Protein AF-A0A223N2N7-F1 (afdb_monomer)

Nearest PDB structures (foldseek):
  2rij-assembly1_A  TM=3.324E-01  e=2.758E+00  Campylobacter jejuni
  6ysg-assembly1_A  TM=4.809E-01  e=8.703E+00  Synechocystis sp. PCC 6803 substr. Kazusa
  4ni7-assembly1_A  TM=2.070E-01  e=6.449E+00  Homo sapiens

Radius of gyration: 27.51 Å; Cα contacts (8 Å, |Δi|>4): 503; chains: 1; bounding box: 69×51×81 Å

Solvent-accessible surface area (backbone atoms only — not comparable to full-atom values): 23650 Å² total; per-residue (Å²): 136,85,80,81,85,88,74,90,76,66,65,64,53,52,58,48,43,53,50,43,67,74,44,69,86,68,84,90,72,80,96,74,79,92,68,76,76,78,53,50,77,78,46,76,67,55,51,52,45,53,54,43,50,53,46,51,50,42,31,44,39,36,15,76,70,52,70,54,73,61,34,51,50,55,52,50,52,51,49,51,52,53,54,70,58,35,46,90,43,76,65,59,76,66,64,70,92,67,82,62,64,54,70,70,54,51,49,58,48,53,70,70,54,77,91,78,63,68,72,65,52,55,52,53,48,51,53,43,48,47,54,81,74,59,81,48,74,25,36,33,37,34,53,31,37,49,55,29,50,74,70,73,38,80,78,64,72,36,33,30,34,43,87,58,83,84,63,70,57,40,91,28,28,38,60,41,51,79,92,49,89,57,85,55,57,38,65,90,67,50,54,74,78,37,55,22,29,65,37,76,47,27,73,78,46,82,57,27,36,35,31,41,53,70,50,59,76,37,72,58,62,75,42,42,58,60,50,52,52,55,49,48,34,46,67,51,21,30,35,34,41,37,39,27,46,42,46,81,60,59,79,70,62,67,86,79,86,78,81,74,89,74,84,80,93,73,84,77,87,66,86,73,79,83,81,82,72,58,80,50,78,57,72,55,98,82,76,41,47,44,41,43,34,45,83,69,72,50,67,51,77,69,51,55,60,64,33,74,83,50,56,67,66,59,51,51,36,72,72,36,69,51,35,57,65,33,70,70,50,40,49,53,49,49,58,49,66,40,93,78,67,55,62,50,53,76,48,78,44,74,32,56,68,60,40,50,43,48,53,49,39,54,44,34,48,74,41,59,69,48,95,72,55,72,67,58,51,54,48,52,55,58,47,48,67,69,48,65,41,65,27,29,27,39,37,41,30,37,75,77,134

InterPro domains:
  IPR007486 Inner membrane protein YebE [PF04391] (9-108)
  IPR029024 TerB-like [SSF158682] (45-150)

pLDDT: mean 73.12, std 20.54, range [23.78, 95.56]

Mean predicted aligned error: 13.57 Å

Organism: NCBI:txid2025808

Sequence (401 aa):
MPLPLIAAAGVGAGLVAAYNYFMNDEDKMNDKAEVRPKKPQLTKAKQKELDFMVKLATAAAYADGNISEEEENVINGYIESQVSKYEESDFLRNLQIEAPCSMDELHRRWEAINDCAHESWNKIVEDIIGADNQHTECEKAFLYRCNLMFQGVPDQKLFMLTEDSEKKSTLSLDYLDPSVELEGYLLTNAVPNEFLVVHPAHRKSQLKELIPISEFFDDSFLTNQDTELVNAARIAGAKKVTIFSDSKRSESTSTDIEINAGVSHKVVSGSIASGVGASNVYSTSDNKVIVYEFTGGETSLMNKLKSRFKSPEKEILRQSAWLQHDPDLTEFVRSCFSENKVKYFKKTISTESQRNILFSARVAANCKLIKVSSEAKSALERKGEIFESSEKMYEVTFELP

Foldseek 3Di:
DDDDDPDDDPLVCLVVVVVCVLVVVDDDDDDDDDPPPAFAAQDPLNLLVLLLLLLLLLCLQCLQPDHDPQLQVLSVVVLVSVCVRHDDDPSSVPDHRDHHDAPVVSLVSLVVNPDDDLPVSLSSSVSSCPRVVDNDLSSLQSSLQSLCSSVVFDGWAKEAEDCPPVRCAGRRYHYDDPVDDDQQEDAPAPDHPAIWTFLLLCPQPSRTYIHGLVCLLDPCSLCVLVLLLVVLLVQLFFFKKKKFLAPVCVVVPPDDPPPPPDDDDDPPPDPDPPDQPFPDWDDDPVQTMTMGGDDDGHDDPVVVVVCVVPPPLNVSLVPDSHQVRDPQSSVSSCLSNDPPNDQKDKGKDFCSSSLSSLSSSLSCCVSPSDDDDPVSNVVSVVVNVSNVHRIMMMMTGHDDD

Structure (mmCIF, N/CA/C/O backbone):
data_AF-A0A223N2N7-F1
#
_entry.id   AF-A0A223N2N7-F1
#
loop_
_atom_site.group_PDB
_atom_site.id
_atom_site.type_symbol
_atom_site.label_atom_id
_atom_site.label_alt_id
_atom_site.label_comp_id
_atom_site.label_asym_id
_atom_site.label_entity_id
_atom_site.label_seq_id
_atom_site.pdbx_PDB_ins_code
_atom_site.Cartn_x
_atom_site.Cartn_y
_atom_site.Cartn_z
_atom_site.occupancy
_atom_site.B_iso_or_equiv
_atom_site.auth_seq_id
_atom_site.auth_comp_id
_atom_site.auth_asym_id
_atom_site.auth_atom_id
_atom_site.pdbx_PDB_model_num
ATOM 1 N N . MET A 1 1 ? 16.405 29.521 39.551 1.00 27.58 1 MET A N 1
ATOM 2 C CA . MET A 1 1 ? 14.965 29.675 39.265 1.00 27.58 1 MET A CA 1
ATOM 3 C C . MET A 1 1 ? 14.546 28.491 38.409 1.00 27.58 1 MET A C 1
ATOM 5 O O . MET A 1 1 ? 14.975 28.444 37.263 1.00 27.58 1 MET A O 1
ATOM 9 N N . PRO A 1 2 ? 13.860 27.487 38.975 1.00 24.64 2 PRO A N 1
ATOM 10 C CA . PRO A 1 2 ? 13.423 26.317 38.226 1.00 24.64 2 PRO A CA 1
ATOM 11 C C . PRO A 1 2 ? 12.087 26.601 37.523 1.00 24.64 2 PRO A C 1
ATOM 13 O O . PRO A 1 2 ? 11.193 27.216 38.102 1.00 24.64 2 PRO A O 1
ATOM 16 N N . LEU A 1 3 ? 12.005 26.190 36.258 1.00 25.02 3 LEU A N 1
ATOM 17 C CA . LEU A 1 3 ? 10.820 26.266 35.400 1.00 25.02 3 LEU A CA 1
ATOM 18 C C . LEU A 1 3 ? 9.747 25.254 35.855 1.00 25.02 3 LEU A C 1
ATOM 20 O O . LEU A 1 3 ? 10.107 24.226 36.434 1.00 25.02 3 LEU A O 1
ATOM 24 N N . PRO A 1 4 ? 8.450 25.512 35.604 1.00 28.52 4 PRO A N 1
ATOM 25 C CA . PRO A 1 4 ? 7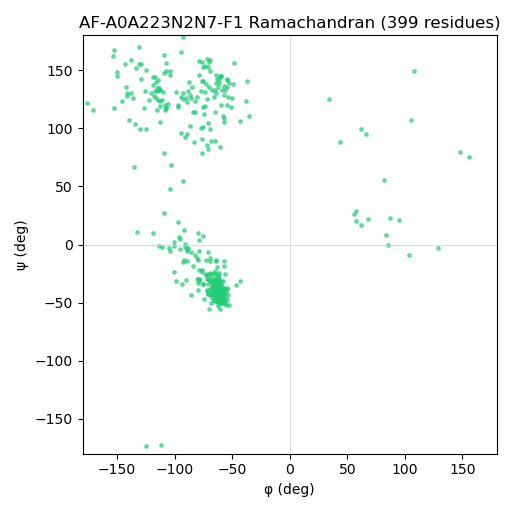.373 24.655 36.081 1.00 28.52 4 PRO A CA 1
ATOM 26 C C . PRO A 1 4 ? 7.276 23.361 35.268 1.00 28.52 4 PRO A C 1
ATOM 28 O O . PRO A 1 4 ? 7.377 23.371 34.041 1.00 28.52 4 PRO A O 1
ATOM 31 N N . LEU A 1 5 ? 7.012 22.264 35.983 1.00 25.95 5 LEU A N 1
ATOM 32 C CA . LEU A 1 5 ? 6.503 21.011 35.439 1.00 25.95 5 LEU A CA 1
ATOM 33 C C . LEU A 1 5 ? 5.212 21.265 34.646 1.00 25.95 5 LEU A C 1
ATOM 35 O O . LEU A 1 5 ? 4.213 21.693 35.219 1.00 25.95 5 LEU A O 1
ATOM 39 N N . ILE A 1 6 ? 5.217 20.931 33.356 1.00 27.05 6 ILE A N 1
ATOM 40 C CA . ILE A 1 6 ? 4.000 20.654 32.585 1.00 27.05 6 ILE A CA 1
ATOM 41 C C . ILE A 1 6 ? 4.004 19.149 32.313 1.00 27.05 6 ILE A C 1
ATOM 43 O O . ILE A 1 6 ? 4.405 18.676 31.256 1.00 27.05 6 ILE A O 1
ATOM 47 N N . ALA A 1 7 ? 3.609 18.400 33.335 1.00 31.78 7 ALA A N 1
ATOM 48 C CA . ALA A 1 7 ? 3.071 17.054 33.222 1.00 31.78 7 ALA A CA 1
ATOM 49 C C . ALA A 1 7 ? 1.626 17.133 33.741 1.00 31.78 7 ALA A C 1
ATOM 51 O O . ALA A 1 7 ? 1.365 17.884 34.680 1.00 31.78 7 ALA A O 1
ATOM 52 N N . ALA A 1 8 ? 0.711 16.372 33.135 1.00 29.22 8 ALA A N 1
ATOM 53 C CA . ALA A 1 8 ? -0.676 16.151 33.581 1.00 29.22 8 ALA A CA 1
ATOM 54 C C . ALA A 1 8 ? -1.801 17.130 33.152 1.00 29.22 8 ALA A C 1
ATOM 56 O O . ALA A 1 8 ? -2.855 17.124 33.776 1.00 29.22 8 ALA A O 1
ATOM 57 N N . ALA A 1 9 ? -1.671 17.898 32.059 1.00 26.66 9 ALA A N 1
ATOM 58 C CA . ALA A 1 9 ? -2.777 18.747 31.556 1.00 26.66 9 ALA A CA 1
ATOM 59 C C . ALA A 1 9 ? -3.376 18.345 30.184 1.00 26.66 9 ALA A C 1
ATOM 61 O O . ALA A 1 9 ? -4.312 18.992 29.724 1.00 26.66 9 ALA A O 1
ATOM 62 N N . GLY A 1 10 ? -2.872 17.294 29.522 1.00 28.83 10 GLY A N 1
ATOM 63 C CA . GLY A 1 10 ? -3.316 16.909 28.167 1.00 28.83 10 GLY A CA 1
ATOM 64 C C . GLY A 1 10 ? -4.495 15.926 28.101 1.00 28.83 10 GLY A C 1
ATOM 65 O O . GLY A 1 10 ? -5.298 15.996 27.178 1.00 28.83 10 GLY A O 1
ATOM 66 N N . VAL A 1 11 ? -4.641 15.044 29.096 1.00 39.69 11 VAL A N 1
ATOM 67 C CA . VAL A 1 11 ? -5.598 13.914 29.054 1.00 39.69 11 VAL A CA 1
ATOM 68 C C . VAL A 1 11 ? -7.035 14.356 29.357 1.00 39.69 11 VAL A C 1
ATOM 70 O O . VAL A 1 11 ? -7.986 13.840 28.777 1.00 39.69 11 VAL A O 1
ATOM 73 N N . GLY A 1 12 ? -7.204 15.403 30.172 1.00 29.14 12 GLY A N 1
ATOM 74 C CA . GLY A 1 12 ? -8.516 16.003 30.408 1.00 29.14 12 GLY A CA 1
ATOM 75 C C . GLY A 1 12 ? -9.129 16.586 29.136 1.00 29.14 12 GLY A C 1
ATOM 76 O O . GLY A 1 12 ? -10.330 16.494 28.960 1.00 29.14 12 GLY A O 1
ATOM 77 N N . ALA A 1 13 ? -8.326 17.122 28.213 1.00 37.03 13 ALA A N 1
ATOM 78 C CA . ALA A 1 13 ? -8.836 17.733 26.989 1.00 37.03 13 ALA A CA 1
ATOM 79 C C . ALA A 1 13 ? -9.218 16.707 25.913 1.00 37.03 13 ALA A C 1
ATOM 81 O O . ALA A 1 13 ? -10.126 16.997 25.151 1.00 37.03 13 ALA A O 1
ATOM 82 N N . GLY A 1 14 ? -8.578 15.532 25.855 1.00 34.88 14 GLY A N 1
ATOM 83 C CA . GLY A 1 14 ? -8.915 14.462 24.902 1.00 34.88 14 GLY A CA 1
ATOM 84 C C . GLY A 1 14 ? -10.202 13.728 25.276 1.00 34.88 14 GLY A C 1
ATOM 85 O O . GLY A 1 14 ? -11.112 13.625 24.461 1.00 34.88 14 GLY A O 1
ATOM 86 N N . LEU A 1 15 ? -10.339 13.347 26.549 1.00 38.94 15 LEU A N 1
ATOM 87 C CA . LEU A 1 15 ? -11.549 12.712 27.086 1.00 38.94 15 LEU A CA 1
ATOM 88 C C . LEU A 1 15 ? -12.736 13.691 27.098 1.00 38.94 15 LEU A C 1
ATOM 90 O O . LEU A 1 15 ? -13.848 13.326 26.725 1.00 38.94 15 LEU A O 1
ATOM 94 N N . VAL A 1 16 ? -12.486 14.970 27.414 1.00 40.28 16 VAL A N 1
ATOM 95 C CA . VAL A 1 16 ? -13.473 16.052 27.266 1.00 40.28 16 VAL A CA 1
ATOM 96 C C . VAL A 1 16 ? -13.704 16.412 25.800 1.00 40.28 16 VAL A C 1
ATOM 98 O O . VAL A 1 16 ? -14.793 16.855 25.490 1.00 40.28 16 VAL A O 1
ATOM 101 N N . ALA A 1 17 ? -12.767 16.213 24.869 1.00 40.12 17 ALA A N 1
ATOM 102 C CA . ALA A 1 17 ? -13.000 16.449 23.442 1.00 40.12 17 ALA A CA 1
ATOM 103 C C . ALA A 1 17 ? -13.760 15.303 22.777 1.00 40.12 17 ALA A C 1
ATOM 105 O O . ALA A 1 17 ? -14.545 15.593 21.889 1.00 40.12 17 ALA A O 1
ATOM 106 N N . ALA A 1 18 ? -13.582 14.048 23.193 1.00 41.19 18 ALA A N 1
ATOM 107 C CA . ALA A 1 18 ? -14.432 12.935 22.782 1.00 41.19 18 ALA A CA 1
ATOM 108 C C . ALA A 1 18 ? -15.834 13.113 23.385 1.00 41.19 18 ALA A C 1
ATOM 110 O O . ALA A 1 18 ? -16.814 13.183 22.650 1.00 41.19 18 ALA A O 1
ATOM 111 N N . TYR A 1 19 ? -15.934 13.354 24.696 1.00 41.69 19 TYR A N 1
ATOM 112 C CA . TYR A 1 19 ? -17.200 13.658 25.371 1.00 41.69 19 TYR A CA 1
ATOM 113 C C . TYR A 1 19 ? -17.903 14.900 24.787 1.00 41.69 19 TYR A C 1
ATOM 115 O O . TYR A 1 19 ? -19.078 14.828 24.444 1.00 41.69 19 TYR A O 1
ATOM 123 N N . ASN A 1 20 ? -17.195 16.014 24.564 1.00 38.88 20 ASN A N 1
ATOM 124 C CA . ASN A 1 20 ? -17.744 17.219 23.927 1.00 38.88 20 ASN A CA 1
ATOM 125 C C . ASN A 1 20 ? -17.989 17.033 22.429 1.00 38.88 20 ASN A C 1
ATOM 127 O O . ASN A 1 20 ? -18.897 17.656 21.906 1.00 38.88 20 ASN A O 1
ATOM 131 N N . TYR A 1 21 ? -17.242 16.191 21.713 1.00 47.19 21 TYR A N 1
ATOM 132 C CA . TYR A 1 21 ? -17.579 15.827 20.332 1.00 47.19 21 TYR A CA 1
ATOM 133 C C . TYR A 1 21 ? -18.909 15.064 20.282 1.00 47.19 21 TYR A C 1
ATOM 135 O O . TYR A 1 21 ? -19.703 15.281 19.373 1.00 47.19 21 TYR A O 1
ATOM 143 N N . PHE A 1 22 ? -19.199 14.239 21.294 1.00 47.12 22 PHE A N 1
ATOM 144 C CA . PHE A 1 22 ? -20.466 13.518 21.407 1.00 47.12 22 PHE A CA 1
ATOM 145 C C . PHE A 1 22 ? -21.613 14.327 22.039 1.00 47.12 22 PHE A C 1
ATOM 147 O O . PHE A 1 22 ? -22.765 13.937 21.821 1.00 47.12 22 PHE A O 1
ATOM 154 N N . MET A 1 23 ? -21.314 15.418 22.761 1.00 40.03 23 MET A N 1
ATOM 155 C CA . MET A 1 23 ? -22.277 16.324 23.416 1.00 40.03 23 MET A CA 1
ATOM 156 C C . MET A 1 23 ? -22.551 17.637 22.652 1.00 40.03 23 MET A C 1
ATOM 158 O O . MET A 1 23 ? -23.620 18.206 22.818 1.00 40.03 23 MET A O 1
ATOM 162 N N . ASN A 1 24 ? -21.656 18.124 21.781 1.00 36.50 24 ASN A N 1
ATOM 163 C CA . ASN A 1 24 ? -21.787 19.449 21.139 1.00 36.50 24 ASN A CA 1
ATOM 164 C C . ASN A 1 24 ? -22.828 19.550 20.003 1.00 36.50 24 ASN A C 1
ATOM 166 O O . ASN A 1 24 ? -22.904 20.598 19.360 1.00 36.50 24 ASN A O 1
ATOM 170 N N . ASP A 1 25 ? -23.637 18.517 19.761 1.00 38.75 25 ASP A N 1
ATOM 171 C CA . ASP A 1 25 ? -24.842 18.648 18.922 1.00 38.75 25 ASP A CA 1
ATOM 172 C C . ASP A 1 25 ? -26.092 19.041 19.734 1.00 38.75 25 ASP A C 1
ATOM 174 O O . ASP A 1 25 ? -27.131 19.364 19.155 1.00 38.75 25 ASP A O 1
ATOM 178 N N . GLU A 1 26 ? -25.995 19.097 21.066 1.00 46.91 26 GLU A N 1
ATOM 179 C CA . GLU A 1 26 ? -27.036 19.639 21.937 1.00 46.91 26 GLU A CA 1
ATOM 180 C C . GLU A 1 26 ? -26.528 20.927 22.600 1.00 46.91 26 GLU A C 1
ATOM 182 O O . GLU A 1 26 ? -25.649 20.898 23.450 1.00 46.91 26 GLU A O 1
ATOM 187 N N . ASP A 1 27 ? -27.038 22.071 22.126 1.00 41.34 27 ASP A N 1
ATOM 188 C CA . ASP A 1 27 ? -27.451 23.234 22.938 1.00 41.34 27 ASP A CA 1
ATOM 189 C C . ASP A 1 27 ? -27.256 24.582 22.232 1.00 41.34 27 ASP A C 1
ATOM 191 O O . ASP A 1 27 ? -26.382 25.400 22.525 1.00 41.34 27 ASP A O 1
ATOM 195 N N . LYS A 1 28 ? -28.211 24.878 21.345 1.00 40.06 28 LYS A N 1
ATOM 196 C CA . LYS A 1 28 ? -28.766 26.232 21.220 1.00 40.06 28 LYS A CA 1
ATOM 197 C C . LYS A 1 28 ? -30.284 26.159 21.119 1.00 40.06 28 LYS A C 1
ATOM 199 O O . LYS A 1 28 ? -30.852 26.504 20.086 1.00 40.06 28 LYS A O 1
ATOM 204 N N . MET A 1 29 ? -30.961 25.743 22.185 1.00 37.53 29 MET A N 1
ATOM 205 C CA . MET A 1 29 ? -32.389 26.027 22.326 1.00 37.53 29 MET A CA 1
ATOM 206 C C . MET A 1 29 ? -32.673 26.700 23.662 1.00 37.53 29 MET A C 1
ATOM 208 O O . MET A 1 29 ? -32.432 26.162 24.732 1.00 37.53 29 MET A O 1
ATOM 212 N N . ASN A 1 30 ? -33.165 27.933 23.539 1.00 37.94 30 ASN A N 1
ATOM 213 C CA . ASN A 1 30 ? -33.727 28.736 24.610 1.00 37.94 30 ASN A CA 1
ATOM 214 C C . ASN A 1 30 ? -34.761 27.942 25.412 1.00 37.94 30 ASN A C 1
ATOM 216 O O . ASN A 1 30 ? -35.657 27.328 24.830 1.00 37.94 30 ASN A O 1
ATOM 220 N N . ASP A 1 31 ? -34.701 28.103 26.732 1.00 44.06 31 ASP A N 1
ATOM 221 C CA . ASP A 1 31 ? -35.759 27.778 27.681 1.00 44.06 31 ASP A CA 1
ATOM 222 C C . ASP A 1 31 ? -37.135 28.228 27.170 1.00 44.06 31 ASP A C 1
ATOM 224 O O . ASP A 1 31 ? -37.454 29.424 27.183 1.00 44.06 31 ASP A O 1
ATOM 228 N N . LYS A 1 32 ? -37.959 27.265 26.736 1.00 38.62 32 LYS A N 1
ATOM 229 C CA . LYS A 1 32 ? -39.429 27.315 26.795 1.00 38.62 32 LYS A CA 1
ATOM 230 C C . LYS A 1 32 ? -40.056 25.961 26.430 1.00 38.62 32 LYS A C 1
ATOM 232 O O . LYS A 1 32 ? -40.023 25.547 25.280 1.00 38.62 32 LYS A O 1
ATOM 237 N N . ALA A 1 33 ? -40.724 25.378 27.431 1.00 39.28 33 ALA A N 1
ATOM 238 C CA . ALA A 1 33 ? -41.652 24.241 27.395 1.00 39.28 33 ALA A CA 1
ATOM 239 C C . ALA A 1 33 ? -41.071 22.891 26.917 1.00 39.28 33 ALA A C 1
ATOM 241 O O . ALA A 1 33 ? -41.002 22.605 25.726 1.00 39.28 33 ALA A O 1
ATOM 242 N N . GLU A 1 34 ? -40.742 22.033 27.890 1.00 45.53 34 GLU A N 1
ATOM 243 C CA . GLU A 1 34 ? -40.296 20.643 27.725 1.00 45.53 34 GLU A CA 1
ATOM 244 C C . GLU A 1 34 ? -41.347 19.764 27.018 1.00 45.53 34 GLU A C 1
ATOM 246 O O . GLU A 1 34 ? -42.111 19.020 27.633 1.00 45.53 34 GLU A O 1
ATOM 251 N N . VAL A 1 35 ? -41.353 19.792 25.689 1.00 45.69 35 VAL A N 1
ATOM 252 C CA . VAL A 1 35 ? -41.669 18.598 24.906 1.00 45.69 35 VAL A CA 1
ATOM 253 C C . VAL A 1 35 ? -40.343 17.871 24.770 1.00 45.69 35 VAL A C 1
ATOM 255 O O . VAL A 1 35 ? -39.502 18.301 23.985 1.00 45.69 35 VAL A O 1
ATOM 258 N N . ARG A 1 36 ? -40.114 16.808 25.559 1.00 53.88 36 ARG A N 1
ATOM 259 C CA . ARG A 1 36 ? -38.940 15.948 25.344 1.00 53.88 36 ARG A CA 1
ATOM 260 C C . ARG A 1 36 ? -38.940 15.555 23.864 1.00 53.88 36 ARG A C 1
ATOM 262 O O . ARG A 1 36 ? -39.933 14.956 23.431 1.00 53.88 36 ARG A O 1
ATOM 269 N N . PRO A 1 37 ? -37.915 15.925 23.078 1.00 60.78 37 PRO A N 1
ATOM 270 C CA . PRO A 1 37 ? -37.888 15.582 21.669 1.00 60.78 37 PRO A CA 1
ATOM 271 C C . PRO A 1 37 ? -38.005 14.063 21.562 1.00 60.78 37 PRO A C 1
ATOM 273 O O . PRO A 1 37 ? -37.322 13.317 22.266 1.00 60.78 37 PRO A O 1
ATOM 276 N N . LYS A 1 38 ? -38.953 13.594 20.747 1.00 75.69 38 LYS A N 1
ATOM 277 C CA . LYS A 1 38 ? -39.123 12.163 20.505 1.00 75.69 38 LYS A CA 1
ATOM 278 C C . LYS A 1 38 ? -37.812 11.660 19.907 1.00 75.69 38 LYS A C 1
ATOM 280 O O . LYS A 1 38 ? -37.388 12.187 18.877 1.00 75.69 38 LYS A O 1
ATOM 285 N N . LYS A 1 39 ? -37.160 10.700 20.574 1.00 83.69 39 LYS A N 1
ATOM 286 C CA . LYS A 1 39 ? -35.884 10.163 20.099 1.00 83.69 39 LYS A CA 1
ATOM 287 C C . LYS A 1 39 ? -36.047 9.671 18.652 1.00 83.69 39 LYS A C 1
ATOM 289 O O . LYS A 1 39 ? -37.103 9.138 18.303 1.00 83.69 39 LYS A O 1
ATOM 294 N N . PRO A 1 40 ? -35.050 9.869 17.783 1.00 86.00 40 PRO A N 1
ATOM 295 C CA . PRO A 1 40 ? -35.114 9.365 16.422 1.00 86.00 40 PRO A CA 1
ATOM 296 C C . PRO A 1 40 ? -35.155 7.829 16.401 1.00 86.00 40 PRO A C 1
ATOM 298 O O . PRO A 1 40 ? -34.526 7.159 17.222 1.00 86.00 40 PRO A O 1
ATOM 301 N N . GLN A 1 41 ? -35.870 7.264 15.425 1.00 87.06 41 GLN A N 1
ATOM 302 C CA . GLN A 1 41 ? -35.819 5.830 15.139 1.00 87.06 41 GLN A CA 1
ATOM 303 C C . GLN A 1 41 ? -34.539 5.467 14.395 1.00 87.06 41 GLN A C 1
ATOM 305 O O . GLN A 1 41 ? -34.096 6.185 13.497 1.00 87.06 41 GLN A O 1
ATOM 310 N N . LEU A 1 42 ? -33.967 4.318 14.746 1.00 88.31 42 LEU A N 1
ATOM 311 C CA . LEU A 1 42 ? -32.737 3.833 14.139 1.00 88.31 42 LEU A CA 1
ATOM 312 C C . LEU A 1 42 ? -33.013 3.279 12.732 1.00 88.31 42 LEU A C 1
ATOM 314 O O . LEU A 1 42 ? -33.757 2.312 12.559 1.00 88.31 42 LEU A O 1
ATOM 318 N N . THR A 1 43 ? -32.404 3.879 11.711 1.00 87.69 43 THR A N 1
ATOM 319 C CA . THR A 1 43 ? -32.515 3.386 10.331 1.00 87.69 43 THR A CA 1
ATOM 320 C C . THR A 1 43 ? -31.642 2.145 10.123 1.00 87.69 43 THR A C 1
ATOM 322 O O . THR A 1 43 ? -30.637 1.953 10.807 1.00 87.69 43 THR A O 1
ATOM 325 N N . LYS A 1 44 ? -31.966 1.310 9.124 1.00 87.75 44 LYS A N 1
ATOM 326 C CA . LYS A 1 44 ? -31.120 0.154 8.759 1.00 87.75 44 LYS A CA 1
ATOM 327 C C . LYS A 1 44 ? -29.702 0.558 8.345 1.00 87.75 44 LYS A C 1
ATOM 329 O O . LYS A 1 44 ? -28.765 -0.187 8.596 1.00 87.75 44 LYS A O 1
ATOM 334 N N . ALA A 1 45 ? -29.549 1.714 7.697 1.00 85.00 45 ALA A N 1
ATOM 335 C CA . ALA A 1 45 ? -28.235 2.239 7.334 1.00 85.00 45 ALA A CA 1
ATOM 336 C C . ALA A 1 45 ? -27.424 2.574 8.592 1.00 85.00 45 ALA A C 1
ATOM 338 O O . ALA A 1 45 ? -26.289 2.125 8.721 1.00 85.00 45 ALA A O 1
ATOM 339 N N . LYS A 1 46 ? -28.047 3.254 9.566 1.00 86.31 46 LYS A N 1
ATOM 340 C CA . LYS A 1 46 ? -27.378 3.601 10.821 1.00 86.31 46 LYS A CA 1
ATOM 341 C C . LYS A 1 46 ? -27.051 2.376 11.674 1.00 86.31 46 LYS A C 1
ATOM 343 O O . LYS A 1 46 ? -25.999 2.347 12.289 1.00 86.31 46 LYS A O 1
ATOM 348 N N . GLN A 1 47 ? -27.896 1.343 11.664 1.00 89.81 47 GLN A N 1
ATOM 349 C CA . GLN A 1 47 ? -27.577 0.054 12.297 1.00 89.81 47 GLN A CA 1
ATOM 350 C C . GLN A 1 47 ? -26.284 -0.549 11.743 1.00 89.81 47 GLN A C 1
ATOM 352 O O . GLN A 1 47 ? -25.415 -0.925 12.518 1.00 89.81 47 GLN A O 1
ATOM 357 N N . LYS A 1 48 ? -26.136 -0.603 10.412 1.00 88.38 48 LYS A N 1
ATOM 358 C CA . LYS A 1 48 ? -24.917 -1.127 9.776 1.00 88.38 48 LYS A CA 1
ATOM 359 C C . LYS A 1 48 ? -23.682 -0.300 10.114 1.00 88.38 48 LYS A C 1
ATOM 361 O O . LYS A 1 48 ? -22.625 -0.868 10.350 1.00 88.38 48 LYS A O 1
ATOM 366 N N . GLU A 1 49 ? -23.823 1.023 10.132 1.00 87.00 49 GLU A N 1
ATOM 367 C CA . GLU A 1 49 ? -22.741 1.932 10.509 1.00 87.00 49 GLU A CA 1
ATOM 368 C C . GLU A 1 49 ? -22.315 1.708 11.966 1.00 87.00 49 GLU A C 1
ATOM 370 O O . GLU A 1 49 ? -21.136 1.517 12.226 1.00 87.00 49 GLU A O 1
ATOM 375 N N . LEU A 1 50 ? -23.261 1.657 12.910 1.00 87.56 50 LEU A N 1
ATOM 376 C CA . LEU A 1 50 ? -22.965 1.415 14.326 1.00 87.56 50 LEU A CA 1
ATOM 377 C C . LEU A 1 50 ? -22.325 0.043 14.563 1.00 87.56 50 LEU A C 1
ATOM 379 O O . LEU A 1 50 ? -21.360 -0.057 15.312 1.00 87.56 50 LEU A O 1
ATOM 383 N N . ASP A 1 51 ? -22.836 -0.995 13.902 1.00 89.88 51 ASP A N 1
ATOM 384 C CA . ASP A 1 51 ? -22.277 -2.348 13.960 1.00 89.88 51 ASP A CA 1
ATOM 385 C C . ASP A 1 51 ? -20.836 -2.376 13.429 1.00 89.88 51 ASP A C 1
ATOM 387 O O . ASP A 1 51 ? -19.935 -2.905 14.077 1.00 89.88 51 ASP A O 1
ATOM 391 N N . PHE A 1 52 ? -20.583 -1.729 12.287 1.00 89.19 52 PHE A N 1
ATOM 392 C CA . PHE A 1 52 ? -19.226 -1.562 11.770 1.00 89.19 52 PHE A CA 1
ATOM 393 C C . PHE A 1 52 ? -18.323 -0.815 12.755 1.00 89.19 52 PHE A C 1
ATOM 395 O O . PHE A 1 52 ? -17.214 -1.273 13.014 1.00 89.19 52 PHE A O 1
ATOM 402 N N . MET A 1 53 ? -18.792 0.297 13.322 1.00 87.12 53 MET A N 1
ATOM 403 C CA . MET A 1 53 ? -17.999 1.122 14.233 1.00 87.12 53 MET A CA 1
ATOM 404 C C . MET A 1 53 ? -17.609 0.376 15.502 1.00 87.12 53 MET A C 1
ATOM 406 O O . MET A 1 53 ? -16.450 0.443 15.898 1.00 87.12 53 MET A O 1
ATOM 410 N N . VAL A 1 54 ? -18.532 -0.374 16.110 1.00 89.69 54 VAL A N 1
ATOM 411 C CA . VAL A 1 54 ? -18.212 -1.201 17.281 1.00 89.69 54 VAL A CA 1
ATOM 412 C C . VAL A 1 54 ? -17.213 -2.293 16.901 1.00 89.69 54 VAL A C 1
ATOM 414 O O . VAL A 1 54 ? -16.221 -2.469 17.596 1.00 89.69 54 VAL A O 1
ATOM 417 N N . LYS A 1 55 ? -17.390 -2.970 15.759 1.00 91.94 55 LYS A N 1
ATOM 418 C CA . LYS A 1 55 ? -16.441 -3.999 15.295 1.00 91.94 55 LYS A CA 1
ATOM 419 C C . LYS A 1 55 ? -15.047 -3.448 15.003 1.00 91.94 55 LYS A C 1
ATOM 421 O O . LYS A 1 55 ? -14.060 -4.096 15.344 1.00 91.94 55 LYS A O 1
ATOM 426 N N . LEU A 1 56 ? -14.970 -2.274 14.385 1.00 90.88 56 LEU A N 1
ATOM 427 C CA . LEU A 1 56 ? -13.726 -1.559 14.118 1.00 90.88 56 LEU A CA 1
ATOM 428 C C . LEU A 1 56 ? -13.038 -1.162 15.427 1.00 90.88 56 LEU A C 1
ATOM 430 O O . LEU A 1 56 ? -11.850 -1.416 15.588 1.00 90.88 56 LEU A O 1
ATOM 434 N N . ALA A 1 57 ? -13.796 -0.584 16.357 1.00 89.12 57 ALA A N 1
ATOM 435 C CA . ALA A 1 57 ? -13.317 -0.160 17.664 1.00 89.12 57 ALA A CA 1
ATOM 436 C C . ALA A 1 57 ? -12.775 -1.338 18.485 1.00 89.12 57 ALA A C 1
ATOM 438 O O . ALA A 1 57 ? -11.668 -1.280 19.010 1.00 89.12 57 ALA A O 1
ATOM 439 N N . THR A 1 58 ? -13.511 -2.448 18.519 1.00 90.69 58 THR A N 1
ATOM 440 C CA . THR A 1 58 ? -13.060 -3.685 19.157 1.00 90.69 58 THR A CA 1
ATOM 441 C C . THR A 1 58 ? -11.799 -4.233 18.495 1.00 90.69 58 THR A C 1
ATOM 443 O O . THR A 1 58 ? -10.869 -4.615 19.190 1.00 90.69 58 THR A O 1
ATOM 446 N N . ALA A 1 59 ? -11.727 -4.270 17.162 1.00 91.06 59 ALA A N 1
ATOM 447 C CA . ALA A 1 59 ? -10.527 -4.743 16.475 1.00 91.06 59 ALA A CA 1
ATOM 448 C C . ALA A 1 59 ? -9.307 -3.834 16.713 1.00 91.06 59 ALA A C 1
ATOM 450 O O . ALA A 1 59 ? -8.192 -4.345 16.765 1.00 91.06 59 ALA A O 1
ATOM 451 N N . ALA A 1 60 ? -9.526 -2.524 16.877 1.00 89.06 60 ALA A N 1
ATOM 452 C CA . ALA A 1 60 ? -8.485 -1.560 17.221 1.00 89.06 60 ALA A CA 1
ATOM 453 C C . ALA A 1 60 ? -7.926 -1.811 18.622 1.00 89.06 60 ALA A C 1
ATOM 455 O O . ALA A 1 60 ? -6.715 -1.910 18.765 1.00 89.06 60 ALA A O 1
ATOM 456 N N . ALA A 1 61 ? -8.805 -1.984 19.611 1.00 87.31 61 ALA A N 1
ATOM 457 C CA . ALA A 1 61 ? -8.398 -2.295 20.977 1.00 87.31 61 ALA A CA 1
ATOM 458 C C . ALA A 1 61 ? -7.656 -3.638 21.056 1.00 87.31 61 ALA A C 1
ATOM 460 O O . ALA A 1 61 ? -6.626 -3.745 21.689 1.00 87.31 61 ALA A O 1
ATOM 461 N N . TYR A 1 62 ? -8.110 -4.652 20.311 1.00 89.06 62 TYR A N 1
ATOM 462 C CA . TYR A 1 62 ? -7.447 -5.961 20.236 1.00 89.06 62 TYR A CA 1
ATOM 463 C C . TYR A 1 62 ? -6.221 -6.012 19.305 1.00 89.06 62 TYR A C 1
ATOM 465 O O . TYR A 1 62 ? -5.745 -7.110 18.989 1.00 89.06 62 TYR A O 1
ATOM 473 N N . ALA A 1 63 ? -5.719 -4.880 18.803 1.00 86.75 63 ALA A N 1
ATOM 474 C CA . ALA A 1 63 ? -4.664 -4.875 17.789 1.00 86.75 63 ALA A CA 1
ATOM 475 C C . ALA A 1 63 ? -3.377 -5.563 18.271 1.00 86.75 63 ALA A C 1
ATOM 477 O O . ALA A 1 63 ? -2.718 -6.246 17.479 1.00 86.75 63 ALA A O 1
ATOM 478 N N . ASP A 1 64 ? -3.041 -5.422 19.553 1.00 83.56 64 ASP A N 1
ATOM 479 C CA . ASP A 1 64 ? -1.887 -6.050 20.201 1.00 83.56 64 ASP A CA 1
ATOM 480 C C . ASP A 1 64 ? -2.166 -7.482 20.720 1.00 83.56 64 ASP A C 1
ATOM 482 O O . ASP A 1 64 ? -1.245 -8.200 21.118 1.00 83.56 64 ASP A O 1
ATOM 486 N N . GLY A 1 65 ? -3.424 -7.929 20.638 1.00 83.69 65 GLY A N 1
ATOM 487 C CA . GLY A 1 65 ? -3.905 -9.239 21.068 1.00 83.69 65 GLY A CA 1
ATOM 488 C C . GLY A 1 65 ? -4.685 -9.245 22.386 1.00 83.69 65 GLY A C 1
ATOM 489 O O . GLY A 1 65 ? -5.289 -10.275 22.694 1.00 83.69 65 GLY A O 1
ATOM 490 N N . ASN A 1 66 ? -4.723 -8.141 23.134 1.00 84.25 66 ASN A N 1
ATOM 491 C CA . ASN A 1 66 ? -5.514 -7.991 24.357 1.00 84.25 66 ASN A CA 1
ATOM 492 C C . ASN A 1 66 ? -6.325 -6.690 24.309 1.00 84.25 66 ASN A C 1
ATOM 494 O O . ASN A 1 66 ? -6.150 -5.898 23.408 1.00 84.25 66 ASN A O 1
ATOM 498 N N . ILE A 1 67 ? -7.246 -6.497 25.251 1.00 85.12 67 ILE A N 1
ATOM 499 C CA . ILE A 1 67 ? -7.960 -5.227 25.429 1.00 85.12 67 ILE A CA 1
ATOM 500 C C . ILE A 1 67 ? -7.670 -4.713 26.837 1.00 85.12 67 ILE A C 1
ATOM 502 O O . ILE A 1 67 ? -7.774 -5.478 27.803 1.00 85.12 67 ILE A O 1
ATOM 506 N N . SER A 1 68 ? -7.273 -3.449 26.955 1.00 85.94 68 SER A N 1
ATOM 507 C CA . SER A 1 68 ? -7.126 -2.774 28.247 1.00 85.94 68 SER A CA 1
ATOM 508 C C . SER A 1 68 ? -8.481 -2.317 28.799 1.00 85.94 68 SER A C 1
ATOM 510 O O . SER A 1 68 ? -9.449 -2.125 28.060 1.00 85.94 68 SER A O 1
ATOM 512 N N . GLU A 1 69 ? -8.559 -2.114 30.118 1.00 87.19 69 GLU A N 1
ATOM 513 C CA . GLU A 1 69 ? -9.774 -1.598 30.764 1.00 87.19 69 GLU A CA 1
ATOM 514 C C . GLU A 1 69 ? -10.107 -0.183 30.252 1.00 87.19 69 GLU A C 1
ATOM 516 O O . GLU A 1 69 ? -11.271 0.165 30.054 1.00 87.19 69 GLU A O 1
ATOM 521 N N . GLU A 1 70 ? -9.087 0.635 29.989 1.00 85.75 70 GLU A N 1
ATOM 522 C CA . GLU A 1 70 ? -9.224 1.975 29.426 1.00 85.75 70 GLU A CA 1
ATOM 523 C C . GLU A 1 70 ? -9.835 1.958 28.016 1.00 85.75 70 GLU A C 1
ATOM 525 O O . GLU A 1 70 ? -10.779 2.709 27.759 1.00 85.75 70 GLU A O 1
ATOM 530 N N . GLU A 1 71 ? -9.359 1.089 27.120 1.00 85.00 71 GLU A N 1
ATOM 531 C CA . GLU A 1 71 ? -9.926 0.933 25.773 1.00 85.00 71 GLU A CA 1
ATOM 532 C C . GLU A 1 71 ? -11.358 0.397 25.821 1.00 85.00 71 GLU A C 1
ATOM 534 O O . GLU A 1 71 ? -12.241 0.914 25.132 1.00 85.00 71 GLU A O 1
ATOM 539 N N . GLU A 1 72 ? -11.620 -0.602 26.670 1.00 87.94 72 GLU A N 1
ATOM 540 C CA . GLU A 1 72 ? -12.957 -1.170 26.844 1.00 87.94 72 GLU A CA 1
ATOM 541 C C . GLU A 1 72 ? -13.961 -0.102 27.303 1.00 87.94 72 GLU A C 1
ATOM 543 O O . GLU A 1 72 ? -15.061 0.013 26.754 1.00 87.94 72 GLU A O 1
ATOM 548 N N . ASN A 1 73 ? -13.560 0.744 28.257 1.00 85.94 73 ASN A N 1
ATOM 549 C CA . ASN A 1 73 ? -14.374 1.849 28.756 1.00 85.94 73 ASN A CA 1
ATOM 550 C C . ASN A 1 73 ? -14.706 2.880 27.668 1.00 85.94 73 ASN A C 1
ATOM 552 O O . ASN A 1 73 ? -15.829 3.391 27.634 1.00 85.94 73 ASN A O 1
ATOM 556 N N . VAL A 1 74 ? -13.774 3.173 26.755 1.00 84.25 74 VAL A N 1
ATOM 557 C CA . VAL A 1 74 ? -14.029 4.073 25.616 1.00 84.25 74 VAL A CA 1
ATOM 558 C C . VAL A 1 74 ? -15.094 3.485 24.688 1.00 84.25 74 VAL A C 1
ATOM 560 O O . VAL A 1 74 ? -16.027 4.191 24.287 1.00 84.25 74 VAL A O 1
ATOM 563 N N . ILE A 1 75 ? -15.004 2.189 24.380 1.00 87.12 75 ILE A N 1
ATOM 564 C CA . ILE A 1 75 ? -15.965 1.510 23.501 1.00 87.12 75 ILE A CA 1
ATOM 565 C C . ILE A 1 75 ? -17.344 1.429 24.165 1.00 87.12 75 ILE A C 1
ATOM 567 O O . ILE A 1 75 ? -18.351 1.768 23.537 1.00 87.12 75 ILE A O 1
ATOM 571 N N . ASN A 1 76 ? -17.403 1.043 25.440 1.00 88.94 76 ASN A N 1
ATOM 572 C CA . ASN A 1 76 ? -18.651 0.982 26.199 1.00 88.94 76 ASN A CA 1
ATOM 573 C C . ASN A 1 76 ? -19.306 2.365 26.309 1.00 88.94 76 ASN A C 1
ATOM 575 O O . ASN A 1 76 ? -20.499 2.497 26.035 1.00 88.94 76 ASN A O 1
ATOM 579 N N . GLY A 1 77 ? -18.530 3.418 26.581 1.00 85.44 77 GLY A N 1
ATOM 580 C CA . GLY A 1 77 ? -19.031 4.794 26.592 1.00 85.44 77 GLY A CA 1
ATOM 581 C C . GLY A 1 77 ? -19.604 5.237 25.239 1.00 85.44 77 GLY A C 1
ATOM 582 O O . GLY A 1 77 ? -20.636 5.914 25.185 1.00 85.44 77 GLY A O 1
ATOM 583 N N . TYR A 1 78 ? -18.992 4.815 24.125 1.00 84.00 78 TYR A N 1
ATOM 584 C CA . TYR A 1 78 ? -19.550 5.042 22.791 1.00 84.00 78 TYR A CA 1
ATOM 585 C C . TYR A 1 78 ? -20.893 4.320 22.610 1.00 84.00 78 TYR A C 1
ATOM 587 O O . TYR A 1 78 ? -21.867 4.948 22.184 1.00 84.00 78 TYR A O 1
ATOM 595 N N . ILE A 1 79 ? -20.975 3.034 22.966 1.00 87.88 79 ILE A N 1
ATOM 596 C CA . ILE A 1 79 ? -22.209 2.238 22.878 1.00 87.88 79 ILE A CA 1
ATOM 597 C C . ILE A 1 79 ? -23.323 2.885 23.709 1.00 87.88 79 ILE A C 1
ATOM 599 O O . ILE A 1 79 ? -24.408 3.141 23.181 1.00 87.88 79 ILE A O 1
ATOM 603 N N . GLU A 1 80 ? -23.050 3.229 24.968 1.00 88.25 80 GLU A N 1
ATOM 604 C CA . GLU A 1 80 ? -24.004 3.887 25.867 1.00 88.25 80 GLU A CA 1
ATOM 605 C C . GLU A 1 80 ? -24.509 5.218 25.299 1.00 88.25 80 GLU A C 1
ATOM 607 O O . GLU A 1 80 ? -25.715 5.492 25.320 1.00 88.25 80 GLU A O 1
ATOM 612 N N . SER A 1 81 ? -23.616 6.024 24.709 1.00 85.12 81 SER A N 1
ATOM 613 C CA . SER A 1 81 ? -23.996 7.273 24.043 1.00 85.12 81 SER A CA 1
ATOM 614 C C . SER A 1 81 ? -24.997 7.017 22.914 1.00 85.12 81 SER A C 1
ATOM 616 O O . SER A 1 81 ? -26.033 7.683 22.843 1.00 85.12 81 SER A O 1
ATOM 618 N N . GLN A 1 82 ? -24.758 6.015 22.064 1.00 84.75 82 GLN A N 1
ATOM 619 C CA . GLN A 1 82 ? -25.672 5.684 20.965 1.00 84.75 82 GLN A CA 1
ATOM 620 C C . GLN A 1 82 ? -27.005 5.118 21.475 1.00 84.75 82 GLN A C 1
ATOM 622 O O . GLN A 1 82 ? -28.064 5.540 21.010 1.00 84.75 82 GLN A O 1
ATOM 627 N N . VAL A 1 83 ? -26.987 4.238 22.480 1.00 87.12 83 VAL A N 1
ATOM 628 C CA . VAL A 1 83 ? -28.207 3.713 23.123 1.00 87.12 83 VAL A CA 1
ATOM 629 C C . VAL A 1 83 ? -29.043 4.848 23.726 1.00 87.12 83 VAL A C 1
ATOM 631 O O . VAL A 1 83 ? -30.273 4.839 23.640 1.00 87.12 83 VAL A O 1
ATOM 634 N N . SER A 1 84 ? -28.397 5.873 24.289 1.00 85.25 84 SER A N 1
ATOM 635 C CA . SER A 1 84 ? -29.092 7.027 24.860 1.00 85.25 84 SER A CA 1
ATOM 636 C C . SER A 1 84 ? -29.727 7.943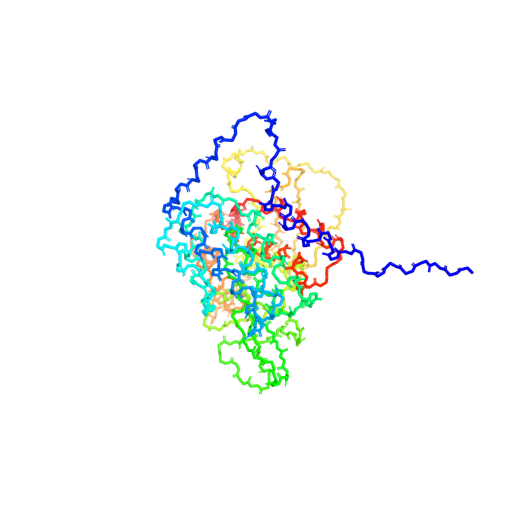 23.800 1.00 85.25 84 SER A C 1
ATOM 638 O O . SER A 1 84 ? -30.781 8.525 24.070 1.00 85.25 84 SER A O 1
ATOM 640 N N . LYS A 1 85 ? -29.160 8.020 22.588 1.00 85.62 85 LYS A N 1
ATOM 641 C CA . LYS A 1 85 ? -29.591 8.928 21.508 1.00 85.62 85 LYS A CA 1
ATOM 642 C C . LYS A 1 85 ? -30.831 8.462 20.737 1.00 85.62 85 LYS A C 1
ATOM 644 O O . LYS A 1 85 ? -31.606 9.303 20.289 1.00 85.62 85 LYS A O 1
ATOM 649 N N . TYR A 1 86 ? -31.054 7.158 20.587 1.00 87.94 86 TYR A N 1
ATOM 650 C CA . TYR A 1 86 ? -32.116 6.615 19.720 1.00 87.94 86 TYR A CA 1
ATOM 651 C C . TYR A 1 86 ? -33.288 5.991 20.498 1.00 87.94 86 TYR A C 1
ATOM 653 O O . TYR A 1 86 ? -33.191 5.707 21.694 1.00 87.94 86 TYR A O 1
ATOM 661 N N . GLU A 1 87 ? -34.430 5.797 19.823 1.00 88.38 87 GLU A N 1
ATOM 662 C CA . GLU A 1 87 ? -35.505 4.935 20.338 1.00 88.38 87 GLU A CA 1
ATOM 663 C C . GLU A 1 87 ? -34.994 3.503 20.541 1.00 88.38 87 GLU A C 1
ATOM 665 O O . GLU A 1 87 ? -34.174 2.995 19.773 1.00 88.38 87 GLU A O 1
ATOM 670 N N . GLU A 1 88 ? -35.505 2.846 21.583 1.00 87.19 88 GLU A N 1
ATOM 671 C CA . GLU A 1 88 ? -35.124 1.482 21.923 1.00 87.19 88 GLU A CA 1
ATOM 672 C C . GLU A 1 88 ? -35.426 0.525 20.759 1.00 87.19 88 GLU A C 1
ATOM 674 O O . GLU A 1 88 ? -36.506 0.551 20.165 1.00 87.19 88 GLU A O 1
ATOM 679 N N . SER A 1 89 ? -34.459 -0.324 20.421 1.00 89.12 89 SER A N 1
ATOM 680 C CA . SER A 1 89 ? -34.590 -1.335 19.373 1.00 89.12 89 SER A CA 1
ATOM 681 C C . SER A 1 89 ? -33.856 -2.607 19.779 1.00 89.12 89 SER A C 1
ATOM 683 O O . SER A 1 89 ? -32.901 -2.549 20.554 1.00 89.12 89 SER A O 1
ATOM 685 N N . ASP A 1 90 ? -34.266 -3.751 19.227 1.00 89.06 90 ASP A N 1
ATOM 686 C CA . ASP A 1 90 ? -33.606 -5.037 19.498 1.00 89.06 90 ASP A CA 1
ATOM 687 C C . ASP A 1 90 ? -32.119 -5.012 19.121 1.00 89.06 90 ASP A C 1
ATOM 689 O O . ASP A 1 90 ? -31.306 -5.652 19.777 1.00 89.06 90 ASP A O 1
ATOM 693 N N . PHE A 1 91 ? -31.743 -4.230 18.103 1.00 91.88 91 PHE A N 1
ATOM 694 C CA . PHE A 1 91 ? -30.342 -4.013 17.747 1.00 91.88 91 PHE A CA 1
ATOM 695 C C . PHE A 1 91 ? -29.567 -3.330 18.881 1.00 91.88 91 PHE A C 1
ATOM 697 O O . PHE A 1 91 ? -28.558 -3.860 19.324 1.00 91.88 91 PHE A O 1
ATOM 704 N N . LEU A 1 92 ? -30.055 -2.189 19.383 1.00 90.00 92 LEU A N 1
ATOM 705 C CA . LEU A 1 92 ? -29.373 -1.429 20.440 1.00 90.00 92 LEU A CA 1
ATOM 706 C C . LEU A 1 92 ? -29.287 -2.204 21.757 1.00 90.00 92 LEU A C 1
ATOM 708 O O . LEU A 1 92 ? -28.300 -2.072 22.466 1.00 90.00 92 LEU A O 1
ATOM 712 N N . ARG A 1 93 ? -30.292 -3.032 22.068 1.00 87.56 93 ARG A N 1
ATOM 713 C CA . ARG A 1 93 ? -30.275 -3.915 23.247 1.00 87.56 93 ARG A CA 1
ATOM 714 C C . ARG A 1 93 ? -29.191 -4.989 23.181 1.00 87.56 93 ARG A C 1
ATOM 716 O O . ARG A 1 93 ? -28.736 -5.440 24.223 1.00 87.56 93 ARG A O 1
ATOM 723 N N . ASN A 1 94 ? -28.825 -5.408 21.972 1.00 90.38 94 ASN A N 1
ATOM 724 C CA . ASN A 1 94 ? -27.829 -6.449 21.732 1.00 90.38 94 ASN A CA 1
ATOM 725 C C . ASN A 1 94 ? -26.458 -5.874 21.338 1.00 90.38 94 ASN A C 1
ATOM 727 O O . ASN A 1 94 ? -25.533 -6.644 21.099 1.00 90.38 94 ASN A O 1
ATOM 731 N N . LEU A 1 95 ? -26.326 -4.547 21.226 1.00 89.38 95 LEU A N 1
ATOM 732 C CA . LEU A 1 95 ? -25.077 -3.897 20.845 1.00 89.38 95 LEU A CA 1
ATOM 733 C C . LEU A 1 95 ? -24.104 -3.943 22.027 1.00 89.38 95 LEU A C 1
ATOM 735 O O . LEU A 1 95 ? -24.331 -3.297 23.045 1.00 89.38 95 LEU A O 1
ATOM 739 N N . GLN A 1 96 ? -23.029 -4.710 21.881 1.00 89.56 96 GLN A N 1
ATOM 740 C CA . GLN A 1 96 ? -22.009 -4.914 22.908 1.00 89.56 96 GLN A CA 1
ATOM 741 C C . GLN A 1 96 ? -20.661 -5.242 22.259 1.00 89.56 96 GLN A C 1
ATOM 743 O O . GLN A 1 96 ? -20.592 -5.545 21.064 1.00 89.56 96 GLN A O 1
ATOM 748 N N . ILE A 1 97 ? -19.596 -5.204 23.056 1.00 88.31 97 ILE A N 1
ATOM 749 C CA . ILE A 1 97 ? -18.275 -5.680 22.647 1.00 88.31 97 ILE A CA 1
ATOM 750 C C . ILE A 1 97 ? -18.336 -7.203 22.462 1.00 88.31 97 ILE A C 1
ATOM 752 O O . ILE A 1 97 ? -18.863 -7.931 23.301 1.00 88.31 97 ILE A O 1
ATOM 756 N N . GLU A 1 98 ? -17.798 -7.688 21.347 1.00 88.31 98 GLU A N 1
ATOM 757 C CA . GLU A 1 98 ? -17.685 -9.116 21.034 1.00 88.31 98 GLU A CA 1
ATOM 758 C C . GLU A 1 98 ? -16.223 -9.467 20.721 1.00 88.31 98 GLU A C 1
ATOM 760 O O . GLU A 1 98 ? -15.336 -8.631 20.844 1.00 88.31 98 GLU A O 1
ATOM 765 N N . ALA A 1 99 ? -15.944 -10.696 20.279 1.00 86.00 99 ALA A N 1
ATOM 766 C CA . ALA A 1 99 ? -14.619 -11.032 19.765 1.00 86.00 99 ALA A CA 1
ATOM 767 C C . ALA A 1 99 ? -14.252 -10.160 18.538 1.00 86.00 99 ALA A C 1
ATOM 769 O O . ALA A 1 99 ? -15.136 -9.858 17.717 1.00 86.00 99 ALA A O 1
ATOM 770 N N . PRO A 1 100 ? -12.966 -9.784 18.376 1.00 88.44 100 PRO A N 1
ATOM 771 C CA . PRO A 1 100 ? -12.518 -9.000 17.232 1.00 88.44 100 PRO A CA 1
ATOM 772 C C . PRO A 1 100 ? -12.719 -9.782 15.931 1.00 88.44 100 PRO A C 1
ATOM 774 O O . PRO A 1 100 ? -12.530 -11.000 15.870 1.00 88.44 100 PRO A O 1
ATOM 777 N N . CYS A 1 101 ? -13.111 -9.073 14.874 1.00 89.88 101 CYS A N 1
ATOM 778 C CA . CYS A 1 101 ? -13.282 -9.659 13.548 1.00 89.88 101 CYS A CA 1
ATOM 779 C C . CYS A 1 101 ? -12.022 -9.496 12.685 1.00 89.88 101 CYS A C 1
ATOM 781 O O . CYS A 1 101 ? -11.116 -8.730 13.005 1.00 89.88 101 CYS A O 1
ATOM 783 N N . SER A 1 102 ? -11.957 -10.241 11.581 1.00 90.06 102 SER A N 1
ATOM 784 C CA . SER A 1 102 ? -10.830 -10.153 10.643 1.00 90.06 102 SER A CA 1
ATOM 785 C C . SER A 1 102 ? -10.811 -8.825 9.868 1.00 90.06 102 SER A C 1
ATOM 787 O O . SER A 1 102 ? -11.857 -8.216 9.644 1.00 90.06 102 SER A O 1
ATOM 789 N N . MET A 1 103 ? -9.645 -8.420 9.354 1.00 88.81 103 MET A N 1
ATOM 790 C CA . MET A 1 103 ? -9.522 -7.234 8.495 1.00 88.81 103 MET A CA 1
ATOM 791 C C . MET A 1 103 ? -10.338 -7.376 7.210 1.00 88.81 103 MET A C 1
ATOM 793 O O . MET A 1 103 ? -10.935 -6.401 6.769 1.00 88.81 103 MET A O 1
ATOM 797 N N . ASP A 1 104 ? -10.440 -8.580 6.646 1.00 89.81 104 ASP A N 1
ATOM 798 C CA . ASP A 1 104 ? -11.274 -8.846 5.465 1.00 89.81 104 ASP A CA 1
ATOM 799 C C . ASP A 1 104 ? -12.769 -8.674 5.766 1.00 89.81 104 ASP A C 1
ATOM 801 O O . ASP A 1 104 ? -13.567 -8.298 4.906 1.00 89.81 104 ASP A O 1
ATOM 805 N N . GLU A 1 105 ? -13.191 -8.975 6.994 1.00 91.56 105 GLU A N 1
ATOM 806 C CA . GLU A 1 105 ? -14.553 -8.693 7.435 1.00 91.56 105 GLU A CA 1
ATOM 807 C C . GLU A 1 105 ? -14.782 -7.192 7.623 1.00 91.56 105 GLU A C 1
ATOM 809 O O . GLU A 1 105 ? -15.805 -6.689 7.155 1.00 91.56 105 GLU A O 1
ATOM 814 N N . LEU A 1 106 ? -13.830 -6.471 8.227 1.00 90.19 106 LEU A N 1
ATOM 815 C CA . LEU A 1 106 ? -13.894 -5.012 8.349 1.00 90.19 106 LEU A CA 1
ATOM 816 C C . LEU A 1 106 ? -14.001 -4.337 6.979 1.00 90.19 106 LEU A C 1
ATOM 818 O O . LEU A 1 106 ? -14.890 -3.511 6.799 1.00 90.19 106 LEU A O 1
ATOM 822 N N . HIS A 1 107 ? -13.192 -4.748 5.999 1.00 88.75 107 HIS A N 1
ATOM 823 C CA . HIS A 1 107 ? -13.258 -4.221 4.631 1.00 88.75 107 HIS A CA 1
ATOM 824 C C . HIS A 1 107 ? -14.629 -4.458 3.992 1.00 88.75 107 HIS A C 1
ATOM 826 O O . HIS A 1 107 ? -15.246 -3.520 3.498 1.00 88.75 107 HIS A O 1
ATOM 832 N N . ARG A 1 108 ? -15.168 -5.683 4.064 1.00 89.00 108 ARG A N 1
ATOM 833 C CA . ARG A 1 108 ? -16.501 -5.989 3.510 1.00 89.00 108 ARG A CA 1
ATOM 834 C C . ARG A 1 108 ? -17.616 -5.180 4.170 1.00 89.00 108 ARG A C 1
ATOM 836 O O . ARG A 1 108 ? -18.584 -4.800 3.513 1.00 89.00 108 ARG A O 1
ATOM 843 N N . ARG A 1 109 ? -17.514 -4.949 5.481 1.00 89.12 109 ARG A N 1
ATOM 844 C CA . ARG A 1 109 ? -18.475 -4.126 6.227 1.00 89.12 109 ARG A CA 1
ATOM 845 C C . ARG A 1 109 ? -18.344 -2.655 5.846 1.00 89.12 109 ARG A C 1
ATOM 847 O O . ARG A 1 109 ? -19.372 -2.023 5.625 1.00 89.12 109 ARG A O 1
ATOM 854 N N . TRP A 1 110 ? -17.114 -2.161 5.711 1.00 86.94 110 TRP A N 1
ATOM 855 C CA . TRP A 1 110 ? -16.793 -0.810 5.257 1.00 86.94 110 TRP A CA 1
ATOM 856 C C . TRP A 1 110 ? -17.339 -0.533 3.845 1.00 86.94 110 TRP A C 1
ATOM 858 O O . TRP A 1 110 ? -18.045 0.449 3.640 1.00 86.94 110 TRP A O 1
ATOM 868 N N . GLU A 1 111 ? -17.138 -1.442 2.890 1.00 84.81 111 GLU A N 1
ATOM 869 C CA . GLU A 1 111 ? -17.697 -1.318 1.532 1.00 84.81 111 GLU A CA 1
ATOM 870 C C . GLU A 1 111 ? -19.237 -1.284 1.524 1.00 84.81 111 GLU A C 1
ATOM 872 O O . GLU A 1 111 ? -19.862 -0.673 0.656 1.00 84.81 111 GLU A O 1
ATOM 877 N N . ALA A 1 112 ? -19.877 -1.936 2.500 1.00 83.12 112 ALA A N 1
ATOM 878 C CA . ALA A 1 112 ? -21.331 -1.990 2.611 1.00 83.12 112 ALA A CA 1
ATOM 879 C C . ALA A 1 112 ? -21.959 -0.729 3.238 1.00 83.12 112 ALA A C 1
ATOM 881 O O . ALA A 1 112 ? -23.186 -0.572 3.165 1.00 83.12 112 ALA A O 1
ATOM 882 N N . ILE A 1 113 ? -21.157 0.150 3.852 1.00 80.00 113 ILE A N 1
ATOM 883 C CA . ILE A 1 113 ? -21.589 1.412 4.471 1.00 80.00 113 ILE A CA 1
ATOM 884 C C . ILE A 1 113 ? -21.234 2.597 3.562 1.00 80.00 113 ILE A C 1
ATOM 886 O O . ILE A 1 113 ? -20.364 3.414 3.838 1.00 80.00 113 ILE A O 1
ATOM 890 N N . ASN A 1 114 ? -21.923 2.673 2.426 1.00 58.84 114 ASN A N 1
ATOM 891 C CA . ASN A 1 114 ? -21.685 3.705 1.422 1.00 58.84 114 ASN A CA 1
ATOM 892 C C . ASN A 1 114 ? -22.021 5.126 1.952 1.00 58.84 114 ASN A C 1
ATOM 894 O O . ASN A 1 114 ? -23.116 5.342 2.478 1.00 58.84 114 ASN A O 1
ATOM 898 N N . ASP A 1 115 ? -21.106 6.075 1.713 1.00 57.19 115 ASP A N 1
ATOM 899 C CA . ASP A 1 115 ? -21.288 7.543 1.633 1.00 57.19 115 ASP A CA 1
ATOM 900 C C . ASP A 1 115 ? -21.305 8.478 2.866 1.00 57.19 115 ASP A C 1
ATOM 902 O O . ASP A 1 115 ? -21.545 9.672 2.676 1.00 57.19 115 ASP A O 1
ATOM 906 N N . CYS A 1 116 ? -21.010 8.086 4.112 1.00 49.88 116 CYS A N 1
ATOM 907 C CA . CYS A 1 116 ? -21.092 9.068 5.218 1.00 49.88 116 CYS A CA 1
ATOM 908 C C . CYS A 1 116 ? -19.963 8.975 6.265 1.00 49.88 116 CYS A C 1
ATOM 910 O O . CYS A 1 116 ? -20.005 8.128 7.146 1.00 49.88 116 CYS A O 1
ATOM 912 N N . ALA A 1 117 ? -19.045 9.956 6.221 1.00 55.38 117 ALA A N 1
ATOM 913 C CA . ALA A 1 117 ? -18.159 10.422 7.307 1.00 55.38 117 ALA A CA 1
ATOM 914 C C . ALA A 1 117 ? -16.844 9.657 7.615 1.00 55.38 117 ALA A C 1
ATOM 916 O O . ALA A 1 117 ? -16.550 9.358 8.773 1.00 55.38 117 ALA A O 1
ATOM 917 N N . HIS A 1 118 ? -15.973 9.487 6.610 1.00 61.34 118 HIS A N 1
ATOM 918 C CA . HIS A 1 118 ? -14.626 8.898 6.765 1.00 61.34 118 HIS A CA 1
ATOM 919 C C . HIS A 1 118 ? -13.729 9.579 7.822 1.00 61.34 118 HIS A C 1
ATOM 921 O O . HIS A 1 118 ? -13.001 8.897 8.540 1.00 61.34 118 HIS A O 1
ATOM 927 N N . GLU A 1 119 ? -13.789 10.909 7.966 1.00 59.56 119 GLU A N 1
ATOM 928 C CA . GLU A 1 119 ? -12.947 11.636 8.935 1.00 59.56 119 GLU A CA 1
ATOM 929 C C . GLU A 1 119 ? -13.310 11.331 10.395 1.00 59.56 119 GLU A C 1
ATOM 931 O O . GLU A 1 119 ? -12.430 11.284 11.255 1.00 59.56 119 GLU A O 1
ATOM 936 N N . SER A 1 120 ? -14.591 11.074 10.682 1.00 65.38 120 SER A N 1
ATOM 937 C CA . SER A 1 120 ? -15.043 10.753 12.042 1.00 65.38 120 SER A CA 1
ATOM 938 C C . SER A 1 120 ? -14.555 9.381 12.519 1.00 65.38 120 SER A C 1
ATOM 940 O O . SER A 1 120 ? -14.338 9.185 13.712 1.00 65.38 120 SER A O 1
ATOM 942 N N . TRP A 1 121 ? -14.330 8.445 11.592 1.00 74.00 121 TRP A N 1
ATOM 943 C CA . TRP A 1 121 ? -13.917 7.075 11.903 1.00 74.00 121 TRP A CA 1
ATOM 944 C C . TRP A 1 121 ? -12.425 6.975 12.210 1.00 74.00 121 TRP A C 1
ATOM 946 O O . TRP A 1 121 ? -12.051 6.290 13.158 1.00 74.00 121 TRP A O 1
ATOM 956 N N . ASN A 1 122 ? -11.591 7.720 11.476 1.00 70.75 122 ASN A N 1
ATOM 957 C CA . ASN A 1 122 ? -10.160 7.844 11.773 1.00 70.75 122 ASN A CA 1
ATOM 958 C C . ASN A 1 122 ? -9.925 8.309 13.206 1.00 70.75 122 ASN A C 1
ATOM 960 O O . ASN A 1 122 ? -9.163 7.689 13.941 1.00 70.75 122 ASN A O 1
ATOM 964 N N . LYS A 1 123 ? -10.642 9.360 13.613 1.00 74.06 123 LYS A N 1
ATOM 965 C CA . LYS A 1 123 ? -10.514 9.922 14.954 1.00 74.06 123 LYS A CA 1
ATOM 966 C C . LYS A 1 123 ? -10.884 8.911 16.042 1.00 74.06 123 LYS A C 1
ATOM 968 O O . LYS A 1 123 ? -10.198 8.833 17.047 1.00 74.06 123 LYS A O 1
ATOM 973 N N . ILE A 1 124 ? -11.924 8.104 15.827 1.00 72.06 124 ILE A N 1
ATOM 974 C CA . ILE A 1 124 ? -12.338 7.079 16.798 1.00 72.06 124 ILE A CA 1
ATOM 975 C C . ILE A 1 124 ? -11.265 5.996 16.957 1.00 72.06 124 ILE A C 1
ATOM 977 O O . ILE A 1 124 ? -10.973 5.598 18.078 1.00 72.06 124 ILE A O 1
ATOM 981 N N . VAL A 1 125 ? -10.652 5.541 15.861 1.00 78.38 125 VAL A N 1
ATOM 982 C CA . VAL A 1 125 ? -9.559 4.555 15.932 1.00 78.38 125 VAL A CA 1
ATOM 983 C C . VAL A 1 125 ? -8.337 5.144 16.642 1.00 78.38 125 VAL A C 1
ATOM 985 O O . VAL A 1 125 ? -7.741 4.469 17.476 1.00 78.38 125 VAL A O 1
ATOM 988 N N . GLU A 1 126 ? -7.986 6.399 16.350 1.00 78.75 126 GLU A N 1
ATOM 989 C CA . GLU A 1 126 ? -6.893 7.109 17.027 1.00 78.75 126 GLU A CA 1
ATOM 990 C C . GLU A 1 126 ? -7.156 7.302 18.527 1.00 78.75 126 GLU A C 1
ATOM 992 O O . GLU A 1 126 ? -6.246 7.102 19.328 1.00 78.75 126 GLU A O 1
ATOM 997 N N . ASP A 1 127 ? -8.386 7.653 18.908 1.00 76.19 127 ASP A N 1
ATOM 998 C CA . ASP A 1 127 ? -8.778 7.858 20.305 1.00 76.19 127 ASP A CA 1
ATOM 999 C C . ASP A 1 127 ? -8.734 6.541 21.105 1.00 76.19 127 ASP A C 1
ATOM 1001 O O . ASP A 1 127 ? -8.340 6.555 22.269 1.00 76.19 127 ASP A O 1
ATOM 1005 N N . ILE A 1 128 ? -9.095 5.406 20.489 1.00 77.44 128 ILE A N 1
ATOM 1006 C CA . ILE A 1 128 ? -9.036 4.077 21.126 1.00 77.44 128 ILE A CA 1
ATOM 1007 C C . ILE A 1 128 ? -7.584 3.636 21.308 1.00 77.44 128 ILE A C 1
ATOM 1009 O O . ILE A 1 128 ? -7.161 3.405 22.432 1.00 77.44 128 ILE A O 1
ATOM 1013 N N . ILE A 1 129 ? -6.804 3.612 20.224 1.00 79.50 129 ILE A N 1
ATOM 1014 C CA . ILE A 1 129 ? -5.382 3.224 20.252 1.00 79.50 129 ILE A CA 1
ATOM 1015 C C . ILE A 1 129 ? -4.549 4.170 21.137 1.00 79.50 129 ILE A C 1
ATOM 1017 O O . ILE A 1 129 ? -3.466 3.832 21.599 1.00 79.50 129 ILE A O 1
ATOM 1021 N N . GLY A 1 130 ? -5.000 5.408 21.331 1.00 73.25 130 GLY A N 1
ATOM 1022 C CA . GLY A 1 130 ? -4.337 6.385 22.190 1.00 73.25 130 GLY A CA 1
ATOM 1023 C C . GLY A 1 130 ? -4.770 6.357 23.656 1.00 73.25 130 GLY A C 1
ATOM 1024 O O . GLY A 1 130 ? -4.227 7.147 24.432 1.00 73.25 130 GLY A O 1
ATOM 1025 N N . ALA A 1 131 ? -5.739 5.522 24.045 1.00 72.56 131 ALA A N 1
ATOM 1026 C CA . ALA A 1 131 ? -6.391 5.608 25.353 1.00 72.56 131 ALA A CA 1
ATOM 1027 C C . ALA A 1 131 ? -5.438 5.313 26.526 1.00 72.56 131 ALA A C 1
ATOM 1029 O O . ALA A 1 131 ? -5.472 6.008 27.546 1.00 72.56 131 ALA A O 1
ATOM 1030 N N . ASP A 1 132 ? -4.544 4.338 26.368 1.00 67.38 132 ASP A N 1
ATOM 1031 C CA . ASP A 1 132 ? -3.600 3.888 27.397 1.00 67.38 132 ASP A CA 1
ATOM 1032 C C . ASP A 1 132 ? -2.239 4.632 27.359 1.00 67.38 132 ASP A C 1
ATOM 1034 O O . ASP A 1 132 ? -1.382 4.457 28.230 1.00 67.38 132 ASP A O 1
ATOM 1038 N N . ASN A 1 133 ? -2.062 5.543 26.393 1.00 65.31 133 ASN A N 1
ATOM 1039 C CA . ASN A 1 133 ? -0.833 6.285 26.083 1.00 65.31 133 ASN A CA 1
ATOM 1040 C C . ASN A 1 133 ? 0.378 5.425 25.665 1.00 65.31 133 ASN A C 1
ATOM 1042 O O . ASN A 1 133 ? 1.510 5.932 25.668 1.00 65.31 133 ASN A O 1
ATOM 1046 N N . GLN A 1 134 ? 0.180 4.165 25.281 1.00 71.06 134 GLN A N 1
ATOM 1047 C CA . GLN A 1 134 ? 1.220 3.310 24.720 1.00 71.06 134 GLN A CA 1
ATOM 1048 C C . GLN A 1 134 ? 0.855 2.973 23.280 1.00 71.06 134 GLN A C 1
ATOM 1050 O O . GLN A 1 134 ? -0.123 2.308 23.032 1.00 71.06 134 GLN A O 1
ATOM 1055 N N . HIS A 1 135 ? 1.660 3.418 22.312 1.00 76.50 135 HIS A N 1
ATOM 1056 C CA . HIS A 1 135 ? 1.451 3.022 20.917 1.00 76.50 135 HIS A CA 1
ATOM 1057 C C . HIS A 1 135 ? 2.313 1.812 20.581 1.00 76.50 135 HIS A C 1
ATOM 1059 O O . HIS A 1 135 ? 3.498 1.974 20.246 1.00 76.50 135 HIS A O 1
ATOM 1065 N N . THR A 1 136 ? 1.739 0.616 20.664 1.00 87.62 136 THR A N 1
ATOM 1066 C CA . THR A 1 136 ? 2.439 -0.616 20.290 1.00 87.62 136 THR A CA 1
ATOM 1067 C C . THR A 1 136 ? 2.677 -0.680 18.777 1.00 87.62 136 THR A C 1
ATOM 1069 O O . THR A 1 136 ? 2.025 -0.005 17.976 1.00 87.62 136 THR A O 1
ATOM 1072 N N . GLU A 1 137 ? 3.643 -1.490 18.330 1.00 90.56 137 GLU A N 1
ATOM 1073 C CA . GLU A 1 137 ? 3.885 -1.658 16.887 1.00 90.56 137 GLU A CA 1
ATOM 1074 C C . GLU A 1 137 ? 2.679 -2.297 16.173 1.00 90.56 137 GLU A C 1
ATOM 1076 O O . GLU A 1 137 ? 2.395 -1.971 15.018 1.00 90.56 137 GLU A O 1
ATOM 1081 N N . CYS A 1 138 ? 1.928 -3.152 16.875 1.00 91.50 138 CYS A N 1
ATOM 1082 C CA . CYS A 1 138 ? 0.712 -3.781 16.370 1.00 91.50 138 CYS A CA 1
ATOM 1083 C C . CYS A 1 138 ? -0.421 -2.768 16.152 1.00 91.50 138 CYS A C 1
ATOM 1085 O O . CYS A 1 138 ? -1.092 -2.804 15.118 1.00 91.50 138 CYS A O 1
ATOM 1087 N N . GLU A 1 139 ? -0.612 -1.833 17.079 1.00 90.00 139 GLU A N 1
ATOM 1088 C CA . GLU A 1 139 ? -1.585 -0.748 16.939 1.00 90.00 139 GLU A CA 1
ATOM 1089 C C . GLU A 1 139 ? -1.221 0.217 15.815 1.00 90.00 139 GLU A C 1
ATOM 1091 O O . GLU A 1 139 ? -2.074 0.558 14.997 1.00 90.00 139 GLU A O 1
ATOM 1096 N N . LYS A 1 140 ? 0.051 0.627 15.707 1.00 91.31 140 LYS A N 1
ATOM 1097 C CA . LYS A 1 140 ? 0.483 1.474 14.584 1.00 91.31 140 LYS A CA 1
ATOM 1098 C C . LYS A 1 140 ? 0.222 0.775 13.249 1.00 91.31 140 LYS A C 1
ATOM 1100 O O . LYS A 1 140 ? -0.244 1.411 12.300 1.00 91.31 140 LYS A O 1
ATOM 1105 N N . ALA A 1 141 ? 0.492 -0.531 13.175 1.00 93.31 141 ALA A N 1
ATOM 1106 C CA . ALA A 1 141 ? 0.195 -1.344 12.000 1.00 93.31 141 ALA A CA 1
ATOM 1107 C C . ALA A 1 141 ? -1.313 -1.414 11.707 1.00 93.31 141 ALA A C 1
ATOM 1109 O O . ALA A 1 141 ? -1.722 -1.343 10.546 1.00 93.31 141 ALA A O 1
ATOM 1110 N N . PHE A 1 142 ? -2.147 -1.517 12.745 1.00 92.44 142 PHE A N 1
ATOM 1111 C CA . PHE A 1 142 ? -3.601 -1.525 12.608 1.00 92.44 142 PHE A CA 1
ATOM 1112 C C . PHE A 1 142 ? -4.123 -0.179 12.094 1.00 92.44 142 PHE A C 1
ATOM 1114 O O . PHE A 1 142 ? -4.873 -0.140 11.114 1.00 92.44 142 PHE A O 1
ATOM 1121 N N . LEU A 1 143 ? -3.665 0.926 12.689 1.00 91.12 143 LEU A N 1
ATOM 1122 C CA . LEU A 1 143 ? -4.006 2.285 12.277 1.00 91.12 143 LEU A CA 1
ATOM 1123 C C . LEU A 1 143 ? -3.614 2.541 10.818 1.00 91.12 143 LEU A C 1
ATOM 1125 O O . LEU A 1 143 ? -4.391 3.124 10.060 1.00 91.12 143 LEU A O 1
ATOM 1129 N N . TYR A 1 144 ? -2.439 2.066 10.400 1.00 92.56 144 TYR A N 1
ATOM 1130 C CA . TYR A 1 144 ? -1.993 2.145 9.012 1.00 92.56 144 TYR A CA 1
ATOM 1131 C C . TYR A 1 144 ? -2.959 1.434 8.058 1.00 92.56 144 TYR A C 1
ATOM 1133 O O . TYR A 1 144 ? -3.419 2.047 7.094 1.00 92.56 144 TYR A O 1
ATOM 1141 N N . ARG A 1 145 ? -3.331 0.179 8.341 1.00 92.94 145 ARG A N 1
ATOM 1142 C CA . ARG A 1 145 ? -4.247 -0.588 7.477 1.00 92.94 145 ARG A CA 1
ATOM 1143 C C . ARG A 1 145 ? -5.651 0.014 7.434 1.00 92.94 145 ARG A C 1
ATOM 1145 O O . ARG A 1 145 ? -6.247 0.078 6.362 1.00 92.94 145 ARG A O 1
ATOM 1152 N N . CYS A 1 146 ? -6.151 0.532 8.557 1.00 90.44 146 CYS A N 1
ATOM 1153 C CA . CYS A 1 146 ? -7.427 1.250 8.591 1.00 90.44 146 CYS A CA 1
ATOM 1154 C C . CYS A 1 146 ? -7.391 2.518 7.731 1.00 90.44 146 CYS A C 1
ATOM 1156 O O . CYS A 1 146 ? -8.295 2.747 6.932 1.00 90.44 146 CYS A O 1
ATOM 1158 N N . ASN A 1 147 ? -6.323 3.313 7.826 1.00 88.56 147 ASN A N 1
ATOM 1159 C CA . ASN A 1 147 ? -6.173 4.513 7.005 1.00 88.56 147 ASN A CA 1
ATOM 1160 C C . ASN A 1 147 ? -6.079 4.200 5.502 1.00 88.56 147 ASN A C 1
ATOM 1162 O O . ASN A 1 147 ? -6.596 4.977 4.701 1.00 88.56 147 ASN A O 1
ATOM 1166 N N . LEU A 1 148 ? -5.467 3.076 5.103 1.00 89.06 148 LEU A N 1
ATOM 1167 C CA . LEU A 1 148 ? -5.514 2.617 3.708 1.00 89.06 148 LEU A CA 1
ATOM 1168 C C . LEU A 1 148 ? -6.947 2.294 3.277 1.00 89.06 148 LEU A C 1
ATOM 1170 O O . LEU A 1 148 ? -7.398 2.807 2.252 1.00 89.06 148 LEU A O 1
ATOM 1174 N N . MET A 1 149 ? -7.666 1.512 4.091 1.00 87.75 149 MET A N 1
ATOM 1175 C CA . MET A 1 149 ? -9.060 1.134 3.849 1.00 87.75 149 MET A CA 1
ATOM 1176 C C . MET A 1 149 ? -9.942 2.370 3.656 1.00 87.75 149 MET A C 1
ATOM 1178 O O . MET A 1 149 ? -10.599 2.498 2.629 1.00 87.75 149 MET A O 1
ATOM 1182 N N . PHE A 1 150 ? -9.905 3.332 4.581 1.00 84.44 150 PHE A N 1
ATOM 1183 C CA . PHE A 1 150 ? -10.736 4.539 4.498 1.00 84.44 150 PHE A CA 1
ATOM 1184 C C . PHE A 1 150 ? -10.409 5.443 3.307 1.00 84.44 150 PHE A C 1
ATOM 1186 O O . PHE A 1 150 ? -11.263 6.217 2.880 1.00 84.44 150 PHE A O 1
ATOM 1193 N N . GLN A 1 151 ? -9.193 5.350 2.767 1.00 79.44 151 GLN A N 1
ATOM 1194 C CA . GLN A 1 151 ? -8.773 6.071 1.564 1.00 79.44 151 GLN A CA 1
ATOM 1195 C C . GLN A 1 151 ? -9.027 5.276 0.271 1.00 79.44 151 GLN A C 1
ATOM 1197 O O . GLN A 1 151 ? -8.703 5.765 -0.811 1.00 79.44 151 GLN A O 1
ATOM 1202 N N . GLY A 1 152 ? -9.592 4.066 0.359 1.00 79.00 152 GLY A N 1
ATOM 1203 C CA . GLY A 1 152 ? -9.832 3.192 -0.790 1.00 79.00 152 GLY A CA 1
ATOM 1204 C C . GLY A 1 152 ? -8.550 2.645 -1.425 1.00 79.00 152 GLY A C 1
ATOM 1205 O O . GLY A 1 152 ? -8.554 2.279 -2.600 1.00 79.00 152 GLY A O 1
ATOM 1206 N N . VAL A 1 153 ? -7.444 2.613 -0.678 1.00 84.62 153 VAL A N 1
ATOM 1207 C CA . VAL A 1 153 ? -6.177 2.020 -1.119 1.00 84.62 153 VAL A CA 1
ATOM 1208 C C . VAL A 1 153 ? -6.191 0.530 -0.761 1.00 84.62 153 VAL A C 1
ATOM 1210 O O . VAL A 1 153 ? -6.641 0.186 0.332 1.00 84.62 153 VAL A O 1
ATOM 1213 N N . PRO A 1 154 ? -5.694 -0.373 -1.632 1.00 85.12 154 PRO A N 1
ATOM 1214 C CA . PRO A 1 154 ? -5.647 -1.796 -1.319 1.00 85.12 154 PRO A CA 1
ATOM 1215 C C . PRO A 1 154 ? -4.922 -2.070 -0.002 1.00 85.12 154 PRO A C 1
ATOM 1217 O O . PRO A 1 154 ? -3.833 -1.533 0.223 1.00 85.12 154 PRO A O 1
ATOM 1220 N N . ASP A 1 155 ? -5.503 -2.949 0.815 1.00 87.88 155 ASP A N 1
ATOM 1221 C CA . ASP A 1 155 ? -4.909 -3.378 2.076 1.00 87.88 155 ASP A CA 1
ATOM 1222 C C . ASP A 1 155 ? -3.471 -3.877 1.880 1.00 87.88 155 ASP A C 1
ATOM 1224 O O . ASP A 1 155 ? -3.138 -4.575 0.914 1.00 87.88 155 ASP A O 1
ATOM 1228 N N . GLN A 1 156 ? -2.609 -3.507 2.819 1.00 89.75 156 GLN A N 1
ATOM 1229 C CA . GLN A 1 156 ? -1.197 -3.847 2.806 1.00 89.75 156 GLN A CA 1
ATOM 1230 C C . GLN A 1 156 ? -0.838 -4.430 4.168 1.00 89.75 156 GLN A C 1
ATOM 1232 O O . GLN A 1 156 ? -0.600 -3.707 5.135 1.00 89.75 156 GLN A O 1
ATOM 1237 N N . LYS A 1 157 ? -0.783 -5.762 4.237 1.00 90.25 157 LYS A N 1
ATOM 1238 C CA . LYS A 1 157 ? -0.314 -6.460 5.434 1.00 90.25 157 LYS A CA 1
ATOM 1239 C C . LYS A 1 157 ? 1.142 -6.084 5.733 1.00 90.25 157 LYS A C 1
ATOM 1241 O O . LYS A 1 157 ? 1.957 -5.986 4.807 1.00 90.25 157 LYS A O 1
ATOM 1246 N N . LEU A 1 158 ? 1.429 -5.887 7.018 1.00 95.44 158 LEU A N 1
ATOM 1247 C CA . LEU A 1 158 ? 2.749 -5.560 7.543 1.00 95.44 158 LEU A CA 1
ATOM 1248 C C . LEU A 1 158 ? 3.385 -6.777 8.210 1.00 95.44 158 LEU A C 1
ATOM 1250 O O . LEU A 1 158 ? 2.695 -7.618 8.791 1.00 95.44 158 LEU A O 1
ATOM 1254 N N . PHE A 1 159 ? 4.710 -6.823 8.147 1.00 95.56 159 PHE A N 1
ATOM 1255 C CA . PHE A 1 159 ? 5.538 -7.860 8.749 1.00 95.56 159 PHE A CA 1
ATOM 1256 C C . PHE A 1 159 ? 6.668 -7.216 9.550 1.00 95.56 159 PHE A C 1
ATOM 1258 O O . PHE A 1 159 ? 7.078 -6.095 9.252 1.00 95.56 159 PHE A O 1
ATOM 1265 N N . MET A 1 160 ? 7.201 -7.924 10.536 1.00 95.56 160 MET A N 1
ATOM 1266 C CA . MET A 1 160 ? 8.401 -7.521 11.262 1.00 95.56 160 MET A CA 1
ATOM 1267 C C . MET A 1 160 ? 9.247 -8.753 11.559 1.00 95.56 160 MET A C 1
ATOM 1269 O O . MET A 1 160 ? 8.746 -9.737 12.102 1.00 95.56 160 MET A O 1
ATOM 1273 N N . LEU A 1 161 ? 10.530 -8.709 11.200 1.00 93.69 161 LEU A N 1
ATOM 1274 C CA . LEU A 1 161 ? 11.458 -9.779 11.562 1.00 93.69 161 LEU A CA 1
ATOM 1275 C C . LEU A 1 161 ? 11.921 -9.582 13.004 1.00 93.69 161 LEU A C 1
ATOM 1277 O O . LEU A 1 161 ? 12.419 -8.503 13.342 1.00 93.69 161 LEU A O 1
ATOM 1281 N N . THR A 1 162 ? 11.793 -10.612 13.835 1.00 91.81 162 THR A N 1
ATOM 1282 C CA . THR A 1 162 ? 12.258 -10.581 15.224 1.00 91.81 162 THR A CA 1
ATOM 1283 C C . THR A 1 162 ? 12.677 -11.969 15.701 1.00 91.81 162 THR A C 1
ATOM 1285 O O . THR A 1 162 ? 12.080 -12.966 15.316 1.00 91.81 162 THR A O 1
ATOM 1288 N N . GLU A 1 163 ? 13.709 -12.025 16.542 1.00 88.31 163 GLU A N 1
ATOM 1289 C CA . GLU A 1 163 ? 14.128 -13.248 17.248 1.00 88.31 163 GLU A CA 1
ATOM 1290 C C . GLU A 1 163 ? 13.399 -13.402 18.599 1.00 88.31 163 GLU A C 1
ATOM 1292 O O . GLU A 1 163 ? 13.590 -14.384 19.317 1.00 88.31 163 GLU A O 1
ATOM 1297 N N . ASP A 1 164 ? 12.576 -12.419 18.975 1.00 88.81 164 ASP A N 1
ATOM 1298 C CA . ASP A 1 164 ? 11.814 -12.442 20.217 1.00 88.81 164 ASP A CA 1
ATOM 1299 C C . ASP A 1 164 ? 10.621 -13.403 20.110 1.00 88.81 164 ASP A C 1
ATOM 1301 O O . ASP A 1 164 ? 9.568 -13.070 19.566 1.00 88.81 164 ASP A O 1
ATOM 1305 N N . SER A 1 165 ? 10.783 -14.600 20.679 1.00 84.50 165 SER A N 1
ATOM 1306 C CA . SER A 1 165 ? 9.749 -15.642 20.707 1.00 84.50 165 SER A CA 1
ATOM 1307 C C . SER A 1 165 ? 8.488 -15.273 21.502 1.00 84.50 165 SER A C 1
ATOM 1309 O O . SER A 1 165 ? 7.480 -15.978 21.407 1.00 84.50 165 SER A O 1
ATOM 1311 N N . GLU A 1 166 ? 8.521 -14.201 22.302 1.00 86.69 166 GLU A N 1
ATOM 1312 C CA . GLU A 1 166 ? 7.338 -13.716 23.018 1.00 86.69 166 GLU A CA 1
ATOM 1313 C C . GLU A 1 166 ? 6.404 -12.916 22.100 1.00 86.69 166 GLU A C 1
ATOM 1315 O O . GLU A 1 166 ? 5.200 -12.831 22.367 1.00 86.69 166 GLU A O 1
ATOM 1320 N N . LYS A 1 167 ? 6.923 -12.373 20.989 1.00 86.94 167 LYS A N 1
ATOM 1321 C CA . LYS A 1 167 ? 6.125 -11.653 19.995 1.00 86.94 167 LYS A CA 1
ATOM 1322 C C . LYS A 1 167 ? 5.255 -12.624 19.210 1.00 86.94 167 LYS A C 1
ATOM 1324 O O . LYS A 1 167 ? 5.730 -13.575 18.594 1.00 86.94 167 LYS A O 1
ATOM 1329 N N . LYS A 1 168 ? 3.951 -12.358 19.208 1.00 86.75 168 LYS A N 1
ATOM 1330 C CA . LYS A 1 168 ? 2.957 -13.152 18.485 1.00 86.75 168 LYS A CA 1
ATOM 1331 C C . LYS A 1 168 ? 2.327 -12.313 17.396 1.00 86.75 168 LYS A C 1
ATOM 1333 O O . LYS A 1 168 ? 1.941 -11.174 17.640 1.00 86.75 168 LYS A O 1
ATOM 1338 N N . SER A 1 169 ? 2.214 -12.898 16.209 1.00 89.44 169 SER A N 1
ATOM 1339 C CA . SER A 1 169 ? 1.500 -12.297 15.087 1.00 89.44 169 SER A CA 1
ATOM 1340 C C . SER A 1 169 ? 0.061 -11.983 15.479 1.00 89.44 169 SER A C 1
ATOM 1342 O O . SER A 1 169 ? -0.631 -12.822 16.063 1.00 89.44 169 SER A O 1
ATOM 1344 N N . THR A 1 170 ? -0.376 -10.776 15.149 1.00 89.12 170 THR A N 1
ATOM 1345 C CA . THR A 1 170 ? -1.720 -10.284 15.436 1.00 89.12 170 THR A CA 1
ATOM 1346 C C . THR A 1 170 ? -2.510 -10.124 14.144 1.00 89.12 170 THR A C 1
ATOM 1348 O O . THR A 1 170 ? -2.092 -10.527 13.055 1.00 89.12 170 THR A O 1
ATOM 1351 N N . LEU A 1 171 ? -3.695 -9.528 14.253 1.00 85.31 171 LEU A N 1
ATOM 1352 C CA . LEU A 1 171 ? -4.514 -9.214 13.095 1.00 85.31 171 LEU A CA 1
ATOM 1353 C C . LEU A 1 171 ? -3.805 -8.253 12.122 1.00 85.31 171 LEU A C 1
ATOM 1355 O O . LEU A 1 171 ? -3.994 -8.365 10.906 1.00 85.31 171 LEU A O 1
ATOM 1359 N N . SER A 1 172 ? -3.030 -7.298 12.646 1.00 88.88 172 SER A N 1
ATOM 1360 C CA . SER A 1 172 ? -2.452 -6.175 11.901 1.00 88.88 172 SER A CA 1
ATOM 1361 C C . SER A 1 172 ? -0.996 -6.380 11.485 1.00 88.88 172 SER A C 1
ATOM 1363 O O . SER A 1 172 ? -0.617 -5.878 10.422 1.00 88.88 172 SER A O 1
ATOM 1365 N N . LEU A 1 173 ? -0.216 -7.121 12.278 1.00 93.81 173 LEU A N 1
ATOM 1366 C CA . LEU A 1 173 ? 1.227 -7.291 12.120 1.00 93.81 173 LEU A CA 1
ATOM 1367 C C . LEU A 1 173 ? 1.634 -8.757 12.300 1.00 93.81 173 LEU A C 1
ATOM 1369 O O . LEU A 1 173 ? 1.358 -9.363 13.334 1.00 93.81 173 LEU A O 1
ATOM 1373 N N . ASP A 1 174 ? 2.343 -9.307 11.316 1.00 93.75 174 ASP A N 1
ATOM 1374 C CA . ASP A 1 174 ? 2.969 -10.623 11.445 1.00 93.75 174 ASP A CA 1
ATOM 1375 C C . ASP A 1 174 ? 4.406 -10.485 11.950 1.00 93.75 174 ASP A C 1
ATOM 1377 O O . ASP A 1 174 ? 5.235 -9.823 11.320 1.00 93.75 174 ASP A O 1
ATOM 1381 N N . TYR A 1 175 ? 4.723 -11.170 13.045 1.00 93.38 175 TYR A N 1
ATOM 1382 C CA . TYR A 1 175 ? 6.101 -11.352 13.480 1.00 93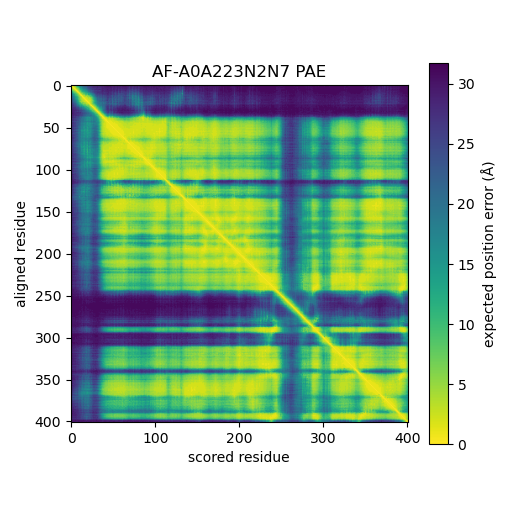.38 175 TYR A CA 1
ATOM 1383 C C . TYR A 1 175 ? 6.656 -12.623 12.844 1.00 93.38 175 TYR A C 1
ATOM 1385 O O . TYR A 1 175 ? 6.053 -13.692 12.944 1.00 93.38 175 TYR A O 1
ATOM 1393 N N . LEU A 1 176 ? 7.789 -12.498 12.158 1.00 92.50 176 LEU A N 1
ATOM 1394 C CA . LEU A 1 176 ? 8.450 -13.613 11.489 1.00 92.50 176 LEU A CA 1
ATOM 1395 C C . LEU A 1 176 ? 9.821 -13.837 12.124 1.00 92.50 176 LEU A C 1
ATOM 1397 O O . LEU A 1 176 ? 10.597 -12.894 12.284 1.00 92.50 176 LEU A O 1
ATOM 1401 N N . ASP A 1 177 ? 10.123 -15.091 12.447 1.00 89.94 177 ASP A N 1
ATOM 1402 C CA . ASP A 1 177 ? 11.433 -15.484 12.955 1.00 89.94 177 ASP A CA 1
ATOM 1403 C C . ASP A 1 177 ? 12.406 -15.667 11.776 1.00 89.94 177 ASP A C 1
ATOM 1405 O O . ASP A 1 177 ? 12.204 -16.573 10.960 1.00 89.94 177 ASP A O 1
ATOM 1409 N N . PRO A 1 178 ? 13.458 -14.833 11.651 1.00 85.62 178 PRO A N 1
ATOM 1410 C CA . PRO A 1 178 ? 14.415 -14.939 10.553 1.00 85.62 178 PRO A CA 1
ATOM 1411 C C . PRO A 1 178 ? 15.294 -16.197 10.633 1.00 85.62 178 PRO A C 1
ATOM 1413 O O . PRO A 1 178 ? 15.966 -16.528 9.656 1.00 85.62 178 PRO A O 1
ATOM 1416 N N . SER A 1 179 ? 15.322 -16.891 11.777 1.00 83.88 179 SER A N 1
ATOM 1417 C CA . SER A 1 179 ? 16.075 -18.135 11.967 1.00 83.88 179 SER A CA 1
ATOM 1418 C C . SER A 1 179 ? 15.357 -19.372 11.414 1.00 83.88 179 SER A C 1
ATOM 1420 O O . SER A 1 179 ? 15.973 -20.432 11.271 1.00 83.88 179 SER A O 1
ATOM 1422 N N . VAL A 1 180 ? 14.076 -19.237 11.059 1.00 84.88 180 VAL A N 1
ATOM 1423 C CA . VAL A 1 180 ? 13.242 -20.302 10.496 1.00 84.88 180 VAL A CA 1
ATOM 1424 C C . VAL A 1 180 ? 13.071 -20.087 8.993 1.00 84.88 180 VAL A C 1
ATOM 1426 O O . VAL A 1 180 ? 13.002 -18.961 8.506 1.00 84.88 180 VAL A O 1
ATOM 1429 N N . GLU A 1 181 ? 12.998 -21.177 8.229 1.00 81.50 181 GLU A N 1
ATOM 1430 C CA . GLU A 1 181 ? 12.673 -21.098 6.805 1.00 81.50 181 GLU A CA 1
ATOM 1431 C C . GLU A 1 181 ? 11.238 -20.576 6.621 1.00 81.50 181 GLU A C 1
ATOM 1433 O O . GLU A 1 181 ? 10.265 -21.220 7.015 1.00 81.50 181 GLU A O 1
ATOM 1438 N N . LEU A 1 182 ? 11.110 -19.385 6.032 1.00 84.94 182 LEU A N 1
ATOM 1439 C CA . LEU A 1 182 ? 9.825 -18.738 5.779 1.00 84.94 182 LEU A CA 1
ATOM 1440 C C . LEU A 1 182 ? 9.309 -19.129 4.392 1.00 84.94 182 LEU A C 1
ATOM 1442 O O . LEU A 1 182 ? 9.624 -18.485 3.388 1.00 84.94 182 LEU A O 1
ATOM 1446 N N . GLU A 1 183 ? 8.506 -20.192 4.332 1.00 83.62 183 GLU A N 1
ATOM 1447 C CA . GLU A 1 183 ? 7.898 -20.643 3.078 1.00 83.62 183 GLU A CA 1
ATOM 1448 C C . GLU A 1 183 ? 7.137 -19.501 2.378 1.00 83.62 183 GLU A C 1
ATOM 1450 O O . GLU A 1 183 ? 6.271 -18.843 2.956 1.00 83.62 183 GLU A O 1
ATOM 1455 N N . GLY A 1 184 ? 7.460 -19.269 1.103 1.00 87.50 184 GLY A N 1
ATOM 1456 C CA . GLY A 1 184 ? 6.792 -18.265 0.272 1.00 87.50 184 GLY A CA 1
ATOM 1457 C C . GLY A 1 184 ? 7.339 -16.839 0.384 1.00 87.50 184 GLY A C 1
ATOM 1458 O O . GLY A 1 184 ? 6.862 -15.980 -0.364 1.00 87.50 184 GLY A O 1
ATOM 1459 N N . TYR A 1 185 ? 8.362 -16.583 1.211 1.00 91.56 185 TYR A N 1
ATOM 1460 C CA . TYR A 1 185 ? 8.973 -15.256 1.359 1.00 91.56 185 TYR A CA 1
ATOM 1461 C C . TYR A 1 185 ? 10.460 -15.206 0.966 1.00 91.56 185 TYR A C 1
ATOM 1463 O O . TYR A 1 185 ? 11.226 -16.135 1.207 1.00 91.56 185 TYR A O 1
ATOM 1471 N N . LEU A 1 186 ? 10.879 -14.086 0.371 1.00 89.81 186 LEU A N 1
ATOM 1472 C CA . LEU A 1 186 ? 12.278 -13.712 0.139 1.00 89.81 186 LEU A CA 1
ATOM 1473 C C . LEU A 1 186 ? 12.652 -12.543 1.048 1.00 89.81 186 LEU A C 1
ATOM 1475 O O . LEU A 1 186 ? 11.951 -11.534 1.074 1.00 89.81 186 LEU A O 1
ATOM 1479 N N . LEU A 1 187 ? 13.786 -12.663 1.738 1.00 88.44 187 LEU A N 1
ATOM 1480 C CA . LEU A 1 187 ? 14.280 -11.673 2.701 1.00 88.44 187 LEU A CA 1
ATOM 1481 C C . LEU A 1 187 ? 15.518 -10.909 2.201 1.00 88.44 187 LEU A C 1
ATOM 1483 O O . LEU A 1 187 ? 16.348 -10.487 2.997 1.00 88.44 187 LEU A O 1
ATOM 1487 N N . THR A 1 188 ? 15.686 -10.759 0.884 1.00 82.69 188 THR A N 1
ATOM 1488 C CA . THR A 1 188 ? 16.928 -10.247 0.275 1.00 82.69 188 THR A CA 1
ATOM 1489 C C . THR A 1 188 ? 17.344 -8.866 0.791 1.00 82.69 188 THR A C 1
ATOM 1491 O O . THR A 1 188 ? 18.533 -8.645 1.005 1.00 82.69 188 THR A O 1
ATOM 1494 N N . ASN A 1 189 ? 16.375 -7.977 1.031 1.00 78.62 189 ASN A N 1
ATOM 1495 C CA . ASN A 1 189 ? 16.592 -6.608 1.515 1.00 78.62 189 ASN A CA 1
ATOM 1496 C C . ASN A 1 189 ? 15.934 -6.347 2.884 1.00 78.62 189 ASN A C 1
ATOM 1498 O O . ASN A 1 189 ? 15.844 -5.207 3.332 1.00 78.62 189 ASN A O 1
ATOM 1502 N N . ALA A 1 190 ? 15.441 -7.393 3.552 1.00 83.19 190 ALA A N 1
ATOM 1503 C CA . ALA A 1 190 ? 14.682 -7.246 4.785 1.00 83.19 190 ALA A CA 1
ATOM 1504 C C . ALA A 1 190 ? 15.587 -6.862 5.969 1.00 83.19 190 ALA A C 1
ATOM 1506 O O . ALA A 1 190 ? 16.672 -7.418 6.149 1.00 83.19 190 ALA A O 1
ATOM 1507 N N . VAL A 1 191 ? 15.109 -5.939 6.806 1.00 83.94 191 VAL A N 1
ATOM 1508 C CA . VAL A 1 191 ? 15.829 -5.446 7.989 1.00 83.94 191 VAL A CA 1
ATOM 1509 C C . VAL A 1 191 ? 15.093 -5.879 9.268 1.00 83.94 191 VAL A C 1
ATOM 1511 O O . VAL A 1 191 ? 13.872 -5.717 9.346 1.00 83.94 191 VAL A O 1
ATOM 1514 N N . PRO A 1 192 ? 15.793 -6.431 10.281 1.00 87.00 192 PRO A N 1
ATOM 1515 C CA . PRO A 1 192 ? 15.193 -6.769 11.572 1.00 87.00 192 PRO A CA 1
ATOM 1516 C C . PRO A 1 192 ? 14.591 -5.571 12.307 1.00 87.00 192 PRO A C 1
ATOM 1518 O O . PRO A 1 192 ? 15.159 -4.482 12.289 1.00 87.00 192 PRO A O 1
ATOM 1521 N N . ASN A 1 193 ? 13.484 -5.801 13.019 1.00 87.56 193 ASN A N 1
ATOM 1522 C CA . ASN A 1 193 ? 12.764 -4.800 13.819 1.00 87.56 193 ASN A CA 1
ATOM 1523 C C . ASN A 1 193 ? 12.292 -3.553 13.041 1.00 87.56 193 ASN A C 1
ATOM 1525 O O . ASN A 1 193 ? 12.008 -2.519 13.643 1.00 87.56 193 ASN A O 1
ATOM 1529 N N . GLU A 1 194 ? 12.182 -3.647 11.715 1.00 91.81 194 GLU A N 1
ATOM 1530 C CA . GLU A 1 194 ? 11.526 -2.646 10.875 1.00 91.81 194 GLU A CA 1
ATOM 1531 C C . GLU A 1 194 ? 10.186 -3.168 10.349 1.00 91.81 194 GLU A C 1
ATOM 1533 O O . GLU A 1 194 ? 9.968 -4.376 10.233 1.00 91.81 194 GLU A O 1
ATOM 1538 N N . PHE A 1 195 ? 9.284 -2.245 10.005 1.00 94.81 195 PHE A N 1
ATOM 1539 C CA . PHE A 1 195 ? 8.053 -2.593 9.303 1.00 94.81 195 PHE A CA 1
ATOM 1540 C C . PHE A 1 195 ? 8.356 -2.940 7.850 1.00 94.81 195 PHE A C 1
ATOM 1542 O O . PHE A 1 195 ? 8.825 -2.104 7.071 1.00 94.81 195 PHE A O 1
ATOM 1549 N N . LEU A 1 196 ? 8.033 -4.172 7.484 1.00 95.56 196 LEU A N 1
ATOM 1550 C CA . LEU A 1 196 ? 8.205 -4.713 6.150 1.00 95.56 196 LEU A CA 1
ATOM 1551 C C . LEU A 1 196 ? 6.859 -4.854 5.443 1.00 95.56 196 LEU A C 1
ATOM 1553 O O . LEU A 1 196 ? 5.824 -5.130 6.054 1.00 95.56 196 LEU A O 1
ATOM 1557 N N . VAL A 1 197 ? 6.898 -4.719 4.125 1.00 94.81 197 VAL A N 1
ATOM 1558 C CA . VAL A 1 197 ? 5.772 -4.926 3.216 1.00 94.81 197 VAL A CA 1
ATOM 1559 C C . VAL A 1 197 ? 6.187 -5.871 2.098 1.00 94.81 197 VAL A C 1
ATOM 1561 O O . VAL A 1 197 ? 7.359 -5.966 1.740 1.00 94.81 197 VAL A O 1
ATOM 1564 N N . VAL A 1 198 ? 5.213 -6.553 1.501 1.00 93.19 198 VAL A N 1
ATOM 1565 C CA . VAL A 1 198 ? 5.456 -7.291 0.257 1.00 93.19 198 VAL A CA 1
ATOM 1566 C C . VAL A 1 198 ? 5.784 -6.298 -0.856 1.00 93.19 198 VAL A C 1
ATOM 1568 O O . VAL A 1 198 ? 4.985 -5.394 -1.121 1.00 93.19 198 VAL A O 1
ATOM 1571 N N . HIS A 1 199 ? 6.911 -6.507 -1.541 1.00 91.62 199 HIS A N 1
ATOM 1572 C CA . HIS A 1 199 ? 7.321 -5.717 -2.696 1.00 91.62 199 HIS A CA 1
ATOM 1573 C C . HIS A 1 199 ? 6.156 -5.635 -3.706 1.00 91.62 199 HIS A C 1
ATOM 1575 O O . HIS A 1 199 ? 5.643 -6.680 -4.131 1.00 91.62 199 HIS A O 1
ATOM 1581 N N . PRO A 1 200 ? 5.720 -4.431 -4.133 1.00 89.31 200 PRO A N 1
ATOM 1582 C CA . PRO A 1 200 ? 4.522 -4.251 -4.957 1.00 89.31 200 PRO A CA 1
ATOM 1583 C C . PRO A 1 200 ? 4.519 -5.092 -6.238 1.00 89.31 200 PRO A C 1
ATOM 1585 O O . PRO A 1 200 ? 3.501 -5.691 -6.584 1.00 89.31 200 PRO A O 1
ATOM 1588 N N . ALA A 1 201 ? 5.677 -5.232 -6.887 1.00 87.06 201 ALA A N 1
ATOM 1589 C CA . ALA A 1 201 ? 5.817 -6.063 -8.080 1.00 87.06 201 ALA A CA 1
ATOM 1590 C C . ALA A 1 201 ? 5.618 -7.573 -7.844 1.00 87.06 201 ALA A C 1
ATOM 1592 O O . ALA A 1 201 ? 5.228 -8.309 -8.749 1.00 87.06 201 ALA A O 1
ATOM 1593 N N . HIS A 1 202 ? 5.843 -8.055 -6.620 1.00 87.56 202 HIS A N 1
ATOM 1594 C CA . HIS A 1 202 ? 5.732 -9.471 -6.268 1.00 87.56 202 HIS A CA 1
ATOM 1595 C C . HIS A 1 202 ? 4.351 -9.817 -5.684 1.00 87.56 202 HIS A C 1
ATOM 1597 O O . HIS A 1 202 ? 4.085 -10.974 -5.353 1.00 87.56 202 HIS A O 1
ATOM 1603 N N . ARG A 1 203 ? 3.396 -8.871 -5.643 1.00 83.06 203 ARG A N 1
ATOM 1604 C CA . ARG A 1 203 ? 2.013 -9.116 -5.177 1.00 83.06 203 ARG A CA 1
ATOM 1605 C C . ARG A 1 203 ? 1.289 -10.240 -5.925 1.00 83.06 203 ARG A C 1
ATOM 1607 O O . ARG A 1 203 ? 0.442 -10.892 -5.325 1.00 83.06 203 ARG A O 1
ATOM 1614 N N . LYS A 1 204 ? 1.668 -10.552 -7.168 1.00 82.81 204 LYS A N 1
ATOM 1615 C CA . LYS A 1 204 ? 1.123 -11.686 -7.949 1.00 82.81 204 LYS A CA 1
ATOM 1616 C C . LYS A 1 204 ? 2.059 -12.906 -8.036 1.00 82.81 204 LYS A C 1
ATOM 1618 O O . LYS A 1 204 ? 1.650 -13.942 -8.545 1.00 82.81 204 LYS A O 1
ATOM 1623 N N . SER A 1 205 ? 3.290 -12.807 -7.529 1.00 84.75 205 SER A N 1
ATOM 1624 C CA . SER A 1 205 ? 4.274 -13.902 -7.536 1.00 84.75 205 SER A CA 1
ATOM 1625 C C . SER A 1 205 ? 3.926 -14.994 -6.517 1.00 84.75 205 SER A C 1
ATOM 1627 O O . SER A 1 205 ? 3.296 -14.708 -5.503 1.00 84.75 205 SER A O 1
ATOM 1629 N N . GLN A 1 206 ? 4.352 -16.238 -6.743 1.00 86.31 206 GLN A N 1
ATOM 1630 C CA . GLN A 1 206 ? 4.292 -17.279 -5.703 1.00 86.31 206 GLN A CA 1
ATOM 1631 C C . GLN A 1 206 ? 5.265 -16.993 -4.555 1.00 86.31 206 GLN A C 1
ATOM 1633 O O . GLN A 1 206 ? 4.979 -17.322 -3.411 1.00 86.31 206 GLN A O 1
ATOM 1638 N N . LEU A 1 207 ? 6.391 -16.357 -4.873 1.00 88.44 207 LEU A N 1
ATOM 1639 C CA . LEU A 1 207 ? 7.442 -16.013 -3.932 1.00 88.44 207 LEU A CA 1
ATOM 1640 C C . LEU A 1 207 ? 7.423 -14.498 -3.702 1.00 88.44 207 LEU A C 1
ATOM 1642 O O . LEU A 1 207 ? 7.602 -13.721 -4.644 1.00 88.44 207 LEU A O 1
ATOM 1646 N N . LYS A 1 208 ? 7.132 -14.080 -2.469 1.00 91.19 208 LYS A N 1
ATOM 1647 C CA . LYS A 1 208 ? 6.946 -12.679 -2.079 1.00 91.19 208 LYS A CA 1
ATOM 1648 C C . LYS A 1 208 ? 8.228 -12.121 -1.487 1.00 91.19 208 LYS A C 1
ATOM 1650 O O . LYS A 1 208 ? 8.672 -12.580 -0.445 1.00 91.19 208 LYS A O 1
ATOM 1655 N N . GLU A 1 209 ? 8.806 -11.103 -2.104 1.00 91.94 209 GLU A N 1
ATOM 1656 C CA . GLU A 1 209 ? 9.901 -10.377 -1.456 1.00 91.94 209 GLU A CA 1
ATOM 1657 C C . GLU A 1 209 ? 9.354 -9.429 -0.396 1.00 91.94 209 GLU A C 1
ATOM 1659 O O . GLU A 1 209 ? 8.403 -8.696 -0.669 1.00 91.94 209 GLU A O 1
ATOM 1664 N N . LEU A 1 210 ? 9.945 -9.464 0.796 1.00 93.00 210 LEU A N 1
ATOM 1665 C CA . LEU A 1 210 ? 9.698 -8.494 1.852 1.00 93.00 210 LEU A CA 1
ATOM 1666 C C . LEU A 1 210 ? 10.756 -7.398 1.781 1.00 93.00 210 LEU A C 1
ATOM 1668 O O . LEU A 1 210 ? 11.954 -7.682 1.797 1.00 93.00 210 LEU A O 1
ATOM 1672 N N . ILE A 1 211 ? 10.290 -6.156 1.734 1.00 92.94 211 ILE A N 1
ATOM 1673 C CA . ILE A 1 211 ? 11.129 -4.959 1.728 1.00 92.94 211 ILE A CA 1
ATOM 1674 C C . ILE A 1 211 ? 10.726 -4.025 2.872 1.00 92.94 211 ILE A C 1
ATOM 1676 O O . ILE A 1 211 ? 9.547 -4.000 3.250 1.00 92.94 211 ILE A O 1
ATOM 1680 N N . PRO A 1 212 ? 11.659 -3.240 3.428 1.00 93.00 212 PRO A N 1
ATOM 1681 C CA . PRO A 1 212 ? 11.333 -2.171 4.359 1.00 93.00 212 PRO A CA 1
ATOM 1682 C C . PRO A 1 212 ? 10.358 -1.163 3.751 1.00 93.00 212 PRO A C 1
ATOM 1684 O O . PRO A 1 212 ? 10.536 -0.701 2.625 1.00 93.00 212 PRO A O 1
ATOM 1687 N N . ILE A 1 213 ? 9.346 -0.747 4.517 1.00 91.62 213 ILE A N 1
ATOM 1688 C CA . ILE A 1 213 ? 8.402 0.290 4.064 1.00 91.62 213 ILE A CA 1
ATOM 1689 C C . ILE A 1 213 ? 9.094 1.645 3.822 1.00 91.62 213 ILE A C 1
ATOM 1691 O O . ILE A 1 213 ? 8.580 2.499 3.097 1.00 91.62 213 ILE A O 1
ATOM 1695 N N . SER A 1 214 ? 10.282 1.838 4.403 1.00 88.12 214 SER A N 1
ATOM 1696 C CA . SER A 1 214 ? 11.156 2.986 4.165 1.00 88.12 214 SER A CA 1
ATOM 1697 C C . SER A 1 214 ? 11.645 3.075 2.713 1.00 88.12 214 SER A C 1
ATOM 1699 O O . SER A 1 214 ? 11.872 4.186 2.234 1.00 88.12 214 SER A O 1
ATOM 1701 N N . GLU A 1 215 ? 11.708 1.964 1.968 1.00 88.56 215 GLU A N 1
ATOM 1702 C CA . GLU A 1 215 ? 12.075 1.977 0.544 1.00 88.56 215 GLU A CA 1
ATOM 1703 C C . GLU A 1 215 ? 11.098 2.795 -0.310 1.00 88.56 215 GLU A C 1
ATOM 1705 O O . GLU A 1 215 ? 11.496 3.397 -1.304 1.00 88.56 215 GLU A O 1
ATOM 1710 N N . PHE A 1 216 ? 9.832 2.920 0.102 1.00 87.31 216 PHE A N 1
ATOM 1711 C CA . PHE A 1 216 ? 8.843 3.720 -0.634 1.00 87.31 216 PHE A CA 1
ATOM 1712 C C . PHE A 1 216 ? 9.175 5.221 -0.677 1.00 87.31 216 PHE A C 1
ATOM 1714 O O . PHE A 1 216 ? 8.582 5.970 -1.458 1.00 87.31 216 PHE A O 1
ATOM 1721 N N . PHE A 1 217 ? 10.113 5.673 0.157 1.00 80.81 217 PHE A N 1
ATOM 1722 C CA . PHE A 1 217 ? 10.571 7.058 0.206 1.00 80.81 217 PHE A CA 1
ATOM 1723 C C . PHE A 1 217 ? 11.742 7.320 -0.744 1.00 80.81 217 PHE A C 1
ATOM 1725 O O . PHE A 1 217 ? 12.015 8.487 -1.043 1.00 80.81 217 PHE A O 1
ATOM 1732 N N . ASP A 1 218 ? 12.385 6.270 -1.259 1.00 77.62 218 ASP A N 1
ATOM 1733 C CA . ASP A 1 218 ? 13.479 6.388 -2.214 1.00 77.62 218 ASP A CA 1
ATOM 1734 C C . ASP A 1 218 ? 12.963 6.800 -3.608 1.00 77.62 218 ASP A C 1
ATOM 1736 O O . ASP A 1 218 ? 12.010 6.242 -4.159 1.00 77.62 218 ASP A O 1
ATOM 1740 N N . ASP A 1 219 ? 13.611 7.810 -4.194 1.00 68.06 219 ASP A N 1
ATOM 1741 C CA . ASP A 1 219 ? 13.374 8.254 -5.572 1.00 68.06 219 ASP A CA 1
ATOM 1742 C C . ASP A 1 219 ? 13.656 7.132 -6.575 1.00 68.06 219 ASP A C 1
ATOM 1744 O O . ASP A 1 219 ? 12.952 7.001 -7.584 1.00 68.06 219 ASP A O 1
ATOM 1748 N N . SER A 1 220 ? 14.679 6.319 -6.293 1.00 72.75 220 SER A N 1
ATOM 1749 C CA . SER A 1 220 ? 15.066 5.216 -7.166 1.00 72.75 220 SER A CA 1
ATOM 1750 C C . SER A 1 220 ? 13.942 4.180 -7.239 1.00 72.75 220 SER A C 1
ATOM 1752 O O . SER A 1 220 ? 13.489 3.830 -8.327 1.00 72.75 220 SER A O 1
ATOM 1754 N N . PHE A 1 221 ? 13.368 3.814 -6.091 1.00 76.56 221 PHE A N 1
ATOM 1755 C CA . PHE A 1 221 ? 12.301 2.824 -5.992 1.00 76.56 221 PHE A CA 1
ATOM 1756 C C . PHE A 1 221 ? 11.067 3.190 -6.828 1.00 76.56 221 PHE A C 1
ATOM 1758 O O . PHE A 1 221 ? 10.555 2.370 -7.591 1.00 76.56 221 PHE A O 1
ATOM 1765 N N . LEU A 1 222 ? 10.626 4.450 -6.757 1.00 69.38 222 LEU A N 1
ATOM 1766 C CA . LEU A 1 222 ? 9.445 4.937 -7.482 1.00 69.38 222 LEU A CA 1
ATOM 1767 C C . LEU A 1 222 ? 9.644 5.020 -9.002 1.00 69.38 222 LEU A C 1
ATOM 1769 O O . LEU A 1 222 ? 8.671 4.993 -9.755 1.00 69.38 222 LEU A O 1
ATOM 1773 N N . THR A 1 223 ? 10.893 5.148 -9.451 1.00 72.25 223 THR A N 1
ATOM 1774 C CA . THR A 1 223 ? 11.252 5.295 -10.870 1.00 72.25 223 THR A CA 1
ATOM 1775 C C . THR A 1 223 ? 11.841 4.018 -11.474 1.00 72.25 223 THR A C 1
ATOM 1777 O O . THR A 1 223 ? 12.073 3.965 -12.685 1.00 72.25 223 THR A O 1
ATOM 1780 N N . ASN A 1 224 ? 12.029 2.960 -10.677 1.00 78.75 224 ASN A N 1
ATOM 1781 C CA . ASN A 1 224 ? 12.595 1.685 -11.121 1.00 78.75 224 ASN A CA 1
ATOM 1782 C C . ASN A 1 224 ? 11.766 1.031 -12.228 1.00 78.75 224 ASN A C 1
ATOM 1784 O O . ASN A 1 224 ? 12.332 0.591 -13.225 1.00 78.75 224 ASN A O 1
ATOM 1788 N N . GLN A 1 225 ? 10.435 1.045 -12.123 1.00 84.31 225 GLN A N 1
ATOM 1789 C CA . GLN A 1 225 ? 9.562 0.524 -13.179 1.00 84.31 225 GLN A CA 1
ATOM 1790 C C . GLN A 1 225 ? 9.793 1.245 -14.521 1.00 84.31 225 GLN A C 1
ATOM 1792 O O . GLN A 1 225 ? 9.982 0.597 -15.551 1.00 84.31 225 GLN A O 1
ATOM 1797 N N . ASP A 1 226 ? 9.828 2.582 -14.509 1.00 84.19 226 ASP A N 1
ATOM 1798 C CA . ASP A 1 226 ? 10.078 3.394 -15.708 1.00 84.19 226 ASP A CA 1
ATOM 1799 C C . ASP A 1 226 ? 11.480 3.104 -16.263 1.00 84.19 226 ASP A C 1
ATOM 1801 O O . ASP A 1 226 ? 11.661 2.917 -17.467 1.00 84.19 226 ASP A O 1
ATOM 1805 N N . THR A 1 227 ? 12.466 2.984 -15.376 1.00 83.00 227 THR A N 1
ATOM 1806 C CA . THR A 1 227 ? 13.859 2.683 -15.721 1.00 83.00 227 THR A CA 1
ATOM 1807 C C . THR A 1 227 ? 14.007 1.305 -16.368 1.00 83.00 227 THR A C 1
ATOM 1809 O O . THR A 1 227 ? 14.725 1.165 -17.361 1.00 83.00 227 THR A O 1
ATOM 1812 N N . GLU A 1 228 ? 13.319 0.283 -15.858 1.00 86.00 228 GLU A N 1
ATOM 1813 C CA . GLU A 1 228 ? 13.325 -1.066 -16.428 1.00 86.00 228 GLU A CA 1
ATOM 1814 C C . GLU A 1 228 ? 12.664 -1.100 -17.818 1.00 86.00 228 GLU A C 1
ATOM 1816 O O . GLU A 1 228 ? 13.231 -1.684 -18.746 1.00 86.00 228 GLU A O 1
ATOM 1821 N N . LEU A 1 229 ? 11.533 -0.406 -18.011 1.00 89.44 229 LEU A N 1
ATOM 1822 C CA . LEU A 1 229 ? 10.868 -0.273 -19.318 1.00 89.44 229 LEU A CA 1
ATOM 1823 C C . LEU A 1 229 ? 11.766 0.431 -20.349 1.00 89.44 229 LEU A C 1
ATOM 1825 O O . LEU A 1 229 ? 11.945 -0.052 -21.472 1.00 89.44 229 LEU A O 1
ATOM 1829 N N . VAL A 1 230 ? 12.370 1.558 -19.962 1.00 86.50 230 VAL A N 1
ATOM 1830 C CA . VAL A 1 230 ? 13.284 2.346 -20.804 1.00 86.50 230 VAL A CA 1
ATOM 1831 C C . VAL A 1 230 ? 14.518 1.517 -21.181 1.00 86.50 230 VAL A C 1
ATOM 1833 O O . VAL A 1 230 ? 14.941 1.513 -22.341 1.00 86.50 230 VAL A O 1
ATOM 1836 N N . ASN A 1 231 ? 15.069 0.749 -20.237 1.00 83.50 231 ASN A N 1
ATOM 1837 C CA . ASN A 1 231 ? 16.186 -0.156 -20.499 1.00 83.50 231 ASN A CA 1
ATOM 1838 C C . ASN A 1 231 ? 15.818 -1.304 -21.438 1.00 83.50 231 ASN A C 1
ATOM 1840 O O . ASN A 1 231 ? 16.609 -1.630 -22.329 1.00 83.50 231 ASN A O 1
ATOM 1844 N N . ALA A 1 232 ? 14.629 -1.888 -21.286 1.00 85.75 232 ALA A N 1
ATOM 1845 C CA . ALA A 1 232 ? 14.147 -2.924 -22.189 1.00 85.75 232 ALA A CA 1
ATOM 1846 C C . ALA A 1 232 ? 14.046 -2.401 -23.631 1.00 85.75 232 ALA A C 1
ATOM 1848 O O . ALA A 1 232 ? 14.566 -3.031 -24.557 1.00 85.75 232 ALA A O 1
ATOM 1849 N N . ALA A 1 233 ? 13.467 -1.208 -23.815 1.00 86.69 233 ALA A N 1
ATOM 1850 C CA . ALA A 1 233 ? 13.378 -0.544 -25.114 1.00 86.69 233 ALA A CA 1
ATOM 1851 C C . ALA A 1 233 ? 14.766 -0.254 -25.715 1.00 86.69 233 ALA A C 1
ATOM 1853 O O . ALA A 1 233 ? 15.014 -0.548 -26.887 1.00 86.69 233 ALA A O 1
ATOM 1854 N N . ARG A 1 234 ? 15.710 0.249 -24.909 1.00 82.00 234 ARG A N 1
ATOM 1855 C CA . ARG A 1 234 ? 17.098 0.492 -25.337 1.00 82.00 234 ARG A CA 1
ATOM 1856 C C . ARG A 1 234 ? 17.781 -0.787 -25.825 1.00 82.00 234 ARG A C 1
ATOM 1858 O O . ARG A 1 234 ? 18.384 -0.789 -26.895 1.00 82.00 234 ARG A O 1
ATOM 1865 N N . ILE A 1 235 ? 17.689 -1.883 -25.067 1.00 80.44 235 ILE A N 1
ATOM 1866 C CA . ILE A 1 235 ? 18.298 -3.174 -25.443 1.00 80.44 235 ILE A CA 1
ATOM 1867 C C . ILE A 1 235 ? 17.674 -3.717 -26.736 1.00 80.44 235 ILE A C 1
ATOM 1869 O O . ILE A 1 235 ? 18.376 -4.305 -27.564 1.00 80.44 235 ILE A O 1
ATOM 1873 N N . ALA A 1 236 ? 16.381 -3.467 -26.943 1.00 80.00 236 ALA A N 1
ATOM 1874 C CA . ALA A 1 236 ? 15.677 -3.802 -28.173 1.00 80.00 236 ALA A CA 1
ATOM 1875 C C . ALA A 1 236 ? 16.058 -2.928 -29.386 1.00 80.00 236 ALA A C 1
ATOM 1877 O O . ALA A 1 236 ? 15.636 -3.233 -30.505 1.00 80.00 236 ALA A O 1
ATOM 1878 N N . GLY A 1 237 ? 16.869 -1.882 -29.194 1.00 79.25 237 GLY A N 1
ATOM 1879 C CA . GLY A 1 237 ? 17.357 -0.995 -30.251 1.00 79.25 237 GLY A CA 1
ATOM 1880 C C . GLY A 1 237 ? 16.529 0.272 -30.459 1.00 79.25 237 GLY A C 1
ATOM 1881 O O . GLY A 1 237 ? 16.594 0.855 -31.541 1.00 79.25 237 GLY A O 1
ATOM 1882 N N . ALA A 1 238 ? 15.740 0.696 -29.467 1.00 81.62 238 ALA A N 1
ATOM 1883 C CA . ALA A 1 238 ? 15.058 1.984 -29.528 1.00 81.62 238 ALA A CA 1
ATOM 1884 C C . ALA A 1 238 ? 16.071 3.136 -29.619 1.00 81.62 238 ALA A C 1
ATOM 1886 O O . ALA A 1 238 ? 17.118 3.119 -28.971 1.00 81.62 238 ALA A O 1
ATOM 1887 N N . LYS A 1 239 ? 15.724 4.158 -30.400 1.00 81.38 239 LYS A N 1
ATOM 1888 C CA . LYS A 1 239 ? 16.475 5.417 -30.519 1.00 81.38 239 LYS A CA 1
ATOM 1889 C C . LYS A 1 239 ? 15.950 6.484 -29.582 1.00 81.38 239 LYS A C 1
ATOM 1891 O O . LYS A 1 239 ? 16.722 7.295 -29.077 1.00 81.38 239 LYS A O 1
ATOM 1896 N N . LYS A 1 240 ? 14.639 6.467 -29.356 1.00 85.31 240 LYS A N 1
ATOM 1897 C CA . LYS A 1 240 ? 13.947 7.427 -28.510 1.00 85.31 240 LYS A CA 1
ATOM 1898 C C . LYS A 1 240 ? 12.842 6.735 -27.726 1.00 85.31 240 LYS A C 1
ATOM 1900 O O . LYS A 1 240 ? 12.086 5.952 -28.300 1.00 85.31 240 LYS A O 1
ATOM 1905 N N . VAL A 1 241 ? 12.741 7.052 -26.441 1.00 85.19 241 VAL A N 1
ATOM 1906 C CA . VAL A 1 241 ? 11.580 6.731 -25.604 1.00 85.19 241 VAL A CA 1
ATOM 1907 C C . VAL A 1 241 ? 11.042 8.036 -25.041 1.00 85.19 241 VAL A C 1
ATOM 1909 O O . VAL A 1 241 ? 11.782 8.789 -24.417 1.00 85.19 241 VAL A O 1
ATOM 1912 N N . THR A 1 242 ? 9.765 8.309 -25.276 1.00 85.25 242 THR A N 1
ATOM 1913 C CA . THR A 1 242 ? 9.068 9.476 -24.728 1.00 85.25 242 THR A CA 1
ATOM 1914 C C . THR A 1 242 ? 7.997 8.995 -23.763 1.00 85.25 242 THR A C 1
ATOM 1916 O O . THR A 1 242 ? 7.158 8.181 -24.138 1.00 85.25 242 THR A O 1
ATOM 1919 N N . ILE A 1 243 ? 8.036 9.480 -22.527 1.00 85.12 243 ILE A N 1
ATOM 1920 C CA . ILE A 1 243 ? 7.065 9.170 -21.481 1.00 85.12 243 ILE A CA 1
ATOM 1921 C C . ILE A 1 243 ? 6.208 10.408 -21.265 1.00 85.12 243 ILE A C 1
ATOM 1923 O O . ILE A 1 243 ? 6.716 11.449 -20.854 1.00 85.12 243 ILE A O 1
ATOM 1927 N N . PHE A 1 244 ? 4.913 10.293 -21.524 1.00 79.81 244 PHE A N 1
ATOM 1928 C CA . PHE A 1 244 ? 3.928 11.318 -21.215 1.00 79.81 244 PHE A CA 1
ATOM 1929 C C . PHE A 1 244 ? 3.270 10.970 -19.881 1.00 79.81 244 PHE A C 1
ATOM 1931 O O . PHE A 1 244 ? 2.646 9.915 -19.761 1.00 79.81 244 PHE A O 1
ATOM 1938 N N . SER A 1 245 ? 3.380 11.857 -18.891 1.00 72.19 245 SER A N 1
ATOM 1939 C CA . SER A 1 245 ? 2.812 11.669 -17.547 1.00 72.19 245 SER A CA 1
ATOM 1940 C C . SER A 1 245 ? 1.281 11.722 -17.512 1.00 72.19 245 SER A C 1
ATOM 1942 O O . SER A 1 245 ? 0.689 11.390 -16.495 1.00 72.19 245 SER A O 1
ATOM 1944 N N . ASP A 1 246 ? 0.640 12.149 -18.602 1.00 69.06 246 ASP A N 1
ATOM 1945 C CA . ASP A 1 246 ? -0.812 12.281 -18.749 1.00 69.06 246 ASP A CA 1
ATOM 1946 C C . ASP A 1 246 ? -1.233 11.685 -20.100 1.00 69.06 246 ASP A C 1
ATOM 1948 O O . ASP A 1 246 ? -1.004 12.287 -21.156 1.00 69.06 246 ASP A O 1
ATOM 1952 N N . SER A 1 247 ? -1.815 10.479 -20.071 1.00 55.34 247 SER A N 1
ATOM 1953 C CA . SER A 1 247 ? -2.201 9.734 -21.278 1.00 55.34 247 SER A CA 1
ATOM 1954 C C . SER A 1 247 ? -3.213 10.496 -22.141 1.00 55.34 247 SER A C 1
ATOM 1956 O O . SER A 1 247 ? -3.147 10.409 -23.366 1.00 55.34 247 SER A O 1
ATOM 1958 N N . LYS A 1 248 ? -4.090 11.321 -21.552 1.00 55.25 248 LYS A N 1
ATOM 1959 C CA . LYS A 1 248 ? -5.154 12.044 -22.276 1.00 55.25 248 LYS A CA 1
ATOM 1960 C C . LYS A 1 248 ? -4.635 13.205 -23.125 1.00 55.25 248 LYS A C 1
ATOM 1962 O O . LYS A 1 248 ? -5.254 13.565 -24.118 1.00 55.25 248 LYS A O 1
ATOM 1967 N N . ARG A 1 249 ? -3.486 13.788 -22.770 1.00 50.41 249 ARG A N 1
ATOM 1968 C CA . ARG A 1 249 ? -2.855 14.887 -23.536 1.00 50.41 249 ARG A CA 1
ATOM 1969 C C . ARG A 1 249 ? -2.023 14.414 -24.728 1.00 50.41 249 ARG A C 1
ATOM 1971 O O . ARG A 1 249 ? -1.595 15.228 -25.549 1.00 50.41 249 ARG A O 1
ATOM 1978 N N . SER A 1 250 ? -1.800 13.109 -24.834 1.00 46.41 250 SER A N 1
ATOM 1979 C CA . SER A 1 250 ? -1.052 12.516 -25.941 1.00 46.41 250 SER A CA 1
ATOM 1980 C C . SER A 1 250 ? -1.797 12.567 -27.282 1.00 46.41 250 SER A C 1
ATOM 1982 O O . SER A 1 250 ? -1.160 12.589 -28.334 1.00 46.41 250 SER A O 1
ATOM 1984 N N . GLU A 1 251 ? -3.135 12.624 -27.256 1.00 41.47 251 GLU A N 1
ATOM 1985 C CA . GLU A 1 251 ? -3.972 12.724 -28.460 1.00 41.47 251 GLU A CA 1
ATOM 1986 C C . GLU A 1 251 ? -3.956 14.140 -29.057 1.00 41.47 251 GLU A C 1
ATOM 1988 O O . GLU A 1 251 ? -4.160 14.308 -30.257 1.00 41.47 251 GLU A O 1
ATOM 1993 N N . SER A 1 252 ? -3.646 15.160 -28.249 1.00 34.91 252 SER A N 1
ATOM 1994 C CA . SER A 1 252 ? -3.594 16.565 -28.672 1.00 34.91 252 SER A CA 1
ATOM 1995 C C . SER A 1 252 ? -2.197 17.056 -29.069 1.00 34.91 252 SER A C 1
ATOM 1997 O O . SER A 1 252 ? -2.062 18.189 -29.51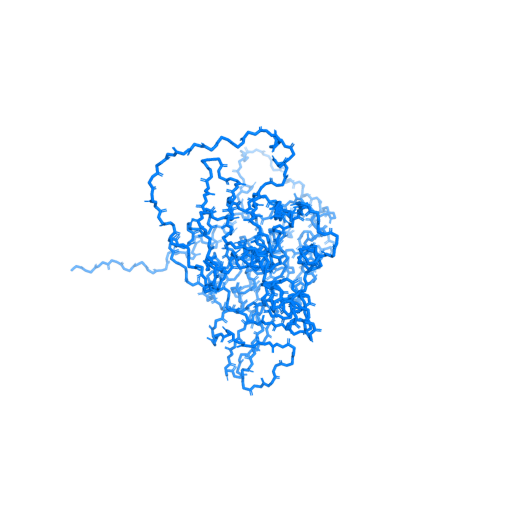0 1.00 34.91 252 SER A O 1
ATOM 1999 N N . THR A 1 253 ? -1.157 16.229 -28.931 1.00 38.09 253 THR A N 1
ATOM 2000 C CA . THR A 1 253 ? 0.226 16.546 -29.344 1.00 38.09 253 THR A CA 1
ATOM 2001 C C . THR A 1 253 ? 0.598 15.818 -30.637 1.00 38.09 253 THR A C 1
ATOM 2003 O O . THR A 1 253 ? 1.655 15.210 -30.777 1.00 38.09 253 THR A O 1
ATOM 2006 N N . SER A 1 254 ? -0.288 15.886 -31.631 1.00 34.44 254 SER A N 1
ATOM 2007 C CA . SER A 1 254 ? 0.154 15.863 -33.024 1.00 34.44 254 SER A CA 1
ATOM 2008 C C . SER A 1 254 ? 0.490 17.314 -33.372 1.00 34.44 254 SER A C 1
ATOM 2010 O O . SER A 1 254 ? -0.365 18.169 -33.161 1.00 34.44 254 SER A O 1
ATOM 2012 N N . THR A 1 255 ? 1.703 17.577 -33.868 1.00 36.19 255 THR A N 1
ATOM 2013 C CA . THR A 1 255 ? 2.263 18.907 -34.208 1.00 36.19 255 THR A CA 1
ATOM 2014 C C . THR A 1 255 ? 2.492 19.860 -33.030 1.00 36.19 255 THR A C 1
ATOM 2016 O O . THR A 1 255 ? 1.580 20.541 -32.591 1.00 36.19 255 THR A O 1
ATOM 2019 N N . ASP A 1 256 ? 3.728 19.852 -32.514 1.00 28.05 256 ASP A N 1
ATOM 2020 C CA . ASP A 1 256 ? 4.575 21.035 -32.241 1.00 28.05 256 ASP A CA 1
ATOM 2021 C C . ASP A 1 256 ? 5.602 20.702 -31.149 1.00 28.05 256 ASP A C 1
ATOM 2023 O O . ASP A 1 256 ? 5.495 21.078 -29.985 1.00 28.05 256 ASP A O 1
ATOM 2027 N N . ILE A 1 257 ? 6.634 19.946 -31.540 1.00 33.41 257 ILE A N 1
ATOM 2028 C CA . ILE A 1 257 ? 7.884 19.901 -30.779 1.00 33.41 257 ILE A CA 1
ATOM 2029 C C . ILE A 1 257 ? 8.685 21.125 -31.232 1.00 33.41 257 ILE A C 1
ATOM 2031 O O . ILE A 1 257 ? 9.458 21.048 -32.188 1.00 33.41 257 ILE A O 1
ATOM 2035 N N . GLU A 1 258 ? 8.487 22.268 -30.575 1.00 24.80 258 GLU A N 1
ATOM 2036 C CA . GLU A 1 258 ? 9.435 23.377 -30.679 1.00 24.80 258 GLU A CA 1
ATOM 2037 C C . GLU A 1 258 ? 10.731 22.974 -29.968 1.00 24.80 258 GLU A C 1
ATOM 2039 O O . GLU A 1 258 ? 10.859 23.024 -28.743 1.00 24.80 258 GLU A O 1
ATOM 2044 N N . ILE A 1 259 ? 11.715 22.548 -30.759 1.00 28.11 259 ILE A N 1
ATOM 2045 C CA . ILE A 1 259 ? 13.094 22.386 -30.305 1.00 28.11 259 ILE A CA 1
ATOM 2046 C C . ILE A 1 259 ? 13.671 23.792 -30.118 1.00 28.11 259 ILE A C 1
ATOM 2048 O O . ILE A 1 259 ? 14.309 24.345 -31.013 1.00 28.11 259 ILE A O 1
ATOM 2052 N N . ASN A 1 260 ? 13.454 24.382 -28.944 1.00 24.52 260 ASN A N 1
ATOM 2053 C CA . ASN A 1 260 ? 14.203 25.563 -28.537 1.00 24.52 260 ASN A CA 1
ATOM 2054 C C . ASN A 1 260 ? 15.609 25.126 -28.109 1.00 24.52 260 ASN A C 1
ATOM 2056 O O . ASN A 1 260 ? 15.869 24.765 -26.962 1.00 24.52 260 ASN A O 1
ATOM 2060 N N . ALA A 1 261 ? 16.525 25.131 -29.079 1.00 31.16 261 ALA A N 1
ATOM 2061 C CA . ALA A 1 261 ? 17.954 24.988 -28.853 1.00 31.16 261 ALA A CA 1
ATOM 2062 C C . ALA A 1 261 ? 18.477 26.240 -28.133 1.00 31.16 261 ALA A C 1
ATOM 2064 O O . ALA A 1 261 ? 18.888 27.220 -28.752 1.00 31.16 261 ALA A O 1
ATOM 2065 N N . GLY A 1 262 ? 18.447 26.207 -26.804 1.00 25.56 262 GLY A N 1
ATOM 2066 C CA . GLY A 1 262 ? 19.023 27.255 -25.985 1.00 25.56 262 GLY A CA 1
ATOM 2067 C C . GLY A 1 262 ? 18.953 26.947 -24.496 1.00 25.56 262 GLY A C 1
ATOM 2068 O O . GLY A 1 262 ? 17.874 26.873 -23.929 1.00 25.56 262 GLY A O 1
ATOM 2069 N N . VAL A 1 263 ? 20.137 26.932 -23.881 1.00 23.78 263 VAL A N 1
ATOM 2070 C CA . VAL A 1 263 ? 20.421 27.201 -22.459 1.00 23.78 263 VAL A CA 1
ATOM 2071 C C . VAL A 1 263 ? 20.758 25.996 -21.559 1.00 23.78 263 VAL A C 1
ATOM 2073 O O . VAL A 1 263 ? 19.932 25.184 -21.165 1.00 23.78 263 VAL A O 1
ATOM 2076 N N . SER A 1 264 ? 22.062 25.995 -21.260 1.00 25.86 264 SER A N 1
ATOM 2077 C CA . SER A 1 264 ? 22.848 25.559 -20.099 1.00 25.86 264 SER A CA 1
ATOM 2078 C C . SER A 1 264 ? 22.448 24.343 -19.256 1.00 25.86 264 SER A C 1
ATOM 2080 O O . SER A 1 264 ? 21.420 24.260 -18.594 1.00 25.86 264 SER A O 1
ATOM 2082 N N . HIS A 1 265 ? 23.448 23.463 -19.161 1.00 30.34 265 HIS A N 1
ATOM 2083 C CA . HIS A 1 265 ? 23.637 22.421 -18.166 1.00 30.34 265 HIS A CA 1
ATOM 2084 C C . HIS A 1 265 ? 23.151 22.811 -16.762 1.00 30.34 265 HIS A C 1
ATOM 2086 O O . HIS A 1 265 ? 23.808 23.559 -16.037 1.00 30.34 265 HIS A O 1
ATOM 2092 N N . LYS A 1 266 ? 22.069 22.169 -16.326 1.00 24.97 266 LYS A N 1
ATOM 2093 C CA . LYS A 1 266 ? 21.893 21.795 -14.926 1.00 24.97 266 LYS A CA 1
ATOM 2094 C C . LYS A 1 266 ? 21.636 20.298 -14.891 1.00 24.97 266 LYS A C 1
ATOM 2096 O O . LYS A 1 266 ? 20.548 19.827 -15.195 1.00 24.97 266 LYS A O 1
ATOM 2101 N N . VAL A 1 267 ? 22.701 19.564 -14.588 1.00 27.27 267 VAL A N 1
ATOM 2102 C CA . VAL A 1 267 ? 22.671 18.131 -14.305 1.00 27.27 267 VAL A CA 1
ATOM 2103 C C . VAL A 1 267 ? 21.699 17.924 -13.145 1.00 27.27 267 VAL A C 1
ATOM 2105 O O . VAL A 1 267 ? 22.007 18.281 -12.010 1.00 27.27 267 VAL A O 1
ATOM 2108 N N . VAL A 1 268 ? 20.510 17.396 -13.432 1.00 29.53 268 VAL A N 1
ATOM 2109 C CA . VAL A 1 268 ? 19.649 16.816 -12.402 1.00 29.53 268 VAL A CA 1
ATOM 2110 C C . VAL A 1 268 ? 20.248 15.450 -12.104 1.00 29.53 268 VAL A C 1
ATOM 2112 O O . VAL A 1 268 ? 20.119 14.510 -12.885 1.00 29.53 268 VAL A O 1
ATOM 2115 N N . SER A 1 269 ? 20.999 15.375 -11.010 1.00 26.22 269 SER A N 1
ATOM 2116 C CA . SER A 1 269 ? 21.560 14.137 -10.486 1.00 26.22 269 SER A CA 1
ATOM 2117 C C . SER A 1 269 ? 20.436 13.278 -9.899 1.00 26.22 269 SER A C 1
ATOM 2119 O O . SER A 1 269 ? 20.198 13.303 -8.696 1.00 26.22 269 SER A O 1
ATOM 2121 N N . GLY A 1 270 ? 19.725 12.545 -10.753 1.00 26.19 270 GLY A N 1
ATOM 2122 C CA . GLY A 1 270 ? 19.023 11.328 -10.354 1.00 26.19 270 GLY A CA 1
ATOM 2123 C C . GLY A 1 270 ? 19.992 10.165 -10.528 1.00 26.19 270 GLY A C 1
ATOM 2124 O O . GLY A 1 270 ? 20.563 10.006 -11.608 1.00 26.19 270 GLY A O 1
ATOM 2125 N N . SER A 1 271 ? 20.253 9.403 -9.467 1.00 25.06 271 SER A N 1
ATOM 2126 C CA . SER A 1 271 ? 21.157 8.254 -9.487 1.00 25.06 271 SER A CA 1
ATOM 2127 C C . SER A 1 271 ? 20.600 7.157 -10.397 1.00 25.06 271 SER A C 1
ATOM 2129 O O . SER A 1 271 ? 19.871 6.268 -9.970 1.00 25.06 271 SER A O 1
ATOM 2131 N N . ILE A 1 272 ? 20.953 7.228 -11.676 1.00 32.12 272 ILE A N 1
ATOM 2132 C CA . ILE A 1 272 ? 20.742 6.163 -12.647 1.00 32.12 272 ILE A CA 1
ATOM 2133 C C . ILE A 1 272 ? 21.722 5.056 -12.270 1.00 32.12 272 ILE A C 1
ATOM 2135 O O . ILE A 1 272 ? 22.928 5.171 -12.506 1.00 32.12 272 ILE A O 1
ATOM 2139 N N . ALA A 1 273 ? 21.218 3.988 -11.658 1.00 28.98 273 ALA A N 1
ATOM 2140 C CA . ALA A 1 273 ? 22.005 2.790 -11.447 1.00 28.98 273 ALA A CA 1
ATOM 2141 C C . ALA A 1 273 ? 22.498 2.268 -12.811 1.00 28.98 273 ALA A C 1
ATOM 2143 O O . ALA A 1 273 ? 21.726 1.822 -13.655 1.00 28.98 273 ALA A O 1
ATOM 2144 N N . SER A 1 274 ? 23.812 2.392 -13.021 1.00 30.92 274 SER A N 1
ATOM 2145 C CA . SER A 1 274 ? 24.657 1.543 -13.863 1.00 30.92 274 SER A CA 1
ATOM 2146 C C . SER A 1 274 ? 24.089 1.154 -15.247 1.00 30.92 274 SER A C 1
ATOM 2148 O O . SER A 1 274 ? 23.547 0.066 -15.434 1.00 30.92 274 SER A O 1
ATOM 2150 N N . GLY A 1 275 ? 24.345 1.992 -16.263 1.00 31.58 275 GLY A N 1
ATOM 2151 C CA . GLY A 1 275 ? 24.405 1.545 -17.668 1.00 31.58 275 GLY A CA 1
ATOM 2152 C C . GLY A 1 275 ? 23.562 2.310 -18.693 1.00 31.58 275 GLY A C 1
ATOM 2153 O O . GLY A 1 275 ? 23.649 2.002 -19.884 1.00 31.58 275 GLY A O 1
ATOM 2154 N N . VAL A 1 276 ? 22.770 3.308 -18.286 1.00 41.34 276 VAL A N 1
ATOM 2155 C CA . VAL A 1 276 ? 21.968 4.119 -19.221 1.00 41.34 276 VAL A CA 1
ATOM 2156 C C . VAL A 1 276 ? 22.781 5.321 -19.707 1.00 41.34 276 VAL A C 1
ATOM 2158 O O . VAL A 1 276 ? 22.835 6.359 -19.058 1.00 41.34 276 VAL A O 1
ATOM 2161 N N . GLY A 1 277 ? 23.429 5.192 -20.866 1.00 37.12 277 GLY A N 1
ATOM 2162 C CA . GLY A 1 277 ? 23.979 6.340 -21.592 1.00 37.12 277 GLY A CA 1
ATOM 2163 C C . GLY A 1 277 ? 22.860 7.105 -22.301 1.00 37.12 277 GLY A C 1
ATOM 2164 O O . GLY A 1 277 ? 22.655 6.902 -23.495 1.00 37.12 277 GLY A O 1
ATOM 2165 N N . ALA A 1 278 ? 22.105 7.928 -21.572 1.00 41.00 278 ALA A N 1
ATOM 2166 C CA . ALA A 1 278 ? 21.169 8.882 -22.167 1.00 41.00 278 ALA A CA 1
ATOM 2167 C C . ALA A 1 278 ? 21.953 10.132 -22.591 1.00 41.00 278 ALA A C 1
ATOM 2169 O O . ALA A 1 278 ? 22.645 10.727 -21.765 1.00 41.00 278 ALA A O 1
ATOM 2170 N N . SER A 1 279 ? 21.888 10.519 -23.868 1.00 39.16 279 SER A N 1
ATOM 2171 C CA . SER A 1 279 ? 22.625 11.698 -24.346 1.00 39.16 279 SER A CA 1
ATOM 2172 C C . SER A 1 279 ? 21.962 13.004 -23.919 1.00 39.16 279 SER A C 1
ATOM 2174 O O . SER A 1 279 ? 22.674 13.953 -23.611 1.00 39.16 279 SER A O 1
ATOM 2176 N N . ASN A 1 280 ? 20.625 13.034 -23.849 1.00 45.69 280 ASN A N 1
ATOM 2177 C CA . ASN A 1 280 ? 19.834 14.187 -23.421 1.00 45.69 280 ASN A CA 1
ATOM 2178 C C . ASN A 1 280 ? 18.578 13.709 -22.670 1.00 45.69 280 ASN A C 1
ATOM 2180 O O . ASN A 1 280 ? 17.787 12.956 -23.234 1.00 45.69 280 ASN A O 1
ATOM 2184 N N . VAL A 1 281 ? 18.387 14.159 -21.426 1.00 50.53 281 VAL A N 1
ATOM 2185 C CA . VAL A 1 281 ? 17.110 14.064 -20.696 1.00 50.53 281 VAL A CA 1
ATOM 2186 C C . VAL A 1 281 ? 16.603 15.488 -20.520 1.00 50.53 281 VAL A C 1
ATOM 2188 O O . VAL A 1 281 ? 17.293 16.311 -19.918 1.00 50.53 281 VAL A O 1
ATOM 2191 N N . TYR A 1 282 ? 15.428 15.799 -21.060 1.00 51.25 282 TYR A N 1
ATOM 2192 C CA . TYR A 1 282 ? 14.809 17.116 -20.923 1.00 51.25 282 TYR A CA 1
ATOM 2193 C C . TYR A 1 282 ? 13.367 16.994 -20.436 1.00 51.25 282 TYR A C 1
ATOM 2195 O O . TYR A 1 282 ? 12.640 16.081 -20.823 1.00 51.25 282 TYR A O 1
ATOM 2203 N N . SER A 1 283 ? 12.982 17.936 -19.573 1.00 45.97 283 SER A N 1
ATOM 2204 C CA . SER A 1 283 ? 11.617 18.149 -19.095 1.00 45.97 283 SER A CA 1
ATOM 2205 C C . SER A 1 283 ? 11.171 19.522 -19.584 1.00 45.97 283 SER A C 1
ATOM 2207 O O . SER A 1 283 ? 11.867 20.511 -19.350 1.00 45.97 283 SER A O 1
ATOM 2209 N N . THR A 1 284 ? 10.038 19.601 -20.277 1.00 46.47 284 THR A N 1
ATOM 2210 C CA . THR A 1 284 ? 9.456 20.884 -20.697 1.00 46.47 284 THR A CA 1
ATOM 2211 C C . THR A 1 284 ? 8.798 21.587 -19.509 1.00 46.47 284 THR A C 1
ATOM 2213 O O . THR A 1 284 ? 8.326 20.927 -18.584 1.00 46.47 284 THR A O 1
ATOM 2216 N N . SER A 1 285 ? 8.718 22.919 -19.548 1.00 43.34 285 SER A N 1
ATOM 2217 C CA . SER A 1 285 ? 8.144 23.774 -18.492 1.00 43.34 285 SER A CA 1
ATOM 2218 C C . SER A 1 285 ? 6.682 23.465 -18.126 1.00 43.34 285 SER A C 1
ATOM 2220 O O . SER A 1 285 ? 6.243 23.859 -17.051 1.00 43.34 285 SER A O 1
ATOM 2222 N N . ASP A 1 286 ? 5.972 22.692 -18.957 1.00 48.44 286 ASP A N 1
ATOM 2223 C CA . ASP A 1 286 ? 4.610 22.198 -18.697 1.00 48.44 286 ASP A CA 1
ATOM 2224 C C . ASP A 1 286 ? 4.549 20.809 -18.002 1.00 48.44 286 ASP A C 1
ATOM 2226 O O . ASP A 1 286 ? 3.484 20.196 -17.926 1.00 48.44 286 ASP A O 1
ATOM 2230 N N . ASN A 1 287 ? 5.676 20.310 -17.468 1.00 52.50 287 ASN A N 1
ATOM 2231 C CA . ASN A 1 287 ? 5.791 19.223 -16.471 1.00 52.50 287 ASN A CA 1
ATOM 2232 C C . ASN A 1 287 ? 5.152 17.849 -16.784 1.00 52.50 287 ASN A C 1
ATOM 2234 O O . ASN A 1 287 ? 4.833 17.094 -15.866 1.00 52.50 287 ASN A O 1
ATOM 2238 N N . LYS A 1 288 ? 4.976 17.464 -18.055 1.00 66.88 288 LYS A N 1
ATOM 2239 C CA . LYS A 1 288 ? 4.267 16.209 -18.396 1.00 66.88 288 LYS A CA 1
ATOM 2240 C C . LYS A 1 288 ? 4.937 15.305 -19.430 1.00 66.88 288 LYS A C 1
ATOM 2242 O O . LYS A 1 288 ? 4.291 14.365 -19.887 1.00 66.88 288 LYS A O 1
ATOM 2247 N N . VAL A 1 289 ? 6.196 15.554 -19.804 1.00 73.75 289 VAL A N 1
ATOM 2248 C CA . VAL A 1 289 ? 6.910 14.735 -20.800 1.00 73.75 289 VAL A CA 1
ATOM 2249 C C . VAL A 1 289 ? 8.375 14.537 -20.411 1.00 73.75 289 VAL A C 1
ATOM 2251 O O . VAL A 1 289 ? 9.070 15.510 -20.130 1.00 73.75 289 VAL A O 1
ATOM 2254 N N . ILE A 1 290 ? 8.843 13.287 -20.437 1.00 76.69 290 ILE A N 1
ATOM 2255 C CA . ILE A 1 290 ? 10.248 12.898 -20.249 1.00 76.69 290 ILE A CA 1
ATOM 2256 C C . ILE A 1 290 ? 10.731 12.216 -21.527 1.00 76.69 290 ILE A C 1
ATOM 2258 O O . ILE A 1 290 ? 10.107 11.266 -21.997 1.00 76.69 290 ILE A O 1
ATOM 2262 N N . VAL A 1 291 ? 11.849 12.674 -22.086 1.00 79.25 291 VAL A N 1
ATOM 2263 C CA . VAL A 1 291 ? 12.436 12.090 -23.298 1.00 79.25 291 VAL A CA 1
ATOM 2264 C C . VAL A 1 291 ? 13.794 11.467 -22.996 1.00 79.25 291 VAL A C 1
ATOM 2266 O O . VAL A 1 291 ? 14.660 12.110 -22.408 1.00 79.25 291 VAL A O 1
ATOM 2269 N N . TYR A 1 292 ? 13.985 10.236 -23.468 1.00 81.75 292 TYR A N 1
ATOM 2270 C CA . TYR A 1 292 ? 15.256 9.523 -23.492 1.00 81.75 292 TYR A CA 1
ATOM 2271 C C . TYR A 1 292 ? 15.709 9.334 -24.936 1.00 81.75 292 TYR A C 1
ATOM 2273 O O . TYR A 1 292 ? 14.992 8.732 -25.736 1.00 81.75 292 TYR A O 1
ATOM 2281 N N . GLU A 1 293 ? 16.910 9.807 -25.253 1.00 80.88 293 GLU A N 1
ATOM 2282 C CA . GLU A 1 293 ? 17.570 9.597 -26.544 1.00 80.88 293 GLU A CA 1
ATOM 2283 C C . GLU A 1 293 ? 18.804 8.711 -26.366 1.00 80.88 293 GLU A C 1
ATOM 2285 O O . GLU A 1 293 ? 19.620 8.924 -25.462 1.00 80.88 293 GLU A O 1
ATOM 2290 N N . PHE A 1 294 ? 18.934 7.710 -27.236 1.00 79.88 294 PHE A N 1
ATOM 2291 C CA . PHE A 1 294 ? 20.003 6.720 -27.178 1.00 79.88 294 PHE A CA 1
ATOM 2292 C C . PHE A 1 294 ? 20.939 6.843 -28.372 1.00 79.88 294 PHE A C 1
ATOM 2294 O O . PHE A 1 294 ? 20.516 6.922 -29.528 1.00 79.88 294 PHE A O 1
ATOM 2301 N N . THR A 1 295 ? 22.238 6.790 -28.090 1.00 65.06 295 THR A N 1
ATOM 2302 C CA . THR A 1 295 ? 23.274 6.701 -29.117 1.00 65.06 295 THR A CA 1
ATOM 2303 C C . THR A 1 295 ? 23.619 5.231 -29.379 1.00 65.06 295 THR A C 1
ATOM 2305 O O . THR A 1 295 ? 23.853 4.453 -28.456 1.00 65.06 295 THR A O 1
ATOM 2308 N N . GLY A 1 296 ? 23.632 4.837 -30.657 1.00 53.78 296 GLY A N 1
ATOM 2309 C CA . GLY A 1 296 ? 23.871 3.454 -31.097 1.00 53.78 296 GLY A CA 1
ATOM 2310 C C . GLY A 1 296 ? 22.623 2.743 -31.637 1.00 53.78 296 GLY A C 1
ATOM 2311 O O . GLY A 1 296 ? 21.500 3.077 -31.279 1.00 53.78 296 GLY A O 1
ATOM 2312 N N . GLY A 1 297 ? 22.822 1.816 -32.579 1.00 51.53 297 GLY A N 1
ATOM 2313 C CA . GLY A 1 297 ? 21.779 0.927 -33.112 1.00 51.53 297 GLY A CA 1
ATOM 2314 C C . GLY A 1 297 ? 21.722 -0.403 -32.356 1.00 51.53 297 GLY A C 1
ATOM 2315 O O . GLY A 1 297 ? 22.517 -0.620 -31.440 1.00 51.53 297 GLY A O 1
ATOM 2316 N N . GLU A 1 298 ? 20.789 -1.285 -32.746 1.00 53.34 298 GLU A N 1
ATOM 2317 C CA . GLU A 1 298 ? 20.629 -2.640 -32.192 1.00 53.34 298 GLU A CA 1
ATOM 2318 C C . GLU A 1 298 ? 21.976 -3.304 -31.877 1.00 53.34 298 GLU A C 1
ATOM 2320 O O . GLU A 1 298 ? 22.934 -3.192 -32.648 1.00 53.34 298 GLU A O 1
ATOM 2325 N N . THR A 1 299 ? 22.029 -4.037 -30.757 1.00 51.94 299 THR A N 1
ATOM 2326 C CA . THR A 1 299 ? 23.157 -4.917 -30.424 1.00 51.94 299 THR A CA 1
ATOM 2327 C C . THR A 1 299 ? 23.674 -5.600 -31.694 1.00 51.94 299 THR A C 1
ATOM 2329 O O . THR A 1 299 ? 22.892 -6.197 -32.435 1.00 51.94 299 THR A O 1
ATOM 2332 N N . SER A 1 300 ? 24.972 -5.425 -31.989 1.00 49.16 300 SER A N 1
ATOM 2333 C CA . SER A 1 300 ? 25.551 -5.768 -33.295 1.00 49.16 300 SER A CA 1
ATOM 2334 C C . SER A 1 300 ? 25.151 -7.176 -33.752 1.00 49.16 300 SER A C 1
ATOM 2336 O O . SER A 1 300 ? 24.870 -8.052 -32.933 1.00 49.16 300 SER A O 1
ATOM 2338 N N . LEU A 1 301 ? 25.173 -7.431 -35.062 1.00 50.31 301 LEU A N 1
ATOM 2339 C CA . LEU A 1 301 ? 24.910 -8.747 -35.670 1.00 50.31 301 LEU A CA 1
ATOM 2340 C C . LEU A 1 301 ? 25.600 -9.917 -34.922 1.00 50.31 301 LEU A C 1
ATOM 2342 O O . LEU A 1 301 ? 25.049 -11.012 -34.826 1.00 50.31 301 LEU A O 1
ATOM 2346 N N . MET A 1 302 ? 26.762 -9.659 -34.310 1.00 46.56 302 MET A N 1
ATOM 2347 C CA . MET A 1 302 ? 27.511 -10.594 -33.462 1.00 46.56 302 MET A CA 1
ATOM 2348 C C . MET A 1 302 ? 26.825 -10.915 -32.117 1.00 46.56 302 MET A C 1
ATOM 2350 O O . MET A 1 302 ? 26.841 -12.064 -31.675 1.00 46.56 302 MET A O 1
ATOM 2354 N N . ASN A 1 303 ? 26.190 -9.933 -31.475 1.00 51.19 303 ASN A N 1
ATOM 2355 C CA . ASN A 1 303 ? 25.400 -10.108 -30.253 1.00 51.19 303 ASN A CA 1
ATOM 2356 C C . ASN A 1 303 ? 24.038 -10.764 -30.536 1.00 51.19 303 ASN A C 1
ATOM 2358 O O . ASN A 1 303 ? 23.610 -11.599 -29.741 1.00 51.19 303 ASN A O 1
ATOM 2362 N N . LYS A 1 304 ? 23.417 -10.492 -31.696 1.00 50.97 304 LYS A N 1
ATOM 2363 C CA . LYS A 1 304 ? 22.247 -11.252 -32.188 1.00 50.97 304 LYS A CA 1
ATOM 2364 C C . LYS A 1 304 ? 22.570 -12.730 -32.450 1.00 50.97 304 LYS A C 1
ATOM 2366 O O . LYS A 1 304 ? 21.729 -13.596 -32.227 1.00 50.97 304 LYS A O 1
ATOM 2371 N N . LEU A 1 305 ? 23.791 -13.044 -32.897 1.00 50.31 305 LEU A N 1
ATOM 2372 C CA . LEU A 1 305 ? 24.244 -14.432 -33.056 1.00 50.31 305 LEU A CA 1
ATOM 2373 C C . LEU A 1 305 ? 24.497 -15.126 -31.708 1.00 50.31 305 LEU A C 1
ATOM 2375 O O . LEU A 1 305 ? 24.145 -16.294 -31.562 1.00 50.31 305 LEU A O 1
ATOM 2379 N N . LYS A 1 306 ? 25.062 -14.420 -30.716 1.00 51.84 306 LYS A N 1
ATOM 2380 C CA . LYS A 1 306 ? 25.252 -14.952 -29.352 1.00 51.84 306 LYS A CA 1
ATOM 2381 C C . LYS A 1 306 ? 23.930 -15.134 -28.593 1.00 51.84 306 LYS A C 1
ATOM 2383 O O . LYS A 1 306 ? 23.816 -16.068 -27.804 1.00 51.84 306 LYS A O 1
ATOM 2388 N N . SER A 1 307 ? 22.921 -14.301 -28.857 1.00 50.59 307 SER A N 1
ATOM 2389 C CA . SER A 1 307 ? 21.597 -14.389 -28.226 1.00 50.59 307 SER A CA 1
ATOM 2390 C C . SER A 1 307 ? 20.684 -15.474 -28.810 1.00 50.59 307 SER A C 1
ATOM 2392 O O . SER A 1 307 ? 19.640 -15.765 -28.232 1.00 50.59 307 SER A O 1
ATOM 2394 N N . ARG A 1 308 ? 21.078 -16.170 -29.889 1.00 48.00 308 ARG A N 1
ATOM 2395 C CA . ARG A 1 308 ? 20.319 -17.330 -30.402 1.00 48.00 308 ARG A CA 1
ATOM 2396 C C . ARG A 1 308 ? 20.125 -18.451 -29.370 1.00 48.00 308 ARG A C 1
ATOM 2398 O O . ARG A 1 308 ? 19.218 -19.256 -29.537 1.00 48.00 308 ARG A O 1
ATOM 2405 N N . PHE A 1 309 ? 20.926 -18.488 -28.302 1.00 53.41 309 PH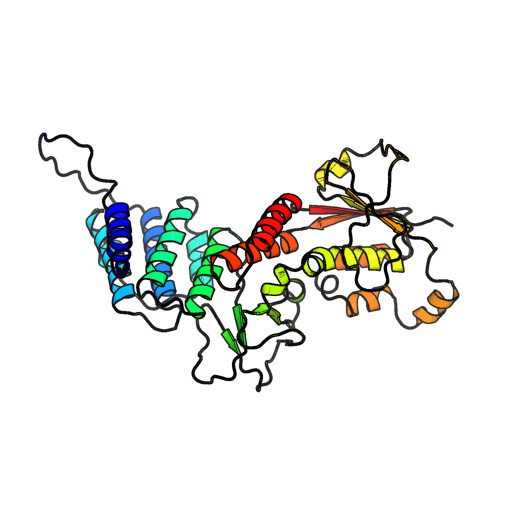E A N 1
ATOM 2406 C CA . PHE A 1 309 ? 20.784 -19.462 -27.213 1.00 53.41 309 PHE A CA 1
ATOM 2407 C C . PHE A 1 309 ? 19.914 -18.979 -26.031 1.00 53.41 309 PHE A C 1
ATOM 2409 O O . PHE A 1 309 ? 19.475 -19.812 -25.242 1.00 53.41 309 PHE A O 1
ATOM 2416 N N . LYS A 1 310 ? 19.621 -17.672 -25.910 1.00 60.31 310 LYS A N 1
ATOM 2417 C CA . LYS A 1 310 ? 18.710 -17.079 -24.906 1.00 60.31 310 LYS A CA 1
ATOM 2418 C C . LYS A 1 310 ? 18.111 -15.779 -25.454 1.00 60.31 310 LYS A C 1
ATOM 2420 O O . LYS A 1 310 ? 18.860 -14.834 -25.701 1.00 60.31 310 LYS A O 1
ATOM 2425 N N . SER A 1 311 ? 16.785 -15.705 -25.631 1.00 74.69 311 SER A N 1
ATOM 2426 C CA . SER A 1 311 ? 16.170 -14.469 -26.141 1.00 74.69 311 SER A CA 1
ATOM 2427 C C . SER A 1 311 ? 16.389 -13.318 -25.137 1.00 74.69 311 SER A C 1
ATOM 2429 O O . SER A 1 311 ? 16.128 -13.508 -23.946 1.00 74.69 311 SER A O 1
ATOM 2431 N N . PRO A 1 312 ? 16.880 -12.138 -25.571 1.00 77.75 312 PRO A N 1
ATOM 2432 C CA . PRO A 1 312 ? 17.122 -11.003 -24.675 1.00 77.75 312 PRO A CA 1
ATOM 2433 C C . PRO A 1 312 ? 15.865 -10.562 -23.920 1.00 77.75 312 PRO A C 1
ATOM 2435 O O . PRO A 1 312 ? 15.945 -10.244 -22.742 1.00 77.75 312 PRO A O 1
ATOM 2438 N N . GLU A 1 313 ? 14.703 -10.632 -24.574 1.00 83.88 313 GLU A N 1
ATOM 2439 C CA . GLU A 1 313 ? 13.383 -10.427 -23.967 1.00 83.88 313 GLU A CA 1
ATOM 2440 C C . GLU A 1 313 ? 13.175 -11.324 -22.737 1.00 83.88 313 GLU A C 1
ATOM 2442 O O . GLU A 1 313 ? 12.862 -10.831 -21.656 1.00 83.88 313 GLU A O 1
ATOM 2447 N N . LYS A 1 314 ? 13.397 -12.640 -22.878 1.00 83.62 314 LYS A N 1
ATOM 2448 C CA . LYS A 1 314 ? 13.222 -13.598 -21.779 1.00 83.62 314 LYS A CA 1
ATOM 2449 C C . LYS A 1 314 ? 14.198 -13.341 -20.641 1.00 83.62 314 LYS A C 1
ATOM 2451 O O . LYS A 1 314 ? 13.831 -13.549 -19.492 1.00 83.62 314 LYS A O 1
ATOM 2456 N N . GLU A 1 315 ? 15.423 -12.915 -20.940 1.00 83.19 315 GLU A N 1
ATOM 2457 C CA . GLU A 1 315 ? 16.405 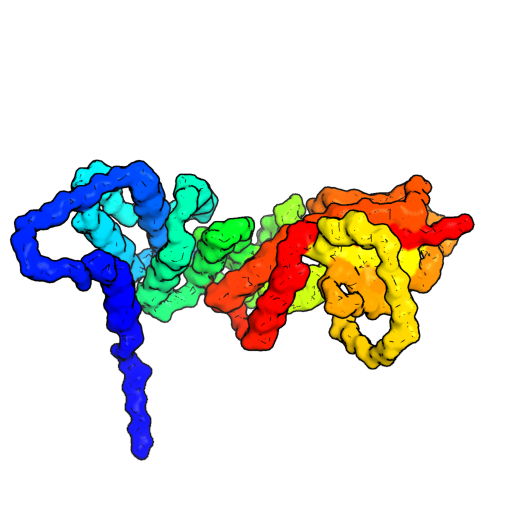-12.600 -19.901 1.00 83.19 315 GLU A CA 1
ATOM 2458 C C . GLU A 1 315 ? 16.043 -11.318 -19.143 1.00 83.19 315 GLU A C 1
ATOM 2460 O O . GLU A 1 315 ? 16.113 -11.323 -17.919 1.00 83.19 315 GLU A O 1
ATOM 2465 N N . ILE A 1 316 ? 15.595 -10.268 -19.842 1.00 84.56 316 ILE A N 1
ATOM 2466 C CA . ILE A 1 316 ? 15.119 -9.022 -19.218 1.00 84.56 316 ILE A CA 1
ATOM 2467 C C . ILE A 1 316 ? 13.942 -9.314 -18.294 1.00 84.56 316 ILE A C 1
ATOM 2469 O O . ILE A 1 316 ? 13.972 -8.918 -17.135 1.00 84.56 316 ILE A O 1
ATOM 2473 N N . LEU A 1 317 ? 12.935 -10.047 -18.782 1.00 86.25 317 LEU A N 1
ATOM 2474 C CA . LEU A 1 317 ? 11.788 -10.427 -17.961 1.00 86.25 317 LEU A CA 1
ATOM 2475 C C . LEU A 1 317 ? 12.237 -11.278 -16.767 1.00 86.25 317 LEU A C 1
ATOM 2477 O O . LEU A 1 317 ? 11.874 -10.983 -15.645 1.00 86.25 317 LEU A O 1
ATOM 2481 N N . ARG A 1 318 ? 13.102 -12.277 -16.959 1.00 82.75 318 ARG A N 1
ATOM 2482 C CA . ARG A 1 318 ? 13.576 -13.138 -15.860 1.00 82.75 318 ARG A CA 1
ATOM 2483 C C . ARG A 1 318 ? 14.334 -12.384 -14.760 1.00 82.75 318 ARG A C 1
ATOM 2485 O O . ARG A 1 318 ? 14.328 -12.833 -13.620 1.00 82.75 318 ARG A O 1
ATOM 2492 N N . GLN A 1 319 ? 15.043 -11.311 -15.106 1.00 82.12 319 GLN A N 1
ATOM 2493 C CA . GLN A 1 319 ? 15.848 -10.525 -14.162 1.00 82.12 319 GLN A CA 1
ATOM 2494 C C . GLN A 1 319 ? 15.084 -9.355 -13.531 1.00 82.12 319 GLN A C 1
ATOM 2496 O O . GLN A 1 319 ? 15.574 -8.754 -12.581 1.00 82.12 319 GLN A O 1
ATOM 2501 N N . SER A 1 320 ? 13.925 -9.001 -14.077 1.00 83.88 320 SER A N 1
ATOM 2502 C CA . SER A 1 320 ? 13.182 -7.804 -13.705 1.00 83.88 320 SER A CA 1
ATOM 2503 C C . SER A 1 320 ? 12.259 -8.064 -12.518 1.00 83.88 320 SER A C 1
ATOM 2505 O O . SER A 1 320 ? 11.438 -8.978 -12.564 1.00 83.88 320 SER A O 1
ATOM 2507 N N . ALA A 1 321 ? 12.328 -7.225 -11.484 1.00 81.38 321 ALA A N 1
ATOM 2508 C CA . ALA A 1 321 ? 11.370 -7.288 -10.382 1.00 81.38 321 ALA A CA 1
ATOM 2509 C C . ALA A 1 321 ? 9.972 -6.846 -10.849 1.00 81.38 321 ALA A C 1
ATOM 2511 O O . ALA A 1 321 ? 8.981 -7.505 -10.546 1.00 81.38 321 ALA A O 1
ATOM 2512 N N . TRP A 1 322 ? 9.893 -5.766 -11.639 1.00 84.19 322 TRP A N 1
ATOM 2513 C CA . TRP A 1 322 ? 8.637 -5.092 -11.992 1.00 84.19 322 TRP A CA 1
ATOM 2514 C C . TRP A 1 322 ? 7.901 -5.685 -13.193 1.00 84.19 322 TRP A C 1
ATOM 2516 O O . TRP A 1 322 ? 6.682 -5.835 -13.165 1.00 84.19 322 TRP A O 1
ATOM 2526 N N . LEU A 1 323 ? 8.619 -6.017 -14.262 1.00 87.56 323 LEU A N 1
ATOM 2527 C CA . LEU A 1 323 ? 8.038 -6.309 -15.573 1.00 87.56 323 LEU A CA 1
ATOM 2528 C C . LEU A 1 323 ? 7.477 -7.731 -15.668 1.00 87.56 323 LEU A C 1
ATOM 2530 O O . LEU A 1 323 ? 6.535 -7.969 -16.419 1.00 87.56 323 LEU A O 1
ATOM 2534 N N . GLN A 1 324 ? 8.054 -8.681 -14.930 1.00 84.81 324 GLN A N 1
ATOM 2535 C CA . GLN A 1 324 ? 7.856 -10.116 -15.164 1.00 84.81 324 GLN A CA 1
ATOM 2536 C C . GLN A 1 324 ? 6.504 -10.669 -14.690 1.00 84.81 324 GLN A C 1
ATOM 2538 O O . GLN A 1 324 ? 6.058 -11.716 -15.162 1.00 84.81 324 GLN A O 1
ATOM 2543 N N . HIS A 1 325 ? 5.859 -9.979 -13.747 1.00 84.06 325 HIS A N 1
ATOM 2544 C CA . HIS A 1 325 ? 4.601 -10.403 -13.125 1.00 84.06 325 HIS A CA 1
ATOM 2545 C C . HIS A 1 325 ? 3.406 -9.523 -13.512 1.00 84.06 325 HIS A C 1
ATOM 2547 O O . HIS A 1 325 ? 2.277 -9.803 -13.097 1.00 84.06 325 HIS A O 1
ATOM 2553 N N . ASP A 1 326 ? 3.640 -8.483 -14.314 1.00 86.38 326 ASP A N 1
ATOM 2554 C CA . ASP A 1 326 ? 2.601 -7.600 -14.823 1.00 86.38 326 ASP A CA 1
ATOM 2555 C C . ASP A 1 326 ? 2.377 -7.837 -16.332 1.00 86.38 326 ASP A C 1
ATOM 2557 O O . ASP A 1 326 ? 3.318 -7.689 -17.121 1.00 86.38 326 ASP A O 1
ATOM 2561 N N . PRO A 1 327 ? 1.157 -8.230 -16.756 1.00 87.19 327 PRO A N 1
ATOM 2562 C CA . PRO A 1 327 ? 0.864 -8.517 -18.157 1.00 87.19 327 PRO A CA 1
ATOM 2563 C C . PRO A 1 327 ? 1.103 -7.337 -19.103 1.00 87.19 327 PRO A C 1
ATOM 2565 O O . PRO A 1 327 ? 1.650 -7.554 -20.184 1.00 87.19 327 PRO A O 1
ATOM 2568 N N . ASP A 1 328 ? 0.747 -6.114 -18.703 1.00 87.00 328 ASP A N 1
ATOM 2569 C CA . ASP A 1 328 ? 0.862 -4.927 -19.556 1.00 87.00 328 ASP A CA 1
ATOM 2570 C C . ASP A 1 328 ? 2.331 -4.536 -19.737 1.00 87.00 328 ASP A C 1
ATOM 2572 O O . ASP A 1 328 ? 2.771 -4.221 -20.848 1.00 87.00 328 ASP A O 1
ATOM 2576 N N . LEU A 1 329 ? 3.120 -4.629 -18.660 1.00 89.94 329 LEU A N 1
ATOM 2577 C CA . LEU A 1 329 ? 4.565 -4.389 -18.710 1.00 89.94 329 LEU A CA 1
ATOM 2578 C C . LEU A 1 329 ? 5.284 -5.479 -19.513 1.00 89.94 329 LEU A C 1
ATOM 2580 O O . LEU A 1 329 ? 6.151 -5.183 -20.337 1.00 89.94 329 LEU A O 1
ATOM 2584 N N . THR A 1 330 ? 4.891 -6.742 -19.334 1.00 89.81 330 THR A N 1
ATOM 2585 C CA . THR A 1 330 ? 5.404 -7.864 -20.129 1.00 89.81 330 THR A CA 1
ATOM 2586 C C . THR A 1 330 ? 5.092 -7.681 -21.617 1.00 89.81 330 THR A C 1
ATOM 2588 O O . THR A 1 330 ? 5.951 -7.921 -22.469 1.00 89.81 330 THR A O 1
ATOM 2591 N N . GLU A 1 331 ? 3.877 -7.248 -21.957 1.00 89.31 331 GLU A N 1
ATOM 2592 C CA . GLU A 1 331 ? 3.470 -6.979 -23.337 1.00 89.31 331 GLU A CA 1
ATOM 2593 C C . GLU A 1 331 ? 4.258 -5.813 -23.947 1.00 89.31 331 GLU A C 1
ATOM 2595 O O . GLU A 1 331 ? 4.685 -5.902 -25.102 1.00 89.31 331 GLU A O 1
ATOM 2600 N N . PHE A 1 332 ? 4.518 -4.752 -23.177 1.00 90.25 332 PHE A N 1
ATOM 2601 C CA . PHE A 1 332 ? 5.392 -3.659 -23.604 1.00 90.25 332 PHE A CA 1
ATOM 2602 C C . PHE A 1 332 ? 6.783 -4.178 -23.988 1.00 90.25 332 PHE A C 1
ATOM 2604 O O . PHE A 1 332 ? 7.264 -3.906 -25.090 1.00 90.25 332 PHE A O 1
ATOM 2611 N N . VAL A 1 333 ? 7.412 -4.980 -23.118 1.00 89.62 333 VAL A N 1
ATOM 2612 C CA . VAL A 1 333 ? 8.737 -5.564 -23.390 1.00 89.62 333 VAL A CA 1
ATOM 2613 C C . VAL A 1 333 ? 8.694 -6.427 -24.646 1.00 89.62 333 VAL A C 1
ATOM 2615 O O . VAL A 1 333 ? 9.523 -6.249 -25.535 1.00 89.62 333 VAL A O 1
ATOM 2618 N N . ARG A 1 334 ? 7.708 -7.320 -24.771 1.00 87.12 334 ARG A N 1
ATOM 2619 C CA . ARG A 1 334 ? 7.522 -8.166 -25.963 1.00 87.12 334 ARG A CA 1
ATOM 2620 C C . ARG A 1 334 ? 7.394 -7.352 -27.243 1.00 87.12 334 ARG A C 1
ATOM 2622 O O . ARG A 1 334 ? 8.010 -7.692 -28.251 1.00 87.12 334 ARG A O 1
ATOM 2629 N N . SER A 1 335 ? 6.644 -6.256 -27.191 1.00 84.44 335 SER A N 1
ATOM 2630 C CA . SER A 1 335 ? 6.432 -5.365 -28.333 1.00 84.44 335 SER A CA 1
ATOM 2631 C C . SER A 1 335 ? 7.742 -4.743 -28.820 1.00 84.44 335 SER A C 1
ATOM 2633 O O . SER A 1 335 ? 7.960 -4.657 -30.028 1.00 84.44 335 SER A O 1
ATOM 2635 N N . CYS A 1 336 ? 8.665 -4.414 -27.910 1.00 83.75 336 CYS A N 1
ATOM 2636 C CA . CYS A 1 336 ? 9.998 -3.926 -28.270 1.00 83.75 336 CYS A CA 1
ATOM 2637 C C . CYS A 1 336 ? 10.819 -4.946 -29.088 1.00 83.75 336 CYS A C 1
ATOM 2639 O O . CYS A 1 336 ? 11.610 -4.553 -29.948 1.00 83.75 336 CYS A O 1
ATOM 2641 N N . PHE A 1 337 ? 10.643 -6.249 -28.846 1.00 81.94 337 PHE A N 1
ATOM 2642 C CA . PHE A 1 337 ? 11.407 -7.325 -29.496 1.00 81.94 337 PHE A CA 1
ATOM 2643 C C . PHE A 1 337 ? 10.668 -8.030 -30.646 1.00 81.94 337 PHE A C 1
ATOM 2645 O O . PHE A 1 337 ? 11.234 -8.949 -31.237 1.00 81.94 337 PHE A O 1
ATOM 2652 N N . SER A 1 338 ? 9.447 -7.603 -30.988 1.00 76.31 338 SER A N 1
ATOM 2653 C CA . SER A 1 338 ? 8.645 -8.184 -32.075 1.00 76.31 338 SER A CA 1
ATOM 2654 C C . SER A 1 338 ? 9.399 -8.204 -33.410 1.00 76.31 338 SER A C 1
ATOM 2656 O O . SER A 1 338 ? 10.103 -7.256 -33.744 1.00 76.31 338 SER A O 1
ATOM 2658 N N . GLU A 1 339 ? 9.230 -9.263 -34.205 1.00 64.62 339 GLU A N 1
ATOM 2659 C CA . GLU A 1 339 ? 9.832 -9.368 -35.546 1.00 64.62 339 GLU A CA 1
ATOM 2660 C C . GLU A 1 339 ? 9.234 -8.347 -36.532 1.00 64.62 339 GLU A C 1
ATOM 2662 O O . GLU A 1 339 ? 9.916 -7.893 -37.448 1.00 64.62 339 GLU A O 1
ATOM 2667 N N . ASN A 1 340 ? 7.994 -7.907 -36.292 1.00 58.75 340 ASN A N 1
ATOM 2668 C CA . ASN A 1 340 ? 7.318 -6.852 -37.047 1.00 58.75 340 ASN A CA 1
ATOM 2669 C C . ASN A 1 340 ? 7.539 -5.481 -36.387 1.00 58.75 340 ASN A C 1
ATOM 2671 O O . ASN A 1 340 ? 6.568 -4.803 -36.042 1.00 58.75 340 ASN A O 1
ATOM 2675 N N . LYS A 1 341 ? 8.799 -5.081 -36.154 1.00 58.44 341 LYS A N 1
ATOM 2676 C CA . LYS A 1 341 ? 9.106 -3.779 -35.532 1.00 58.44 341 LYS A CA 1
ATOM 2677 C C . LYS A 1 341 ? 8.498 -2.649 -36.363 1.00 58.44 341 LYS A C 1
ATOM 2679 O O . LYS A 1 341 ? 8.958 -2.344 -37.462 1.00 58.44 341 LYS A O 1
ATOM 2684 N N . VAL A 1 342 ? 7.451 -2.025 -35.833 1.00 59.72 342 VAL A N 1
ATOM 2685 C CA . VAL A 1 342 ? 6.903 -0.781 -36.377 1.00 59.72 342 VAL A CA 1
ATOM 2686 C C . VAL A 1 342 ? 7.922 0.333 -36.107 1.00 59.72 342 VAL A C 1
ATOM 2688 O O . VAL A 1 342 ? 8.635 0.288 -35.106 1.00 59.72 342 VAL A O 1
ATOM 2691 N N . LYS A 1 343 ? 7.993 1.346 -36.984 1.00 70.19 343 LYS A N 1
ATOM 2692 C CA . LYS A 1 343 ? 8.873 2.530 -36.831 1.00 70.19 343 LYS A CA 1
ATOM 2693 C C . LYS A 1 343 ? 8.800 3.142 -35.428 1.00 70.19 343 LYS A C 1
ATOM 2695 O O . LYS A 1 343 ? 9.789 3.647 -34.910 1.00 70.19 343 LYS A O 1
ATOM 2700 N N . TYR A 1 344 ? 7.617 3.094 -34.831 1.00 77.94 344 TYR A N 1
ATOM 2701 C CA . TYR A 1 344 ? 7.370 3.428 -33.442 1.00 77.94 344 TYR A CA 1
ATOM 2702 C C . TYR A 1 344 ? 6.133 2.669 -32.949 1.00 77.94 344 TYR A C 1
ATOM 2704 O O . TYR A 1 344 ? 5.318 2.221 -33.758 1.00 77.94 344 TYR A O 1
ATOM 2712 N N . PHE A 1 345 ? 5.958 2.557 -31.636 1.00 81.94 345 PHE A N 1
ATOM 2713 C CA . PHE A 1 345 ? 4.682 2.166 -31.039 1.00 81.94 345 PHE A CA 1
ATOM 2714 C C . PHE A 1 345 ? 4.379 3.011 -29.804 1.00 81.94 345 PHE A C 1
ATOM 2716 O O . PHE A 1 345 ? 5.279 3.599 -29.201 1.00 81.94 345 PHE A O 1
ATOM 2723 N N . LYS A 1 346 ? 3.096 3.068 -29.441 1.00 86.38 346 LYS A N 1
ATOM 2724 C CA . LYS A 1 346 ? 2.604 3.718 -28.226 1.00 86.38 346 LYS A CA 1
ATOM 2725 C C . LYS A 1 346 ? 1.926 2.678 -27.344 1.00 86.38 346 LYS A C 1
ATOM 2727 O O . LYS A 1 346 ? 1.172 1.851 -27.855 1.00 86.38 346 LYS A O 1
ATOM 2732 N N . LYS A 1 347 ? 2.174 2.726 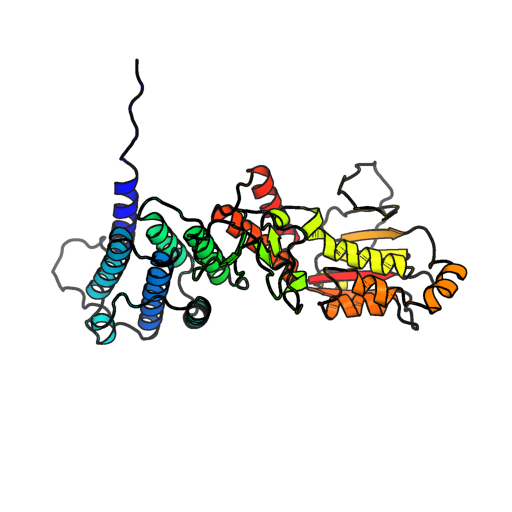-26.039 1.00 86.50 347 LYS A N 1
ATOM 2733 C CA . LYS A 1 347 ? 1.485 1.897 -25.044 1.00 86.50 347 LYS A CA 1
ATOM 2734 C C . LYS A 1 347 ? 1.153 2.753 -23.831 1.00 86.50 347 LYS A C 1
ATOM 2736 O O . LYS A 1 347 ? 2.020 3.452 -23.309 1.00 86.50 347 LYS A O 1
ATOM 2741 N N . THR A 1 348 ? -0.097 2.693 -23.401 1.00 86.94 348 THR A N 1
ATOM 2742 C CA . THR A 1 348 ? -0.538 3.293 -22.144 1.00 86.94 348 THR A CA 1
ATOM 2743 C C . THR A 1 348 ? -0.350 2.275 -21.028 1.00 86.94 348 THR A C 1
ATOM 2745 O O . THR A 1 348 ? -0.715 1.113 -21.195 1.00 86.94 348 THR A O 1
ATOM 2748 N N . ILE A 1 349 ? 0.256 2.699 -19.923 1.00 86.94 349 ILE A N 1
ATOM 2749 C CA . ILE A 1 349 ? 0.546 1.874 -18.750 1.00 86.94 349 ILE A CA 1
ATOM 2750 C C . ILE A 1 349 ? -0.047 2.575 -17.526 1.00 86.94 349 ILE A C 1
ATOM 2752 O O . ILE A 1 349 ? 0.144 3.781 -17.338 1.00 86.94 349 ILE A O 1
ATOM 2756 N N . SER A 1 350 ? -0.773 1.818 -16.704 1.00 83.62 350 SER A N 1
ATOM 2757 C CA . SER A 1 350 ? -1.360 2.310 -15.455 1.00 83.62 350 SER A CA 1
ATOM 2758 C C . SER A 1 350 ? -0.280 2.734 -14.456 1.00 83.62 350 SER A C 1
ATOM 2760 O O . SER A 1 350 ? 0.727 2.049 -14.273 1.00 83.62 350 SER A O 1
ATOM 2762 N N . THR A 1 351 ? -0.509 3.851 -13.768 1.00 81.12 351 THR A N 1
ATOM 2763 C CA . THR A 1 351 ? 0.329 4.329 -12.653 1.00 81.12 351 THR A CA 1
ATOM 2764 C C . THR A 1 351 ? -0.233 3.923 -11.292 1.00 81.12 351 THR A C 1
ATOM 2766 O O . THR A 1 351 ? 0.291 4.346 -10.262 1.00 81.12 351 THR A O 1
ATOM 2769 N N . GLU A 1 352 ? -1.289 3.105 -11.250 1.00 82.88 352 GLU A N 1
ATOM 2770 C CA . GLU A 1 352 ? -2.000 2.746 -10.019 1.00 82.88 352 GLU A CA 1
ATOM 2771 C C . GLU A 1 352 ? -1.061 2.189 -8.941 1.00 82.88 352 GLU A C 1
ATOM 2773 O O . GLU A 1 352 ? -1.121 2.621 -7.793 1.00 82.88 352 GLU A O 1
ATOM 2778 N N . SER A 1 353 ? -0.122 1.305 -9.300 1.00 83.25 353 SER A N 1
ATOM 2779 C CA . SER A 1 353 ? 0.861 0.785 -8.339 1.00 83.25 353 SER A CA 1
ATOM 2780 C C . SER A 1 353 ? 1.744 1.897 -7.761 1.00 83.25 353 SER A C 1
ATOM 2782 O O . SER A 1 353 ? 1.953 1.939 -6.553 1.00 83.25 353 SER A O 1
ATOM 2784 N N . GLN A 1 354 ? 2.243 2.811 -8.600 1.00 83.25 354 GLN A N 1
ATOM 2785 C CA . GLN A 1 354 ? 3.085 3.940 -8.176 1.00 83.25 354 GLN A CA 1
ATOM 2786 C C . GLN A 1 354 ? 2.300 4.886 -7.255 1.00 83.25 354 GLN A C 1
ATOM 2788 O O . GLN A 1 354 ? 2.801 5.310 -6.214 1.00 83.25 354 GLN A O 1
ATOM 2793 N N . ARG A 1 355 ? 1.033 5.151 -7.591 1.00 83.56 355 ARG A N 1
ATOM 2794 C CA . ARG A 1 355 ? 0.110 5.925 -6.755 1.00 83.56 355 ARG A CA 1
ATOM 2795 C C . ARG A 1 355 ? -0.119 5.255 -5.406 1.00 83.56 355 ARG A C 1
ATOM 2797 O O . ARG A 1 355 ? 0.067 5.901 -4.380 1.00 83.56 355 ARG A O 1
ATOM 2804 N N . ASN A 1 356 ? -0.460 3.970 -5.394 1.00 87.12 356 ASN A N 1
ATOM 2805 C CA . ASN A 1 356 ? -0.713 3.214 -4.168 1.00 87.12 356 ASN A CA 1
ATOM 2806 C C . ASN A 1 356 ? 0.519 3.189 -3.252 1.00 87.12 356 ASN A C 1
ATOM 2808 O O . ASN A 1 356 ? 0.371 3.323 -2.041 1.00 87.12 356 ASN A O 1
ATOM 2812 N N . ILE A 1 357 ? 1.731 3.100 -3.812 1.00 88.81 357 ILE A N 1
ATOM 2813 C CA . ILE A 1 357 ? 2.991 3.205 -3.056 1.00 88.81 357 ILE A CA 1
ATOM 2814 C C . ILE A 1 357 ? 3.126 4.584 -2.401 1.00 88.81 357 ILE A C 1
ATOM 2816 O O . ILE A 1 357 ? 3.397 4.667 -1.204 1.00 88.81 357 ILE A O 1
ATOM 2820 N N . LEU A 1 358 ? 2.894 5.666 -3.154 1.00 86.50 358 LEU A N 1
ATOM 2821 C CA . LEU A 1 358 ? 2.969 7.035 -2.633 1.00 86.50 358 LEU A CA 1
ATOM 2822 C C . LEU A 1 358 ? 1.940 7.289 -1.526 1.00 86.50 358 LEU A C 1
ATOM 2824 O O . LEU A 1 358 ? 2.282 7.867 -0.493 1.00 86.50 358 LEU A O 1
ATOM 2828 N N . PHE A 1 359 ? 0.695 6.844 -1.713 1.00 87.31 359 PHE A N 1
ATOM 2829 C CA . PHE A 1 359 ? -0.344 6.938 -0.684 1.00 87.31 359 PHE A CA 1
ATOM 2830 C C . PHE A 1 359 ? 0.022 6.119 0.553 1.00 87.31 359 PHE A C 1
ATOM 2832 O O . PHE A 1 359 ? 0.007 6.648 1.663 1.00 87.31 359 PHE A O 1
ATOM 2839 N N . SER A 1 360 ? 0.451 4.872 0.360 1.00 90.69 360 SER A N 1
ATOM 2840 C CA . SER A 1 360 ? 0.925 4.009 1.438 1.00 90.69 360 SER A CA 1
ATOM 2841 C C . SER A 1 360 ? 2.055 4.654 2.241 1.00 90.69 360 SER A C 1
ATOM 2843 O O . SER A 1 360 ? 2.001 4.686 3.467 1.00 90.69 360 SER A O 1
ATOM 2845 N N . ALA A 1 361 ? 3.052 5.237 1.575 1.00 90.06 361 ALA A N 1
ATOM 2846 C CA . ALA A 1 361 ? 4.142 5.941 2.242 1.00 90.06 361 ALA A CA 1
ATOM 2847 C C . ALA A 1 361 ? 3.636 7.125 3.087 1.00 90.06 361 ALA A C 1
ATOM 2849 O O . ALA A 1 361 ? 4.067 7.308 4.226 1.00 90.06 361 ALA A O 1
ATOM 2850 N N . ARG A 1 362 ? 2.671 7.907 2.581 1.00 87.81 362 ARG A N 1
ATOM 2851 C CA . ARG A 1 362 ? 2.087 9.037 3.329 1.00 87.81 362 ARG A CA 1
ATOM 2852 C C . ARG A 1 362 ? 1.390 8.558 4.596 1.00 87.81 362 ARG A C 1
ATOM 2854 O O . ARG A 1 362 ? 1.611 9.125 5.666 1.00 87.81 362 ARG A O 1
ATOM 2861 N N . VAL A 1 363 ? 0.586 7.503 4.477 1.00 89.31 363 VAL A N 1
ATOM 2862 C CA . VAL A 1 363 ? -0.120 6.903 5.612 1.00 89.31 363 VAL A CA 1
ATOM 2863 C C . VAL A 1 363 ? 0.874 6.332 6.624 1.00 89.31 363 VAL A C 1
ATOM 2865 O O . VAL A 1 363 ? 0.751 6.616 7.813 1.00 89.31 363 VAL A O 1
ATOM 2868 N N . ALA A 1 364 ? 1.911 5.623 6.171 1.00 90.88 364 ALA A N 1
ATOM 2869 C CA . ALA A 1 364 ? 2.949 5.063 7.037 1.00 90.88 364 ALA A CA 1
ATOM 2870 C C . ALA A 1 364 ? 3.692 6.137 7.848 1.00 90.88 364 ALA A C 1
ATOM 2872 O O . ALA A 1 364 ? 3.924 5.960 9.046 1.00 90.88 364 ALA A O 1
ATOM 2873 N N . ALA A 1 365 ? 4.021 7.271 7.220 1.00 87.56 365 ALA A N 1
ATOM 2874 C CA . ALA A 1 365 ? 4.645 8.402 7.901 1.00 87.56 365 ALA A CA 1
ATOM 2875 C C . ALA A 1 365 ? 3.715 9.030 8.954 1.00 87.56 365 ALA A C 1
ATOM 2877 O O . ALA A 1 365 ? 4.159 9.347 10.057 1.00 87.56 365 ALA A O 1
ATOM 2878 N N . ASN A 1 366 ? 2.425 9.193 8.639 1.00 85.06 366 ASN A N 1
ATOM 2879 C CA . ASN A 1 366 ? 1.444 9.747 9.577 1.00 85.06 366 ASN A CA 1
ATOM 2880 C C . ASN A 1 366 ? 1.188 8.810 10.770 1.00 85.06 366 ASN A C 1
ATOM 2882 O O . ASN A 1 366 ? 1.099 9.280 11.901 1.00 85.06 366 ASN A O 1
ATOM 2886 N N . CYS A 1 367 ? 1.175 7.495 10.534 1.00 86.69 367 CYS A N 1
ATOM 2887 C CA . CYS A 1 367 ? 1.006 6.470 11.570 1.00 86.69 367 CYS A CA 1
ATOM 2888 C C . CYS A 1 367 ? 2.294 6.187 12.365 1.00 86.69 367 CYS A C 1
ATOM 2890 O O . CYS A 1 367 ? 2.311 5.298 13.211 1.00 86.69 367 CYS A O 1
ATOM 2892 N N . LYS A 1 368 ? 3.384 6.927 12.104 1.00 87.31 368 LYS A N 1
ATOM 2893 C CA . LYS A 1 368 ? 4.684 6.782 12.783 1.00 87.31 368 LYS A CA 1
ATOM 2894 C C . LYS A 1 368 ? 5.285 5.372 12.669 1.00 87.31 368 LYS A C 1
ATOM 2896 O O . LYS A 1 368 ? 6.051 4.973 13.545 1.00 87.31 368 LYS A O 1
ATOM 2901 N N . LEU A 1 369 ? 4.981 4.642 11.589 1.00 89.25 369 LEU A N 1
ATOM 2902 C CA . LEU A 1 369 ? 5.638 3.360 11.291 1.00 89.25 369 LEU A CA 1
ATOM 2903 C C . LEU A 1 369 ? 7.128 3.556 11.026 1.00 89.25 369 LEU A C 1
ATOM 2905 O O . LEU A 1 369 ? 7.954 2.720 11.367 1.00 89.25 369 LEU A O 1
ATOM 2909 N N . ILE A 1 370 ? 7.483 4.692 10.433 1.00 85.56 370 ILE A N 1
ATOM 2910 C CA . ILE A 1 370 ? 8.869 5.068 10.201 1.00 85.56 370 ILE A CA 1
ATOM 2911 C C . ILE A 1 370 ? 9.105 6.515 10.613 1.00 85.56 370 ILE A C 1
ATOM 2913 O O . ILE A 1 370 ? 8.214 7.368 10.552 1.00 85.56 370 ILE A O 1
ATOM 2917 N N . LYS A 1 371 ? 10.342 6.811 11.013 1.00 81.44 371 LYS A N 1
ATOM 2918 C CA . LYS A 1 371 ? 10.766 8.178 11.302 1.00 81.44 371 LYS A CA 1
ATOM 2919 C C . LYS A 1 371 ? 11.185 8.861 10.005 1.00 81.44 371 LYS A C 1
ATOM 2921 O O . LYS A 1 371 ? 12.189 8.496 9.405 1.00 81.44 371 LYS A O 1
ATOM 2926 N N . VAL A 1 372 ? 10.436 9.883 9.605 1.00 78.19 372 VAL A N 1
ATOM 2927 C CA . VAL A 1 372 ? 10.669 10.633 8.363 1.00 78.19 372 VAL A CA 1
ATOM 2928 C C . VAL A 1 372 ? 11.023 12.078 8.701 1.00 78.19 372 VAL A C 1
ATOM 2930 O O . VAL A 1 372 ? 10.443 12.656 9.622 1.00 78.19 372 VAL A O 1
ATOM 2933 N N . SER A 1 373 ? 11.980 12.670 7.981 1.00 78.62 373 SER A N 1
ATOM 2934 C CA . SER A 1 373 ? 12.270 14.102 8.117 1.00 78.62 373 SER A CA 1
ATOM 2935 C C . SER A 1 373 ? 11.157 14.953 7.489 1.00 78.62 373 SER A C 1
ATOM 2937 O O . SER A 1 373 ? 10.407 14.485 6.627 1.00 78.62 373 SER A O 1
ATOM 2939 N N . SER A 1 374 ? 11.053 16.222 7.887 1.00 77.38 374 SER A N 1
ATOM 2940 C CA . SER A 1 374 ? 10.115 17.178 7.281 1.00 77.38 374 SER A CA 1
ATOM 2941 C C . SER A 1 374 ? 10.302 17.283 5.767 1.00 77.38 374 SER A C 1
ATOM 2943 O O . SER A 1 374 ? 9.332 17.303 5.015 1.00 77.38 374 SER A O 1
ATOM 2945 N N . GLU A 1 375 ? 11.552 17.283 5.311 1.00 76.88 375 GLU A N 1
ATOM 2946 C CA . GLU A 1 375 ? 11.918 17.428 3.902 1.00 76.88 375 GLU A CA 1
ATOM 2947 C C . GLU A 1 375 ? 11.461 16.220 3.084 1.00 76.88 375 GLU A C 1
ATOM 2949 O O . GLU A 1 375 ? 10.928 16.386 1.986 1.00 76.88 375 GLU A O 1
ATOM 2954 N N . ALA A 1 376 ? 11.627 15.010 3.626 1.00 74.19 376 ALA A N 1
ATOM 2955 C CA . ALA A 1 376 ? 11.178 13.782 2.983 1.00 74.19 376 ALA A CA 1
ATOM 2956 C C . ALA A 1 376 ? 9.642 13.711 2.910 1.00 74.19 376 ALA A C 1
ATOM 2958 O O . ALA A 1 376 ? 9.098 13.308 1.879 1.00 74.19 376 ALA A O 1
ATOM 2959 N N . LYS A 1 377 ? 8.929 14.198 3.938 1.00 73.94 377 LYS A N 1
ATOM 2960 C CA . LYS A 1 377 ? 7.463 14.322 3.906 1.00 73.94 377 LYS A CA 1
ATOM 2961 C C . LYS A 1 377 ? 6.997 15.295 2.814 1.00 73.94 377 LYS A C 1
ATOM 2963 O O . LYS A 1 377 ? 6.177 14.924 1.977 1.00 73.94 377 LYS A O 1
ATOM 2968 N N . SER A 1 378 ? 7.583 16.491 2.743 1.00 73.44 378 SER A N 1
ATOM 2969 C CA . SER A 1 378 ? 7.258 17.473 1.696 1.00 73.44 378 SER A CA 1
ATOM 2970 C C . SER A 1 378 ? 7.675 17.018 0.291 1.00 73.44 378 SER A C 1
ATOM 2972 O O . SER A 1 378 ? 7.053 17.387 -0.705 1.00 73.44 378 SER A O 1
ATOM 2974 N N . ALA A 1 379 ? 8.732 16.211 0.159 1.00 73.75 379 ALA A N 1
ATOM 2975 C CA . ALA A 1 379 ? 9.080 15.580 -1.113 1.00 73.75 379 ALA A CA 1
ATOM 2976 C C . ALA A 1 379 ? 8.000 14.582 -1.560 1.00 73.75 379 ALA A C 1
ATOM 2978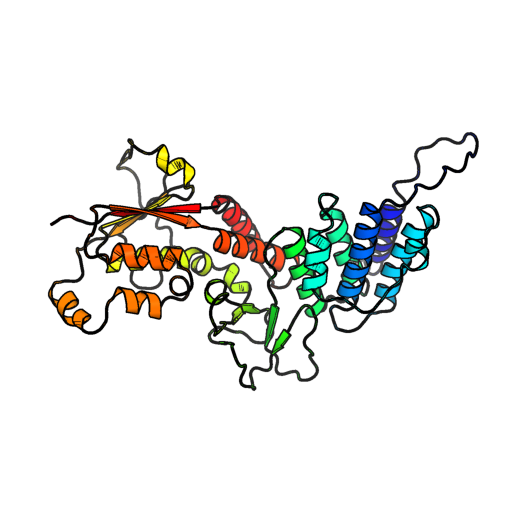 O O . ALA A 1 379 ? 7.619 14.583 -2.727 1.00 73.75 379 ALA A O 1
ATOM 2979 N N . LEU A 1 380 ? 7.462 13.784 -0.637 1.00 75.81 380 LEU A N 1
ATOM 2980 C CA . LEU A 1 380 ? 6.386 12.831 -0.912 1.00 75.81 380 LEU A CA 1
ATOM 2981 C C . LEU A 1 380 ? 5.057 13.516 -1.284 1.00 75.81 380 LEU A C 1
ATOM 2983 O O . LEU A 1 380 ? 4.305 13.021 -2.129 1.00 75.81 380 LEU A O 1
ATOM 2987 N N . GLU A 1 381 ? 4.770 14.672 -0.688 1.00 72.44 381 GLU A N 1
ATOM 2988 C CA . GLU A 1 381 ? 3.635 15.526 -1.060 1.00 72.44 381 GLU A CA 1
ATOM 2989 C C . GLU A 1 381 ? 3.752 15.991 -2.517 1.00 72.44 381 GLU A C 1
ATOM 2991 O O . GLU A 1 381 ? 2.906 15.635 -3.338 1.00 72.44 381 GLU A O 1
ATOM 2996 N N . ARG A 1 382 ? 4.876 16.627 -2.871 1.00 70.38 382 ARG A N 1
ATOM 2997 C CA . ARG A 1 382 ? 5.163 17.057 -4.252 1.00 70.38 382 ARG A CA 1
ATOM 2998 C C . ARG A 1 382 ? 5.139 15.903 -5.255 1.00 70.38 382 ARG A C 1
ATOM 3000 O O . ARG A 1 382 ? 4.665 16.064 -6.372 1.00 70.38 382 ARG A O 1
ATOM 3007 N N . LYS A 1 383 ? 5.640 14.722 -4.876 1.00 70.81 383 LYS A N 1
ATOM 3008 C CA . LYS A 1 383 ? 5.589 13.533 -5.739 1.00 70.81 383 LYS A CA 1
ATOM 3009 C C . LYS A 1 383 ? 4.153 13.121 -6.032 1.00 70.81 383 LYS A C 1
ATOM 3011 O O . LYS A 1 383 ? 3.826 12.912 -7.189 1.00 70.81 383 LYS A O 1
ATOM 3016 N N . GLY A 1 384 ? 3.275 13.023 -5.038 1.00 68.00 384 GLY A N 1
ATOM 3017 C CA . GLY A 1 384 ? 1.900 12.601 -5.332 1.00 68.00 384 GLY A CA 1
ATOM 3018 C C . GLY A 1 384 ? 1.138 13.569 -6.238 1.00 68.00 384 GLY A C 1
ATOM 3019 O O . GLY A 1 384 ? 0.318 13.079 -6.999 1.00 68.00 384 GLY A O 1
ATOM 3020 N N . GLU A 1 385 ? 1.471 14.867 -6.253 1.00 66.19 385 GLU A N 1
ATOM 3021 C CA . GLU A 1 385 ? 0.943 15.825 -7.248 1.00 66.19 385 GLU A CA 1
ATOM 3022 C C . GLU A 1 385 ? 1.390 15.471 -8.684 1.00 66.19 385 GLU A C 1
ATOM 3024 O O . GLU A 1 385 ? 0.628 15.580 -9.642 1.00 66.19 385 GLU A O 1
ATOM 3029 N N . ILE A 1 386 ? 2.624 14.982 -8.854 1.00 63.88 386 ILE A N 1
ATOM 3030 C CA . ILE A 1 386 ? 3.173 14.571 -10.160 1.00 63.88 386 ILE A CA 1
ATOM 3031 C C . ILE A 1 386 ? 2.518 13.273 -10.663 1.00 63.88 386 ILE A C 1
ATOM 3033 O O . ILE A 1 386 ? 2.333 13.095 -11.868 1.00 63.88 386 ILE A O 1
ATOM 3037 N N . PHE A 1 387 ? 2.157 12.366 -9.753 1.00 63.88 387 PHE A N 1
ATOM 3038 C CA . PHE A 1 387 ? 1.566 11.061 -10.069 1.00 63.88 387 PHE A CA 1
ATOM 3039 C C . PHE A 1 387 ? 0.025 11.050 -9.969 1.00 63.88 387 PHE A C 1
ATOM 3041 O O . PHE A 1 387 ? -0.573 9.981 -9.882 1.00 63.88 387 PHE A O 1
ATOM 3048 N N . GLU A 1 388 ? -0.645 12.209 -10.017 1.00 61.44 388 GLU A N 1
ATOM 3049 C CA . GLU A 1 388 ? -2.120 12.289 -9.994 1.00 61.44 388 GLU A CA 1
ATOM 3050 C C . GLU A 1 388 ? -2.786 11.613 -11.201 1.00 61.44 388 GLU A C 1
ATOM 3052 O O . GLU A 1 388 ? -3.892 11.075 -11.088 1.00 61.44 388 GLU A O 1
ATOM 3057 N N . SER A 1 389 ? -2.114 11.599 -12.358 1.00 64.44 389 SER A N 1
ATOM 3058 C CA . SER A 1 389 ? -2.601 10.881 -13.539 1.00 64.44 389 SER A CA 1
ATOM 3059 C C . SER A 1 389 ? -2.685 9.386 -13.253 1.00 64.44 389 SER A C 1
ATOM 3061 O O . SER A 1 389 ? -1.758 8.813 -12.688 1.00 64.44 389 SER A O 1
ATOM 3063 N N . SER A 1 390 ? -3.781 8.744 -13.662 1.00 69.56 390 SER A N 1
ATOM 3064 C CA . SER A 1 390 ? -3.984 7.292 -13.553 1.00 69.56 390 SER A CA 1
ATOM 3065 C C . SER A 1 390 ? -3.135 6.483 -14.538 1.00 69.56 390 SER A C 1
ATOM 3067 O O . SER A 1 390 ? -3.041 5.265 -14.412 1.00 69.56 390 SER A O 1
ATOM 3069 N N . GLU A 1 391 ? -2.536 7.141 -15.532 1.00 80.44 391 GLU A N 1
ATOM 3070 C CA . GLU A 1 391 ? -1.866 6.484 -16.650 1.00 80.44 391 GLU A CA 1
ATOM 3071 C C . GLU A 1 391 ? -0.710 7.323 -17.209 1.00 80.44 391 GLU A C 1
ATOM 3073 O O . GLU A 1 391 ? -0.772 8.556 -17.258 1.00 80.44 391 GLU A O 1
ATOM 3078 N N . LYS A 1 392 ? 0.314 6.628 -17.709 1.00 84.94 392 LYS A N 1
ATOM 3079 C CA . LYS A 1 392 ? 1.416 7.170 -18.512 1.00 84.94 392 LYS A CA 1
ATOM 3080 C C . LYS A 1 392 ? 1.356 6.593 -19.923 1.00 84.94 392 LYS A C 1
ATOM 3082 O O . LYS A 1 392 ? 1.084 5.406 -20.089 1.00 84.94 392 LYS A O 1
ATOM 3087 N N . MET A 1 393 ? 1.659 7.394 -20.943 1.00 86.00 393 MET A N 1
ATOM 3088 C CA . MET A 1 393 ? 1.907 6.874 -22.294 1.00 86.00 393 MET A CA 1
ATOM 3089 C C . MET A 1 393 ? 3.409 6.760 -22.536 1.00 86.00 393 MET A C 1
ATOM 3091 O O . MET A 1 393 ? 4.138 7.732 -22.378 1.00 86.00 393 MET A O 1
ATOM 3095 N N . TYR A 1 394 ? 3.840 5.606 -23.032 1.00 88.06 394 TYR A N 1
ATOM 3096 C CA . TYR A 1 394 ? 5.188 5.369 -23.530 1.00 88.06 394 TYR A CA 1
ATOM 3097 C C . TYR A 1 394 ? 5.139 5.327 -25.052 1.00 88.06 394 TYR A C 1
ATOM 3099 O O . TYR A 1 394 ? 4.440 4.497 -25.632 1.00 88.06 394 TYR A O 1
ATOM 3107 N N . GLU A 1 395 ? 5.889 6.210 -25.697 1.00 88.00 395 GLU A N 1
ATOM 3108 C CA . GLU A 1 395 ? 6.140 6.197 -27.134 1.00 88.00 395 GLU A CA 1
ATOM 3109 C C . GLU A 1 395 ? 7.581 5.749 -27.382 1.00 88.00 395 GLU A C 1
ATOM 3111 O O . GLU A 1 395 ? 8.531 6.415 -26.968 1.00 88.00 395 GLU A O 1
ATOM 3116 N N . VAL A 1 396 ? 7.748 4.616 -28.061 1.00 86.19 396 VAL A N 1
ATOM 3117 C CA . VAL A 1 396 ? 9.056 4.031 -28.374 1.00 86.19 396 VAL A CA 1
ATOM 3118 C C . VAL A 1 396 ? 9.292 4.138 -29.869 1.00 86.19 396 VAL A C 1
ATOM 3120 O O . VAL A 1 396 ? 8.486 3.640 -30.647 1.00 86.19 396 VAL A O 1
ATOM 3123 N N . THR A 1 397 ? 10.396 4.761 -30.277 1.00 85.38 397 THR A N 1
ATOM 3124 C CA . THR A 1 397 ? 10.782 4.932 -31.686 1.00 85.38 397 THR A CA 1
ATOM 3125 C C . THR A 1 397 ? 12.038 4.128 -32.005 1.00 85.38 397 THR A C 1
ATOM 3127 O O . THR A 1 397 ? 13.035 4.205 -31.281 1.00 85.38 397 THR A O 1
ATOM 3130 N N . PHE A 1 398 ? 12.008 3.396 -33.117 1.00 78.81 398 PHE A N 1
ATOM 3131 C CA . PHE A 1 398 ? 13.115 2.600 -33.647 1.00 78.81 398 PHE A CA 1
ATOM 3132 C C . PHE A 1 398 ? 13.670 3.243 -34.925 1.00 78.81 398 PHE A C 1
ATOM 3134 O O . PHE A 1 398 ? 12.936 3.854 -35.700 1.00 78.81 398 PHE A O 1
ATOM 3141 N N . GLU A 1 399 ? 14.976 3.105 -35.159 1.00 68.56 399 GLU A N 1
ATOM 3142 C CA . GLU A 1 399 ? 15.569 3.467 -36.452 1.00 68.56 399 GLU A CA 1
ATOM 3143 C C . GLU A 1 399 ? 15.109 2.462 -37.518 1.00 68.56 399 GLU A C 1
ATOM 3145 O O . GLU A 1 399 ? 15.111 1.253 -37.275 1.00 68.56 399 GLU A O 1
ATOM 3150 N N . LEU A 1 400 ? 14.719 2.949 -38.697 1.00 54.4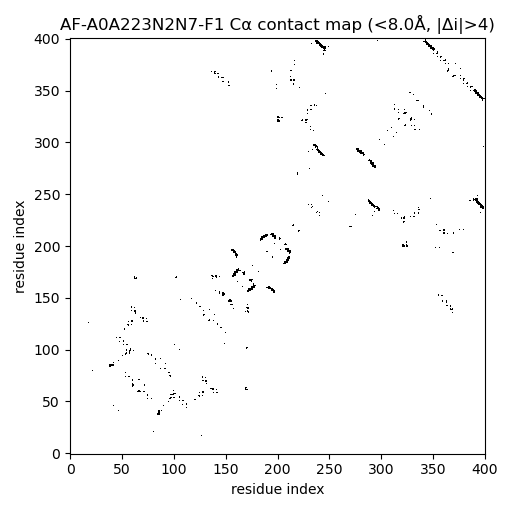4 400 LEU A N 1
ATOM 3151 C CA . LEU A 1 400 ? 14.607 2.083 -39.869 1.00 54.44 400 LEU A CA 1
ATOM 3152 C C . LEU A 1 400 ? 16.002 1.843 -40.459 1.00 54.44 400 LEU A C 1
ATOM 3154 O O . LEU A 1 400 ? 16.810 2.774 -40.442 1.00 54.44 400 LEU A O 1
ATOM 3158 N N . PRO A 1 401 ? 16.266 0.647 -41.011 1.00 49.47 401 PRO A N 1
ATOM 3159 C CA . PRO A 1 401 ? 17.367 0.453 -41.947 1.00 49.47 401 PRO A CA 1
ATOM 3160 C C . PRO A 1 401 ? 17.203 1.283 -43.226 1.00 49.47 401 PRO A C 1
ATOM 3162 O O . PRO A 1 401 ? 16.043 1.555 -43.629 1.00 49.47 401 PRO A O 1
#

Secondary structure (DSSP, 8-state):
-PPPP--SSSHHHHHHHHHHHHHTTS----S----PPPPPPPPHHHHHHHHHHHHHHHHHHGGGSS--HHHHHHHHHHHHHHHHHS---HHHHH----SPPPHHHHHHHHHHSTTS-HHHHHHHHHHHHTTTS---HHHHHHHHHHHHHHTTPPP--EEEE---TT----SSEEEE-TTS--TTEE-TT--BTS-EEE-GGGTTSSSEEEEEGGGGG-HHHHHHHHHHHHHHHHHTTEEEEEEES-GGGGSS-SS------------------S---EEEEEE-TTS-EEEEEE-S-SS-HHHHHHGGGS-HHHHHHHH-TTTTT-HHHHHHHHHHH-SS--SEEEEEEE-HHHHHHHHHHHHHHHTTSS---HHHHHHHHHHHHHT-SSEEEEEEEE---